Protein AF-0000000087543405 (afdb_homodimer)

InterPro domains:
  IPR005269 Cytokinin riboside 5'-monophosphate phosphoribohydrolase LOG [TIGR00730] (5-179)
  IPR031100 LOG family [PF03641] (48-177)

Sequence (382 aa):
MSIASVCVFCGASTGTDPAYREAAQALGRALAERKLTLVYGGGAVGLMGIVADAALAAGGEVIGIIPQSLKDKEIGHAGLTRLEVVDGMHARKARMAELSDAFIALPGGLGTLEELFEVWTWGQLGYHGKPLGLLEVNGFYSKLTGFLDHIVDEGFVRAAYRDMLQMSESAQNLLDALDEWQPSVQPKWVVMSIASVCVFCGASTGTDPAYREAAQALGRALAERKLTLVYGGGAVGLMGIVADAALAAGGEVIGIIPQSLKDKEIGHAGLTRLEVVDGMHARKARMAELSDAFIALPGGLGTLEELFEVWTWGQLGYHGKPLGLLEVNGFYSKLTGFLDHIVDEGFVRAAYRDMLQMSESAQNLLDALDEWQPSVQPKWVV

Structure (mmCIF, N/CA/C/O backbone):
data_AF-0000000087543405-model_v1
#
loop_
_entity.id
_entity.type
_entity.pdbx_description
1 polymer "Cytokinin riboside 5'-monophosphate phosphoribohydrolase"
#
loop_
_atom_site.group_PDB
_atom_site.id
_atom_site.type_symbol
_atom_site.label_atom_id
_atom_site.label_alt_id
_atom_site.label_comp_id
_atom_site.label_asym_id
_atom_site.label_entity_id
_atom_site.label_seq_id
_atom_site.pdbx_PDB_ins_code
_atom_site.Cartn_x
_atom_site.Cartn_y
_atom_site.Cartn_z
_atom_site.occupancy
_atom_site.B_iso_or_equiv
_atom_site.auth_seq_id
_atom_site.auth_comp_id
_atom_site.auth_asym_id
_atom_site.auth_atom_id
_atom_site.pdbx_PDB_model_num
ATOM 1 N N . MET A 1 1 ? 19.625 -17.797 -5.469 1 56.88 1 MET A N 1
ATOM 2 C CA . MET A 1 1 ? 18.859 -18.891 -4.871 1 56.88 1 MET A CA 1
ATOM 3 C C . MET A 1 1 ? 17.547 -19.125 -5.633 1 56.88 1 MET A C 1
ATOM 5 O O . MET A 1 1 ? 16.969 -18.188 -6.18 1 56.88 1 MET A O 1
ATOM 9 N N . SER A 1 2 ? 17.297 -20.438 -6.008 1 86 2 SER A N 1
ATOM 10 C CA . SER A 1 2 ? 16.125 -20.844 -6.781 1 86 2 SER A CA 1
ATOM 11 C C . SER A 1 2 ? 14.852 -20.656 -5.977 1 86 2 SER A C 1
ATOM 13 O O . SER A 1 2 ? 14.797 -21.016 -4.797 1 86 2 SER A O 1
ATOM 15 N N . ILE A 1 3 ? 13.914 -19.938 -6.461 1 96.12 3 ILE A N 1
ATOM 16 C CA . ILE A 1 3 ? 12.641 -19.688 -5.797 1 96.12 3 ILE A CA 1
ATOM 17 C C . ILE A 1 3 ? 11.867 -21 -5.641 1 96.12 3 ILE A C 1
ATOM 19 O O . ILE A 1 3 ? 11.828 -21.812 -6.562 1 96.12 3 ILE A O 1
ATOM 23 N N . ALA A 1 4 ? 11.32 -21.203 -4.465 1 98.5 4 ALA A N 1
ATOM 24 C CA . ALA A 1 4 ? 10.547 -22.422 -4.188 1 98.5 4 ALA A CA 1
ATOM 25 C C . ALA A 1 4 ? 9.086 -22.094 -3.928 1 98.5 4 ALA A C 1
ATOM 27 O O . ALA A 1 4 ? 8.227 -22.984 -3.959 1 98.5 4 ALA A O 1
ATOM 28 N N . SER A 1 5 ? 8.781 -20.844 -3.6 1 98.88 5 SER A N 1
ATOM 29 C CA . SER A 1 5 ? 7.422 -20.406 -3.309 1 98.88 5 SER A CA 1
ATOM 30 C C . SER A 1 5 ? 7.195 -18.969 -3.773 1 98.88 5 SER A C 1
ATOM 32 O O . SER A 1 5 ? 8.117 -18.156 -3.752 1 98.88 5 SER A O 1
ATOM 34 N N . VAL A 1 6 ? 5.988 -18.734 -4.25 1 98.94 6 VAL A N 1
ATOM 35 C CA . VAL A 1 6 ? 5.621 -17.422 -4.766 1 98.94 6 VAL A CA 1
ATOM 36 C C . VAL A 1 6 ? 4.32 -16.953 -4.117 1 98.94 6 VAL A C 1
ATOM 38 O O . VAL A 1 6 ? 3.322 -17.688 -4.125 1 98.94 6 VAL A O 1
ATOM 41 N N . CYS A 1 7 ? 4.363 -15.789 -3.551 1 98.94 7 CYS A N 1
ATOM 42 C CA . CYS A 1 7 ? 3.156 -15.148 -3.041 1 98.94 7 CYS A CA 1
ATOM 43 C C . CYS A 1 7 ? 2.432 -14.391 -4.148 1 98.94 7 CYS A C 1
ATOM 45 O O . CYS A 1 7 ? 3.035 -13.57 -4.84 1 98.94 7 CYS A O 1
ATOM 47 N N . VAL A 1 8 ? 1.167 -14.672 -4.293 1 98.94 8 VAL A N 1
ATOM 48 C CA . VAL A 1 8 ? 0.388 -13.977 -5.312 1 98.94 8 VAL A CA 1
ATOM 49 C C . VAL A 1 8 ? -0.659 -13.094 -4.645 1 98.94 8 VAL A C 1
ATOM 51 O O . VAL A 1 8 ? -1.452 -13.562 -3.826 1 98.94 8 VAL A O 1
ATOM 54 N N . PHE A 1 9 ? -0.609 -11.82 -4.965 1 98.88 9 PHE A N 1
ATOM 55 C CA . PHE A 1 9 ? -1.639 -10.852 -4.617 1 98.88 9 PHE A CA 1
ATOM 56 C C . PHE A 1 9 ? -2.592 -10.633 -5.785 1 98.88 9 PHE A C 1
ATOM 58 O O . PHE A 1 9 ? -2.156 -10.375 -6.91 1 98.88 9 PHE A O 1
ATOM 65 N N . CYS A 1 10 ? -3.877 -10.695 -5.5 1 98.62 10 CYS A N 1
ATOM 66 C CA . CYS A 1 10 ? -4.805 -10.469 -6.602 1 98.62 10 CYS A CA 1
ATOM 67 C C . CYS A 1 10 ? -6.203 -10.164 -6.082 1 98.62 10 CYS A C 1
ATOM 69 O O . CYS A 1 10 ? -6.438 -10.164 -4.875 1 98.62 10 CYS A O 1
ATOM 71 N N . GLY A 1 11 ? -7.051 -9.844 -7.012 1 97.69 11 GLY A N 1
ATOM 72 C CA . GLY A 1 11 ? -8.367 -9.328 -6.66 1 97.69 11 GLY A CA 1
ATOM 73 C C . GLY A 1 11 ? -9.281 -10.391 -6.082 1 97.69 11 GLY A C 1
ATOM 74 O O . GLY A 1 11 ? -9.289 -11.531 -6.547 1 97.69 11 GLY A O 1
ATOM 75 N N . ALA A 1 12 ? -10.109 -9.992 -5.105 1 96 12 ALA A N 1
ATOM 76 C CA . ALA A 1 12 ? -11.234 -10.797 -4.633 1 96 12 ALA A CA 1
ATOM 77 C C . ALA A 1 12 ? -12.375 -10.805 -5.652 1 96 12 ALA A C 1
ATOM 79 O O . ALA A 1 12 ? -13.312 -11.586 -5.535 1 96 12 ALA A O 1
ATOM 80 N N . SER A 1 13 ? -12.258 -10.008 -6.656 1 96.94 13 SER A N 1
ATOM 81 C CA . SER A 1 13 ? -13.164 -9.953 -7.797 1 96.94 13 SER A CA 1
ATOM 82 C C . SER A 1 13 ? -12.516 -10.523 -9.055 1 96.94 13 SER A C 1
ATOM 84 O O . SER A 1 13 ? -11.297 -10.68 -9.109 1 96.94 13 SER A O 1
ATOM 86 N N . THR A 1 14 ? -13.352 -10.82 -10.055 1 97.75 14 THR A N 1
ATOM 87 C CA . THR A 1 14 ? -12.828 -11.406 -11.281 1 97.75 14 THR A CA 1
ATOM 88 C C . THR A 1 14 ? -12.555 -10.328 -12.32 1 97.75 14 THR A C 1
ATOM 90 O O . THR A 1 14 ? -11.938 -10.594 -13.352 1 97.75 14 THR A O 1
ATOM 93 N N . GLY A 1 15 ? -12.953 -9.109 -12.023 1 97.94 15 GLY A N 1
ATOM 94 C CA . GLY A 1 15 ? -12.875 -8.062 -13.031 1 97.94 15 GLY A CA 1
ATOM 95 C C . GLY A 1 15 ? -13.914 -8.203 -14.125 1 97.94 15 GLY A C 1
ATOM 96 O O . GLY A 1 15 ? -14.836 -9.016 -14.008 1 97.94 15 GLY A O 1
ATOM 97 N N . THR A 1 16 ? -13.836 -7.348 -15.109 1 98 16 THR A N 1
ATOM 98 C CA . THR A 1 16 ? -14.883 -7.277 -16.125 1 98 16 THR A CA 1
ATOM 99 C C . THR A 1 16 ? -14.43 -7.957 -17.406 1 98 16 THR A C 1
ATOM 101 O O . THR A 1 16 ? -15.234 -8.18 -18.312 1 98 16 THR A O 1
ATOM 104 N N . ASP A 1 17 ? -13.188 -8.234 -17.578 1 98.06 17 ASP A N 1
ATOM 105 C CA . ASP A 1 17 ? -12.602 -8.828 -18.781 1 98.06 17 ASP A CA 1
ATOM 106 C C . ASP A 1 17 ? -12.188 -10.273 -18.531 1 98.06 17 ASP A C 1
ATOM 108 O O . ASP A 1 17 ? -11.461 -10.562 -17.578 1 98.06 17 ASP A O 1
ATOM 112 N N . PRO A 1 18 ? -12.578 -11.25 -19.375 1 98.25 18 PRO A N 1
ATOM 113 C CA . PRO A 1 18 ? -12.211 -12.664 -19.203 1 98.25 18 PRO A CA 1
ATOM 114 C C . PRO A 1 18 ? -10.703 -12.883 -19.203 1 98.25 18 PRO A C 1
ATOM 116 O O . PRO A 1 18 ? -10.227 -13.906 -18.703 1 98.25 18 PRO A O 1
ATOM 119 N N . ALA A 1 19 ? -10 -11.945 -19.75 1 98.69 19 ALA A N 1
ATOM 120 C CA . ALA A 1 19 ? -8.547 -12.062 -19.812 1 98.69 19 ALA A CA 1
ATOM 121 C C . ALA A 1 19 ? -7.945 -12.133 -18.406 1 98.69 19 ALA A C 1
ATOM 123 O O . ALA A 1 19 ? -6.898 -12.75 -18.203 1 98.69 19 ALA A O 1
ATOM 124 N N . TYR A 1 20 ? -8.625 -11.523 -17.438 1 98.81 20 TYR A N 1
ATOM 125 C CA . TYR A 1 20 ? -8.125 -11.57 -16.078 1 98.81 20 TYR A CA 1
ATOM 126 C C . TYR A 1 20 ? -8.188 -12.984 -15.516 1 98.81 20 TYR A C 1
ATOM 128 O O . TYR A 1 20 ? -7.227 -13.461 -14.906 1 98.81 20 TYR A O 1
ATOM 136 N N . ARG A 1 21 ? -9.281 -13.594 -15.742 1 98.62 21 ARG A N 1
ATOM 137 C CA . ARG A 1 21 ? -9.445 -14.984 -15.328 1 98.62 21 ARG A CA 1
ATOM 138 C C . ARG A 1 21 ? -8.422 -15.883 -16 1 98.62 21 ARG A C 1
ATOM 140 O O . ARG A 1 21 ? -7.805 -16.734 -15.352 1 98.62 21 ARG A O 1
ATOM 147 N N . GLU A 1 22 ? -8.266 -15.727 -17.25 1 98.81 22 GLU A N 1
ATOM 148 C CA . GLU A 1 22 ? -7.332 -16.547 -18.016 1 98.81 22 GLU A CA 1
ATOM 149 C C . GLU A 1 22 ? -5.906 -16.375 -17.5 1 98.81 22 GLU A C 1
ATOM 151 O O . GLU A 1 22 ? -5.156 -17.344 -17.391 1 98.81 22 GLU A O 1
ATOM 156 N N . ALA A 1 23 ? -5.52 -15.172 -17.203 1 98.88 23 ALA A N 1
ATOM 157 C CA . ALA A 1 23 ? -4.188 -14.891 -16.672 1 98.88 23 ALA A CA 1
ATOM 158 C C . ALA A 1 23 ? -3.979 -15.562 -15.32 1 98.88 23 ALA A C 1
ATOM 160 O O . ALA A 1 23 ? -2.914 -16.125 -15.062 1 98.88 23 ALA A O 1
ATOM 161 N N . ALA A 1 24 ? -4.996 -15.484 -14.445 1 98.94 24 ALA A N 1
ATOM 162 C CA . ALA A 1 24 ? -4.914 -16.125 -13.141 1 98.94 24 ALA A CA 1
ATOM 163 C C . ALA A 1 24 ? -4.754 -17.641 -13.289 1 98.94 24 ALA A C 1
ATOM 165 O O . ALA A 1 24 ? -3.936 -18.25 -12.602 1 98.94 24 ALA A O 1
ATOM 166 N N . GLN A 1 25 ? -5.508 -18.219 -14.188 1 98.94 25 GLN A N 1
ATOM 167 C CA . GLN A 1 25 ? -5.406 -19.656 -14.445 1 98.94 25 GLN A CA 1
ATOM 168 C C . GLN A 1 25 ? -4.02 -20.031 -14.961 1 98.94 25 GLN A C 1
ATOM 170 O O . GLN A 1 25 ? -3.416 -21 -14.492 1 98.94 25 GLN A O 1
ATOM 175 N N . ALA A 1 26 ? -3.566 -19.266 -15.906 1 98.88 26 ALA A N 1
ATOM 176 C CA . ALA A 1 26 ? -2.252 -19.516 -16.484 1 98.88 26 ALA A CA 1
ATOM 177 C C . ALA A 1 26 ? -1.157 -19.453 -15.43 1 98.88 26 ALA A C 1
ATOM 179 O O . ALA A 1 26 ? -0.24 -20.266 -15.422 1 98.88 26 ALA A O 1
ATOM 180 N N . LEU A 1 27 ? -1.231 -18.438 -14.562 1 98.94 27 LEU A N 1
ATOM 181 C CA . LEU A 1 27 ? -0.226 -18.312 -13.516 1 98.94 27 LEU A CA 1
ATOM 182 C C . LEU A 1 27 ? -0.281 -19.5 -12.562 1 98.94 27 LEU A C 1
ATOM 184 O O . LEU A 1 27 ? 0.755 -20.078 -12.227 1 98.94 27 LEU A O 1
ATOM 188 N N . GLY A 1 28 ? -1.497 -19.828 -12.062 1 98.94 28 GLY A N 1
ATOM 189 C CA . GLY A 1 28 ? -1.634 -20.984 -11.203 1 98.94 28 GLY A CA 1
ATOM 190 C C . GLY A 1 28 ? -1.033 -22.25 -11.797 1 98.94 28 GLY A C 1
ATOM 191 O O . GLY A 1 28 ? -0.278 -22.953 -11.125 1 98.94 28 GLY A O 1
ATOM 192 N N . ARG A 1 29 ? -1.348 -22.531 -13.078 1 98.88 29 ARG A N 1
ATOM 193 C CA . ARG A 1 29 ? -0.821 -23.703 -13.773 1 98.88 29 ARG A CA 1
ATOM 194 C C . ARG A 1 29 ? 0.699 -23.641 -13.875 1 98.88 29 ARG A C 1
ATOM 196 O O . ARG A 1 29 ? 1.382 -24.641 -13.641 1 98.88 29 ARG A O 1
ATOM 203 N N . ALA A 1 30 ? 1.223 -22.484 -14.25 1 98.88 30 ALA A N 1
ATOM 204 C CA . ALA A 1 30 ? 2.666 -22.312 -14.398 1 98.88 30 ALA A CA 1
ATOM 205 C C . ALA A 1 30 ? 3.393 -22.594 -13.086 1 98.88 30 ALA A C 1
ATOM 207 O O . ALA A 1 30 ? 4.449 -23.219 -13.078 1 98.88 30 ALA A O 1
ATOM 208 N N . LEU A 1 31 ? 2.857 -22.094 -11.977 1 98.88 31 LEU A N 1
ATOM 209 C CA . LEU A 1 31 ? 3.457 -22.344 -10.672 1 98.88 31 LEU A CA 1
ATOM 210 C C . LEU A 1 31 ? 3.523 -23.844 -10.375 1 98.88 31 LEU A C 1
ATOM 212 O O . LEU A 1 31 ? 4.574 -24.359 -9.984 1 98.88 31 LEU A O 1
ATOM 216 N N . ALA A 1 32 ? 2.428 -24.5 -10.602 1 98.81 32 ALA A N 1
ATOM 217 C CA . ALA A 1 32 ? 2.355 -25.938 -10.336 1 98.81 32 ALA A CA 1
ATOM 218 C C . ALA A 1 32 ? 3.326 -26.703 -11.227 1 98.81 32 ALA A C 1
ATOM 220 O O . ALA A 1 32 ? 4.059 -27.578 -10.742 1 98.81 32 ALA A O 1
ATOM 221 N N . GLU A 1 33 ? 3.336 -26.359 -12.477 1 98.38 33 GLU A N 1
ATOM 222 C CA . GLU A 1 33 ? 4.184 -27.047 -13.438 1 98.38 33 GLU A CA 1
ATOM 223 C C . GLU A 1 33 ? 5.66 -26.891 -13.086 1 98.38 33 GLU A C 1
ATOM 225 O O . GLU A 1 33 ? 6.465 -27.781 -13.359 1 98.38 33 GLU A O 1
ATOM 230 N N . ARG A 1 34 ? 5.965 -25.844 -12.477 1 98.12 34 ARG A N 1
ATOM 231 C CA . ARG A 1 34 ? 7.348 -25.578 -12.086 1 98.12 34 ARG A CA 1
ATOM 232 C C . ARG A 1 34 ? 7.621 -26.078 -10.672 1 98.12 34 ARG A C 1
ATOM 234 O O . ARG A 1 34 ? 8.703 -25.844 -10.125 1 98.12 34 ARG A O 1
ATOM 241 N N . LYS A 1 35 ? 6.652 -26.625 -10.055 1 98.31 35 LYS A N 1
ATOM 242 C CA . LYS A 1 35 ? 6.734 -27.188 -8.711 1 98.31 35 LYS A CA 1
ATOM 243 C C . LYS A 1 35 ? 7 -26.078 -7.684 1 98.31 35 LYS A C 1
ATOM 245 O O . LYS A 1 35 ? 7.766 -26.281 -6.734 1 98.31 35 LYS A O 1
ATOM 250 N N . LEU A 1 36 ? 6.488 -24.938 -7.945 1 98.81 36 LEU A N 1
ATOM 251 C CA . LEU A 1 36 ? 6.52 -23.828 -6.996 1 98.81 36 LEU A CA 1
ATOM 252 C C . LEU A 1 36 ? 5.27 -23.828 -6.125 1 98.81 36 LEU A C 1
ATOM 254 O O . LEU A 1 36 ? 4.156 -24 -6.625 1 98.81 36 LEU A O 1
ATOM 258 N N . THR A 1 37 ? 5.48 -23.609 -4.836 1 98.94 37 THR A N 1
ATOM 259 C CA . THR A 1 37 ? 4.344 -23.484 -3.934 1 98.94 37 THR A CA 1
ATOM 260 C C . THR A 1 37 ? 3.676 -22.109 -4.098 1 98.94 37 THR A C 1
ATOM 262 O O . THR A 1 37 ? 4.352 -21.094 -4.109 1 98.94 37 THR A O 1
ATOM 265 N N . LEU A 1 38 ? 2.361 -22.141 -4.324 1 98.94 38 LEU A N 1
ATOM 266 C CA . LEU A 1 38 ? 1.587 -20.906 -4.305 1 98.94 38 LEU A CA 1
ATOM 267 C C . LEU A 1 38 ? 1.232 -20.5 -2.877 1 98.94 38 LEU A C 1
ATOM 269 O O . LEU A 1 38 ? 0.639 -21.297 -2.137 1 98.94 38 LEU A O 1
ATOM 273 N N . VAL A 1 39 ? 1.59 -19.312 -2.463 1 98.94 39 VAL A N 1
ATOM 274 C CA . VAL A 1 39 ? 1.157 -18.688 -1.222 1 98.94 39 VAL A CA 1
ATOM 275 C C . VAL A 1 39 ? 0.241 -17.5 -1.534 1 98.94 39 VAL A C 1
ATOM 277 O O . VAL A 1 39 ? 0.546 -16.688 -2.408 1 98.94 39 VAL A O 1
ATOM 280 N N . TYR A 1 40 ? -0.93 -17.438 -0.9 1 98.75 40 TYR A N 1
ATOM 281 C CA . TYR A 1 40 ? -1.82 -16.312 -1.158 1 98.75 40 TYR A CA 1
ATOM 282 C C . TYR A 1 40 ? -2.766 -16.078 0.015 1 98.75 40 TYR A C 1
ATOM 284 O O . TYR A 1 40 ? -2.609 -16.688 1.074 1 98.75 40 TYR A O 1
ATOM 292 N N . GLY A 1 41 ? -3.705 -15.211 -0.134 1 97.62 41 GLY A N 1
ATOM 293 C CA . GLY A 1 41 ? -4.52 -14.742 0.976 1 97.62 41 GLY A CA 1
ATOM 294 C C . GLY A 1 41 ? -5.594 -15.734 1.385 1 97.62 41 GLY A C 1
ATOM 295 O O . GLY A 1 41 ? -6.344 -15.484 2.332 1 97.62 41 GLY A O 1
ATOM 296 N N . GLY A 1 42 ? -5.785 -16.734 0.663 1 97.62 42 GLY A N 1
ATOM 297 C CA . GLY A 1 42 ? -6.578 -17.859 1.123 1 97.62 42 GLY A CA 1
ATOM 298 C C . GLY A 1 42 ? -8.031 -17.781 0.694 1 97.62 42 GLY A C 1
ATOM 299 O O . GLY A 1 42 ? -8.828 -18.656 1.03 1 97.62 42 GLY A O 1
ATOM 300 N N . GLY A 1 43 ? -8.445 -16.781 -0.009 1 95.69 43 GLY A N 1
ATOM 301 C CA . GLY A 1 43 ? -9.844 -16.641 -0.397 1 95.69 43 GLY A CA 1
ATOM 302 C C . GLY A 1 43 ? -10.242 -17.562 -1.537 1 95.69 43 GLY A C 1
ATOM 303 O O . GLY A 1 43 ? -9.43 -17.859 -2.416 1 95.69 43 GLY A O 1
ATOM 304 N N . ALA A 1 44 ? -11.539 -17.891 -1.574 1 96.56 44 ALA A N 1
ATOM 305 C CA . ALA A 1 44 ? -12.062 -18.781 -2.611 1 96.56 44 ALA A CA 1
ATOM 306 C C . ALA A 1 44 ? -12.711 -17.984 -3.74 1 96.56 44 ALA A C 1
ATOM 308 O O . ALA A 1 44 ? -13.141 -18.547 -4.742 1 96.56 44 ALA A O 1
ATOM 309 N N . VAL A 1 45 ? -12.711 -16.688 -3.6 1 95.69 45 VAL A N 1
ATOM 310 C CA . VAL A 1 45 ? -13.5 -15.852 -4.492 1 95.69 45 VAL A CA 1
ATOM 311 C C . VAL A 1 45 ? -12.578 -15.094 -5.445 1 95.69 45 VAL A C 1
ATOM 313 O O . VAL A 1 45 ? -11.383 -14.945 -5.172 1 95.69 45 VAL A O 1
ATOM 316 N N . GLY A 1 46 ? -13.117 -14.703 -6.574 1 97.75 46 GLY A N 1
ATOM 317 C CA . GLY A 1 46 ? -12.414 -13.844 -7.516 1 97.75 46 GLY A CA 1
ATOM 318 C C . GLY A 1 46 ? -11.195 -14.508 -8.125 1 97.75 46 GLY A C 1
ATOM 319 O O . GLY A 1 46 ? -11.195 -15.711 -8.375 1 97.75 46 GLY A O 1
ATOM 320 N N . LEU A 1 47 ? -10.219 -13.664 -8.422 1 98.75 47 LEU A N 1
ATOM 321 C CA . LEU A 1 47 ? -8.984 -14.188 -8.992 1 98.75 47 LEU A CA 1
ATOM 322 C C . LEU A 1 47 ? -8.219 -15.023 -7.969 1 98.75 47 LEU A C 1
ATOM 324 O O . LEU A 1 47 ? -7.473 -15.93 -8.336 1 98.75 47 LEU A O 1
ATOM 328 N N . MET A 1 48 ? -8.461 -14.703 -6.699 1 98.56 48 MET A N 1
ATOM 329 C CA . MET A 1 48 ? -7.828 -15.492 -5.652 1 98.56 48 MET A CA 1
ATOM 330 C C . MET A 1 48 ? -8.219 -16.969 -5.766 1 98.56 48 MET A C 1
ATOM 332 O O . MET A 1 48 ? -7.355 -17.844 -5.781 1 98.56 48 MET A O 1
ATOM 336 N N . GLY A 1 49 ? -9.531 -17.172 -5.852 1 98.38 49 GLY A N 1
ATOM 337 C CA . GLY A 1 49 ? -9.984 -18.547 -6.016 1 98.38 49 GLY A CA 1
ATOM 338 C C . GLY A 1 49 ? -9.508 -19.172 -7.309 1 98.38 49 GLY A C 1
ATOM 339 O O . GLY A 1 49 ? -9.102 -20.344 -7.316 1 98.38 49 GLY A O 1
ATOM 340 N N . ILE A 1 50 ? -9.453 -18.453 -8.344 1 98.81 50 ILE A N 1
ATOM 341 C CA . ILE A 1 50 ? -9.148 -18.969 -9.68 1 98.81 50 ILE A CA 1
ATOM 342 C C . ILE A 1 50 ? -7.688 -19.391 -9.75 1 98.81 50 ILE A C 1
ATOM 344 O O . ILE A 1 50 ? -7.375 -20.469 -10.25 1 98.81 50 ILE A O 1
ATOM 348 N N . VAL A 1 51 ? -6.766 -18.578 -9.266 1 98.94 51 VAL A N 1
ATOM 349 C CA . VAL A 1 51 ? -5.348 -18.922 -9.328 1 98.94 51 VAL A CA 1
ATOM 350 C C . VAL A 1 51 ? -5.07 -20.141 -8.438 1 98.94 51 VAL A C 1
ATOM 352 O O . VAL A 1 51 ? -4.305 -21.016 -8.812 1 98.94 51 VAL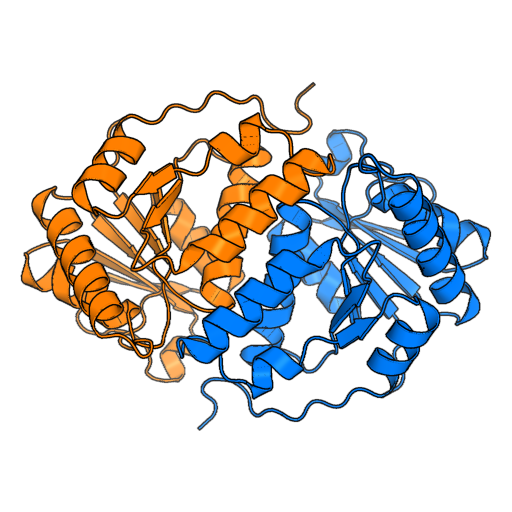 A O 1
ATOM 355 N N . ALA A 1 52 ? -5.715 -20.172 -7.258 1 98.88 52 ALA A N 1
ATOM 356 C CA . ALA A 1 52 ? -5.551 -21.297 -6.344 1 98.88 52 ALA A CA 1
ATOM 357 C C . ALA A 1 52 ? -6.078 -22.578 -6.965 1 98.88 52 ALA A C 1
ATOM 359 O O . ALA A 1 52 ? -5.387 -23.609 -6.965 1 98.88 52 ALA A O 1
ATOM 360 N N . ASP A 1 53 ? -7.242 -22.516 -7.516 1 98.88 53 ASP A N 1
ATOM 361 C CA . ASP A 1 53 ? -7.855 -23.688 -8.125 1 98.88 53 ASP A CA 1
ATOM 362 C C . ASP A 1 53 ? -7.02 -24.203 -9.297 1 98.88 53 ASP A C 1
ATOM 364 O O . ASP A 1 53 ? -6.863 -25.422 -9.469 1 98.88 53 ASP A O 1
ATOM 368 N N . ALA A 1 54 ? -6.57 -23.281 -10.094 1 98.94 54 ALA A N 1
ATOM 369 C CA . ALA A 1 54 ? -5.758 -23.656 -11.25 1 98.94 54 ALA A CA 1
ATOM 370 C C . ALA A 1 54 ? -4.477 -24.359 -10.805 1 98.94 54 ALA A C 1
ATOM 372 O O . ALA A 1 54 ? -4.066 -25.359 -11.414 1 98.94 54 ALA A O 1
ATOM 373 N N . ALA A 1 55 ? -3.826 -23.812 -9.789 1 98.94 55 ALA A N 1
ATOM 374 C CA . ALA A 1 55 ? -2.617 -24.438 -9.258 1 98.94 55 ALA A CA 1
ATOM 375 C C . ALA A 1 55 ? -2.912 -25.844 -8.734 1 98.94 55 ALA A C 1
ATOM 377 O O . ALA A 1 55 ? -2.188 -26.781 -9.047 1 98.94 55 ALA A O 1
ATOM 378 N N . LEU A 1 56 ? -3.969 -26 -7.98 1 98.88 56 LEU A N 1
ATOM 379 C CA . LEU A 1 56 ? -4.355 -27.281 -7.414 1 98.88 56 LEU A CA 1
ATOM 380 C C . LEU A 1 56 ? -4.676 -28.281 -8.516 1 98.88 56 LEU A C 1
ATOM 382 O O . LEU A 1 56 ? -4.223 -29.438 -8.469 1 98.88 56 LEU A O 1
ATOM 386 N N . ALA A 1 57 ? -5.43 -27.844 -9.469 1 98.81 57 ALA A N 1
ATOM 387 C CA . ALA A 1 57 ? -5.84 -28.703 -10.57 1 98.81 57 ALA A CA 1
ATOM 388 C C . ALA A 1 57 ? -4.629 -29.234 -11.328 1 98.81 57 ALA A C 1
ATOM 390 O O . ALA A 1 57 ? -4.672 -30.344 -11.875 1 98.81 57 ALA A O 1
ATOM 391 N N . ALA A 1 58 ? -3.584 -28.5 -11.32 1 98.81 58 ALA A N 1
ATOM 392 C CA . ALA A 1 58 ? -2.367 -28.891 -12.023 1 98.81 58 ALA A CA 1
ATOM 393 C C . ALA A 1 58 ? -1.428 -29.672 -11.102 1 98.81 58 ALA A C 1
ATOM 395 O O . ALA A 1 58 ? -0.281 -29.938 -11.461 1 98.81 58 ALA A O 1
ATOM 396 N N . GLY A 1 59 ? -1.881 -29.969 -9.93 1 98.62 59 GLY A N 1
ATOM 397 C CA . GLY A 1 59 ? -1.138 -30.828 -9.016 1 98.62 59 GLY A CA 1
ATOM 398 C C . GLY A 1 59 ? -0.184 -30.062 -8.117 1 98.62 59 GLY A C 1
ATOM 399 O O . GLY A 1 59 ? 0.737 -30.641 -7.543 1 98.62 59 GLY A O 1
ATOM 400 N N . GLY A 1 60 ? -0.402 -28.75 -8.016 1 98.81 60 GLY A N 1
ATOM 401 C CA . GLY A 1 60 ? 0.499 -27.922 -7.223 1 98.81 60 GLY A CA 1
ATOM 402 C C . GLY A 1 60 ? 0.108 -27.844 -5.758 1 98.81 60 GLY A C 1
ATOM 403 O O . GLY A 1 60 ? -0.975 -28.297 -5.375 1 98.81 60 GLY A O 1
ATOM 404 N N . GLU A 1 61 ? 1.059 -27.281 -4.93 1 98.88 61 GLU A N 1
ATOM 405 C CA . GLU A 1 61 ? 0.821 -26.984 -3.521 1 98.88 61 GLU A CA 1
ATOM 406 C C . GLU A 1 61 ? 0.373 -25.531 -3.338 1 98.88 61 GLU A C 1
ATOM 408 O O . GLU A 1 61 ? 0.971 -24.609 -3.904 1 98.88 61 GLU A O 1
ATOM 413 N N . VAL A 1 62 ? -0.688 -25.375 -2.547 1 98.94 62 VAL A N 1
ATOM 414 C CA . VAL A 1 62 ? -1.247 -24.047 -2.326 1 98.94 62 VAL A CA 1
ATOM 415 C C . VAL A 1 62 ? -1.433 -23.797 -0.83 1 98.94 62 VAL A C 1
ATOM 417 O O . VAL A 1 62 ? -2.117 -24.562 -0.151 1 98.94 62 VAL A O 1
ATOM 420 N N . ILE A 1 63 ? -0.809 -22.734 -0.323 1 98.94 63 ILE A N 1
ATOM 421 C CA . ILE A 1 63 ? -0.947 -22.312 1.069 1 98.94 63 ILE A CA 1
ATOM 422 C C . ILE A 1 63 ? -1.693 -20.984 1.141 1 98.94 63 ILE A C 1
ATOM 424 O O . ILE A 1 63 ? -1.263 -20 0.551 1 98.94 63 ILE A O 1
ATOM 428 N N . GLY A 1 64 ? -2.809 -21.016 1.815 1 98.69 64 GLY A N 1
ATOM 429 C CA . GLY A 1 64 ? -3.561 -19.797 2.086 1 98.69 64 GLY A CA 1
ATOM 430 C C . GLY A 1 64 ? -3.385 -19.297 3.506 1 98.69 64 GLY A C 1
ATOM 431 O O . GLY A 1 64 ? -3.27 -20.078 4.445 1 98.69 64 GLY A O 1
ATOM 432 N N . ILE A 1 65 ? -3.303 -18.031 3.686 1 98.56 65 ILE A N 1
ATOM 433 C CA . ILE A 1 65 ? -3.238 -17.375 4.988 1 98.56 65 ILE A CA 1
ATOM 434 C C . ILE A 1 65 ? -4.441 -16.453 5.16 1 98.56 65 ILE A C 1
ATOM 436 O O . ILE A 1 65 ? -4.641 -15.531 4.367 1 98.56 65 ILE A O 1
ATOM 440 N N . ILE A 1 66 ? -5.195 -16.688 6.148 1 96.81 66 ILE A N 1
ATOM 441 C CA . ILE A 1 66 ? -6.438 -15.938 6.273 1 96.81 66 ILE A CA 1
ATOM 442 C C . ILE A 1 66 ? -6.645 -15.516 7.727 1 96.81 66 ILE A C 1
ATOM 444 O O . ILE A 1 66 ? -6.367 -16.297 8.648 1 96.81 66 ILE A O 1
ATOM 448 N N . PRO A 1 67 ? -7.047 -14.242 7.906 1 94.56 67 PRO A N 1
ATOM 449 C CA . PRO A 1 67 ? -7.414 -13.875 9.273 1 94.56 67 PRO A CA 1
ATOM 450 C C . PRO A 1 67 ? -8.695 -14.562 9.742 1 94.56 67 PRO A C 1
ATOM 452 O O . PRO A 1 67 ? -9.594 -14.82 8.938 1 94.56 67 PRO A O 1
ATOM 455 N N . GLN A 1 68 ? -8.781 -14.695 11.023 1 91.44 68 GLN A N 1
ATOM 456 C CA . GLN A 1 68 ? -9.977 -15.297 11.602 1 91.44 68 GLN A CA 1
ATOM 457 C C . GLN A 1 68 ? -11.227 -14.531 11.18 1 91.44 68 GLN A C 1
ATOM 459 O O . GLN A 1 68 ? -12.258 -15.141 10.875 1 91.44 68 GLN A O 1
ATOM 464 N N . SER A 1 69 ? -11.133 -13.289 11.117 1 86.44 69 SER A N 1
ATOM 465 C CA . SER A 1 69 ? -12.273 -12.445 10.789 1 86.44 69 SER A CA 1
ATOM 466 C C . SER A 1 69 ? -12.781 -12.719 9.375 1 86.44 69 SER A C 1
ATOM 468 O O . SER A 1 69 ? -13.984 -12.742 9.133 1 86.44 69 SER A O 1
ATOM 470 N N . LEU A 1 70 ? -11.898 -12.945 8.477 1 85.44 70 LEU A N 1
ATOM 471 C CA . LEU A 1 70 ? -12.281 -13.219 7.094 1 85.44 70 LEU A CA 1
ATOM 472 C C . LEU A 1 70 ? -12.734 -14.664 6.926 1 85.44 70 LEU A C 1
ATOM 474 O O . LEU A 1 70 ? -13.609 -14.953 6.109 1 85.44 70 LEU A O 1
ATOM 478 N N . LYS A 1 71 ? -12.094 -15.492 7.609 1 84.75 71 LYS A N 1
ATOM 479 C CA . LYS A 1 71 ? -12.531 -16.891 7.598 1 84.75 71 LYS A CA 1
ATOM 480 C C . LYS A 1 71 ? -13.992 -17 8.031 1 84.75 71 LYS A C 1
ATOM 482 O O . LYS A 1 71 ? -14.758 -17.766 7.438 1 84.75 71 LYS A O 1
ATOM 487 N N . ASP A 1 72 ? -14.336 -16.25 8.984 1 81.56 72 ASP A N 1
ATOM 488 C CA . ASP A 1 72 ? -15.688 -16.281 9.539 1 81.56 72 ASP A CA 1
ATOM 489 C C . ASP A 1 72 ? -16.719 -15.812 8.523 1 81.56 72 ASP A C 1
ATOM 491 O O . ASP A 1 72 ? -17.906 -16.125 8.641 1 81.56 72 ASP A O 1
ATOM 495 N N . LYS A 1 73 ? -16.281 -15.102 7.547 1 80.88 73 LYS A N 1
ATOM 496 C CA . LYS A 1 73 ? -17.172 -14.617 6.504 1 80.88 73 LYS A CA 1
ATOM 497 C C . LYS A 1 73 ? -17.281 -15.617 5.359 1 80.88 73 LYS A C 1
ATOM 499 O O . LYS A 1 73 ? -17.844 -15.305 4.305 1 80.88 73 LYS A O 1
ATOM 504 N N . GLU A 1 74 ? -16.719 -16.781 5.645 1 72.25 74 GLU A N 1
ATOM 505 C CA . GLU A 1 74 ? -16.781 -17.938 4.754 1 72.25 74 GLU A CA 1
ATOM 506 C C . GLU A 1 74 ? -16.172 -17.625 3.391 1 72.25 74 GLU A C 1
ATOM 508 O O . GLU A 1 74 ? -16.688 -18.062 2.359 1 72.25 74 GLU A O 1
ATOM 513 N N . ILE A 1 75 ? -15.148 -16.938 3.418 1 82.12 75 ILE A N 1
ATOM 514 C CA . ILE A 1 75 ? -14.453 -16.562 2.193 1 82.12 75 ILE A CA 1
ATOM 515 C C . ILE A 1 75 ? -13.25 -17.469 1.976 1 82.12 75 ILE A C 1
ATOM 517 O O . ILE A 1 75 ? -12.742 -17.578 0.859 1 82.12 75 ILE A O 1
ATOM 521 N N . GLY A 1 76 ? -12.984 -18.234 3.014 1 91.81 76 GLY A N 1
ATOM 522 C CA . GLY A 1 76 ? -11.812 -19.078 2.938 1 91.81 76 GLY A CA 1
ATOM 523 C C . GLY A 1 76 ? -11.977 -20.25 1.98 1 91.81 76 GLY A C 1
ATOM 524 O O . GLY A 1 76 ? -13.062 -20.844 1.892 1 91.81 76 GLY A O 1
ATOM 525 N N . HIS A 1 77 ? -10.898 -20.562 1.318 1 95.31 77 HIS A N 1
ATOM 526 C CA . HIS A 1 77 ? -10.867 -21.688 0.377 1 95.31 77 HIS A CA 1
ATOM 527 C C . HIS A 1 77 ? -10.617 -23 1.096 1 95.31 77 HIS A C 1
ATOM 529 O O . HIS A 1 77 ? -9.492 -23.281 1.533 1 95.31 77 HIS A O 1
ATOM 535 N N . ALA A 1 78 ? -11.516 -23.938 1.139 1 93.75 78 ALA A N 1
ATOM 536 C CA . ALA A 1 78 ? -11.461 -25.156 1.934 1 93.75 78 ALA A CA 1
ATOM 537 C C . ALA A 1 78 ? -10.656 -26.234 1.215 1 93.75 78 ALA A C 1
ATOM 539 O O . ALA A 1 78 ? -10.273 -27.25 1.822 1 93.75 78 ALA A O 1
ATOM 540 N N . GLY A 1 79 ? -10.359 -26.094 -0.022 1 96.44 79 GLY A N 1
ATOM 541 C CA . GLY A 1 79 ? -9.727 -27.141 -0.806 1 96.44 79 GLY A CA 1
ATOM 542 C C . GLY A 1 79 ? -8.219 -26.969 -0.9 1 96.44 79 GLY A C 1
ATOM 543 O O . GLY A 1 79 ? -7.555 -27.719 -1.624 1 96.44 79 GLY A O 1
ATOM 544 N N . LEU A 1 80 ? -7.68 -26.062 -0.121 1 98.38 80 LEU A N 1
ATOM 545 C CA . LEU A 1 80 ? -6.254 -25.766 -0.239 1 98.38 80 LEU A CA 1
ATOM 546 C C . LEU A 1 80 ? -5.422 -26.891 0.372 1 98.38 80 LEU A C 1
ATOM 548 O O . LEU A 1 80 ? -5.91 -27.641 1.222 1 98.38 80 LEU A O 1
ATOM 552 N N . THR A 1 81 ? -4.145 -27 -0.098 1 98.69 81 THR A N 1
ATOM 553 C CA . THR A 1 81 ? -3.203 -27.906 0.542 1 98.69 81 THR A CA 1
ATOM 554 C C . THR A 1 81 ? -3.078 -27.594 2.031 1 98.69 81 THR A C 1
ATOM 556 O O . THR A 1 81 ? -3.006 -28.516 2.855 1 98.69 81 THR A O 1
ATOM 559 N N . ARG A 1 82 ? -2.982 -26.297 2.311 1 98.44 82 ARG A N 1
ATOM 560 C CA . ARG A 1 82 ? -2.893 -25.797 3.68 1 98.44 82 ARG A CA 1
ATOM 561 C C . ARG A 1 82 ? -3.527 -24.422 3.807 1 98.44 82 ARG A C 1
ATOM 563 O O . ARG A 1 82 ? -3.299 -23.547 2.967 1 98.44 82 ARG A O 1
ATOM 570 N N . LEU A 1 83 ? -4.371 -24.312 4.777 1 97.81 83 LEU A N 1
ATOM 571 C CA . LEU A 1 83 ? -4.945 -23.031 5.137 1 97.81 83 LEU A CA 1
ATOM 572 C C . LEU A 1 83 ? -4.582 -22.656 6.57 1 97.81 83 LEU A C 1
ATOM 574 O O . LEU A 1 83 ? -4.969 -23.344 7.512 1 97.81 83 LEU A O 1
ATOM 578 N N . GLU A 1 84 ? -3.861 -21.594 6.691 1 98.12 84 GLU A N 1
ATOM 579 C CA . GLU A 1 84 ? -3.467 -21.109 8.016 1 98.12 84 GLU A CA 1
ATOM 580 C C . GLU A 1 84 ? -4.316 -19.922 8.445 1 98.12 84 GLU A C 1
ATOM 582 O O . GLU A 1 84 ? -4.531 -19 7.672 1 98.12 84 GLU A O 1
ATOM 587 N N . VAL A 1 85 ? -4.809 -20 9.648 1 97.19 85 VAL A N 1
ATOM 588 C CA . VAL A 1 85 ? -5.57 -18.891 10.227 1 97.19 85 VAL A CA 1
ATOM 589 C C . VAL A 1 85 ? -4.672 -18.062 11.148 1 97.19 85 VAL A C 1
ATOM 591 O O . VAL A 1 85 ? -3.971 -18.625 12 1 97.19 85 VAL A O 1
ATOM 594 N N . VAL A 1 86 ? -4.652 -16.797 10.938 1 96.75 86 VAL A N 1
ATOM 595 C CA . VAL A 1 86 ? -3.781 -15.914 11.719 1 96.75 86 VAL A CA 1
ATOM 596 C C . VAL A 1 86 ? -4.617 -14.828 12.391 1 96.75 86 VAL A C 1
ATOM 598 O O . VAL A 1 86 ? -5.816 -14.703 12.133 1 96.75 86 VAL A O 1
ATOM 601 N N . ASP A 1 87 ? -3.811 -14.047 13.258 1 93.56 87 ASP A N 1
ATOM 602 C CA . ASP A 1 87 ? -4.492 -13.016 14.031 1 93.56 87 ASP A CA 1
ATOM 603 C C . ASP A 1 87 ? -4.395 -11.656 13.328 1 93.56 87 ASP A C 1
ATOM 605 O O . ASP A 1 87 ? -3.48 -10.875 13.602 1 93.56 87 ASP A O 1
ATOM 609 N N . GLY A 1 88 ? -5.312 -11.414 12.383 1 92.75 88 GLY A N 1
ATOM 610 C CA . GLY A 1 88 ? -5.434 -10.078 11.812 1 92.75 88 GLY A CA 1
ATOM 611 C C . GLY A 1 88 ? -4.699 -9.93 10.492 1 92.75 88 GLY A C 1
ATOM 612 O O . GLY A 1 88 ? -3.986 -10.836 10.062 1 92.75 88 GLY A O 1
ATOM 613 N N . MET A 1 89 ? -4.828 -8.703 9.891 1 94.12 89 MET A N 1
ATOM 614 C CA . MET A 1 89 ? -4.348 -8.43 8.539 1 94.12 89 MET A CA 1
ATOM 615 C C . MET A 1 89 ? -2.83 -8.281 8.523 1 94.12 89 MET A C 1
ATOM 617 O O . MET A 1 89 ? -2.172 -8.688 7.562 1 94.12 89 MET A O 1
ATOM 621 N N . HIS A 1 90 ? -2.203 -7.629 9.602 1 95 90 HIS A N 1
ATOM 622 C CA . HIS A 1 90 ? -0.753 -7.488 9.656 1 95 90 HIS A CA 1
ATOM 623 C C . HIS A 1 90 ? -0.07 -8.844 9.766 1 95 90 HIS A C 1
ATOM 625 O O . HIS A 1 90 ? 0.893 -9.117 9.047 1 95 90 HIS A O 1
ATOM 631 N N . ALA A 1 91 ? -0.615 -9.734 10.586 1 95.31 91 ALA A N 1
ATOM 632 C CA . ALA A 1 91 ? -0.086 -11.086 10.711 1 95.31 91 ALA A CA 1
ATOM 633 C C . ALA A 1 91 ? -0.229 -11.859 9.406 1 95.31 91 ALA A C 1
ATOM 635 O O . ALA A 1 91 ? 0.657 -12.633 9.031 1 95.31 91 ALA A O 1
ATOM 636 N N . ARG A 1 92 ? -1.31 -11.688 8.742 1 96.62 92 ARG A N 1
ATOM 637 C CA . ARG A 1 92 ? -1.546 -12.32 7.449 1 96.62 92 ARG A CA 1
ATOM 638 C C . ARG A 1 92 ? -0.44 -11.969 6.457 1 96.62 92 ARG A C 1
ATOM 640 O O . ARG A 1 92 ? 0.18 -12.852 5.871 1 96.62 92 ARG A O 1
ATOM 647 N N . LYS A 1 93 ? -0.196 -10.695 6.293 1 97.44 93 LYS A N 1
ATOM 648 C CA . LYS A 1 93 ? 0.804 -10.242 5.328 1 97.44 93 LYS A CA 1
ATOM 649 C C . LYS A 1 93 ? 2.203 -10.703 5.734 1 97.44 93 LYS A C 1
ATOM 651 O O . LYS A 1 93 ? 3 -11.109 4.887 1 97.44 93 LYS A O 1
ATOM 656 N N . ALA A 1 94 ? 2.488 -10.633 7.012 1 96.12 94 ALA A N 1
ATOM 657 C CA . ALA A 1 94 ? 3.791 -11.078 7.496 1 96.12 94 ALA A CA 1
ATOM 658 C C . ALA A 1 94 ? 4.004 -12.562 7.211 1 96.12 94 ALA A C 1
ATOM 660 O O . ALA A 1 94 ? 5.074 -12.969 6.75 1 96.12 94 ALA A O 1
ATOM 661 N N . ARG A 1 95 ? 3.004 -13.391 7.473 1 98.19 95 ARG A N 1
ATOM 662 C CA . ARG A 1 95 ? 3.094 -14.836 7.277 1 98.19 95 ARG A CA 1
ATOM 663 C C . ARG A 1 95 ? 3.225 -15.18 5.797 1 98.19 95 ARG A C 1
ATOM 665 O O . ARG A 1 95 ? 4.027 -16.047 5.426 1 98.19 95 ARG A O 1
ATOM 672 N N . MET A 1 96 ? 2.477 -14.492 4.969 1 98.69 96 MET A N 1
ATOM 673 C CA . MET A 1 96 ? 2.586 -14.688 3.525 1 98.69 96 MET A CA 1
ATOM 674 C C . MET A 1 96 ? 3.998 -14.383 3.041 1 98.69 96 MET A C 1
ATOM 676 O O . MET A 1 96 ? 4.574 -15.141 2.262 1 98.69 96 MET A O 1
ATOM 680 N N . ALA A 1 97 ? 4.504 -13.305 3.523 1 98.12 97 ALA A N 1
ATOM 681 C CA . ALA A 1 97 ? 5.848 -12.898 3.121 1 98.12 97 ALA A CA 1
ATOM 682 C C . ALA A 1 97 ? 6.891 -13.898 3.617 1 98.12 97 ALA A C 1
ATOM 684 O O . ALA A 1 97 ? 7.844 -14.219 2.902 1 98.12 97 ALA A O 1
ATOM 685 N N . GLU A 1 98 ? 6.719 -14.383 4.832 1 97.81 98 GLU A N 1
ATOM 686 C CA . GLU A 1 98 ? 7.637 -15.352 5.43 1 97.81 98 GLU A CA 1
ATOM 687 C C . GLU A 1 98 ? 7.707 -16.625 4.602 1 97.81 98 GLU A C 1
ATOM 689 O O . GLU A 1 98 ? 8.781 -17.203 4.434 1 97.81 98 GLU A O 1
ATOM 694 N N . LEU A 1 99 ? 6.645 -17.031 4.062 1 98.56 99 LEU A N 1
ATOM 695 C CA . LEU A 1 99 ? 6.535 -18.312 3.391 1 98.56 99 LEU A CA 1
ATOM 696 C C . LEU A 1 99 ? 6.949 -18.203 1.927 1 98.56 99 LEU A C 1
ATOM 698 O O . LEU A 1 99 ? 6.977 -19.203 1.205 1 98.56 99 LEU A O 1
ATOM 702 N N . SER A 1 100 ? 7.32 -17.031 1.479 1 98.75 100 SER A N 1
ATOM 703 C CA . SER A 1 100 ? 7.473 -16.844 0.04 1 98.75 100 SER A CA 1
ATOM 704 C C . SER A 1 100 ? 8.891 -16.406 -0.314 1 98.75 100 SER A C 1
ATOM 706 O O . SER A 1 100 ? 9.531 -15.672 0.444 1 98.75 100 SER A O 1
ATOM 708 N N . ASP A 1 101 ? 9.328 -16.797 -1.434 1 98.44 101 ASP A N 1
ATOM 709 C CA . ASP A 1 101 ? 10.641 -16.422 -1.953 1 98.44 101 ASP A CA 1
ATOM 710 C C . ASP A 1 101 ? 10.523 -15.305 -2.98 1 98.44 101 ASP A C 1
ATOM 712 O O . ASP A 1 101 ? 11.523 -14.672 -3.336 1 98.44 101 ASP A O 1
ATOM 716 N N . ALA A 1 102 ? 9.328 -15.094 -3.5 1 98.75 102 ALA A N 1
ATOM 717 C CA . ALA A 1 102 ? 9.039 -14.07 -4.504 1 98.75 102 ALA A CA 1
ATOM 718 C C . ALA A 1 102 ? 7.582 -13.625 -4.426 1 98.75 102 ALA A C 1
ATOM 720 O O . ALA A 1 102 ? 6.762 -14.266 -3.758 1 98.75 102 ALA A O 1
ATOM 721 N N . PHE A 1 103 ? 7.27 -12.547 -5.121 1 98.94 103 PHE A N 1
ATOM 722 C CA . PHE A 1 103 ? 5.93 -11.969 -5.074 1 98.94 103 PHE A CA 1
ATOM 723 C C . PHE A 1 103 ? 5.449 -11.602 -6.473 1 98.94 103 PHE A C 1
ATOM 725 O O . PHE A 1 103 ? 6.219 -11.094 -7.289 1 98.94 103 PHE A O 1
ATOM 732 N N . ILE A 1 104 ? 4.18 -11.867 -6.734 1 98.94 104 ILE A N 1
ATOM 733 C CA . ILE A 1 104 ? 3.547 -11.453 -7.98 1 98.94 104 ILE A CA 1
ATOM 734 C C . ILE A 1 104 ? 2.203 -10.789 -7.684 1 98.94 104 ILE A C 1
ATOM 736 O O . ILE A 1 104 ? 1.426 -11.289 -6.867 1 98.94 104 ILE A O 1
ATOM 740 N N . ALA A 1 105 ? 1.96 -9.719 -8.305 1 98.94 105 ALA A N 1
ATOM 741 C CA . ALA A 1 105 ? 0.615 -9.148 -8.281 1 98.94 105 ALA A CA 1
ATOM 742 C C . ALA A 1 105 ? -0.097 -9.375 -9.609 1 98.94 105 ALA A C 1
ATOM 744 O O . ALA A 1 105 ? 0.404 -8.977 -10.664 1 98.94 105 ALA A O 1
ATOM 745 N N . LEU A 1 106 ? -1.223 -10.039 -9.57 1 98.81 106 LEU A N 1
ATOM 746 C CA . LEU A 1 106 ? -2.238 -10.023 -10.617 1 98.81 106 LEU A CA 1
ATOM 747 C C . LEU A 1 106 ? -3.152 -8.812 -10.469 1 98.81 106 LEU A C 1
ATOM 749 O O . LEU A 1 106 ? -3.129 -8.133 -9.445 1 98.81 106 LEU A O 1
ATOM 753 N N . PRO A 1 107 ? -3.92 -8.516 -11.562 1 98.75 107 PRO A N 1
ATOM 754 C CA . PRO A 1 107 ? -4.895 -7.43 -11.422 1 98.75 107 PRO A CA 1
ATOM 755 C C . PRO A 1 107 ? -5.734 -7.551 -10.148 1 98.75 107 PRO A C 1
ATOM 757 O O . PRO A 1 107 ? -6.113 -8.656 -9.758 1 98.75 107 PRO A O 1
ATOM 760 N N . GLY A 1 108 ? -5.984 -6.461 -9.516 1 98.62 108 GLY A N 1
ATOM 761 C CA . GLY A 1 108 ? -6.723 -6.406 -8.258 1 98.62 108 GLY A CA 1
ATOM 762 C C . GLY A 1 108 ? -7.086 -4.996 -7.844 1 98.62 108 GLY A C 1
ATOM 763 O O . GLY A 1 108 ? -7.094 -4.078 -8.672 1 98.62 108 GLY A O 1
ATOM 764 N N . GLY A 1 109 ? -7.562 -4.895 -6.652 1 98.31 109 GLY A N 1
ATOM 765 C CA . GLY A 1 109 ? -8.031 -3.619 -6.133 1 98.31 109 GLY A CA 1
ATOM 766 C C . GLY A 1 109 ? -7.105 -3.031 -5.082 1 98.31 109 GLY A C 1
ATOM 767 O O . GLY A 1 109 ? -5.887 -3.168 -5.172 1 98.31 109 GLY A O 1
ATOM 768 N N . LEU A 1 110 ? -7.676 -2.336 -4.105 1 98.25 110 LEU A N 1
ATOM 769 C CA . LEU A 1 110 ? -6.93 -1.603 -3.09 1 98.25 110 LEU A CA 1
ATOM 770 C C . LEU A 1 110 ? -6.105 -2.553 -2.229 1 98.25 110 LEU A C 1
ATOM 772 O O . LEU A 1 110 ? -4.957 -2.254 -1.893 1 98.25 110 LEU A O 1
ATOM 776 N N . GLY A 1 111 ? -6.664 -3.67 -1.847 1 97.75 111 GLY A N 1
ATOM 777 C CA . GLY A 1 111 ? -5.93 -4.645 -1.059 1 97.75 111 GLY A CA 1
ATOM 778 C C . GLY A 1 111 ? -4.707 -5.188 -1.773 1 97.75 111 GLY A C 1
ATOM 779 O O . GLY A 1 111 ? -3.643 -5.34 -1.167 1 97.75 111 GLY A O 1
ATOM 780 N N . THR A 1 112 ? -4.84 -5.469 -3.033 1 98.69 112 THR A N 1
ATOM 781 C CA . THR A 1 112 ? -3.727 -5.953 -3.844 1 98.69 112 THR A CA 1
ATOM 782 C C . THR A 1 112 ? -2.602 -4.926 -3.889 1 98.69 112 THR A C 1
ATOM 784 O O . THR A 1 112 ? -1.432 -5.266 -3.699 1 98.69 112 THR A O 1
ATOM 787 N N . LEU A 1 113 ? -2.953 -3.695 -4.098 1 98.75 113 LEU A N 1
ATOM 788 C CA . LEU A 1 113 ? -1.97 -2.619 -4.148 1 98.75 113 LEU A CA 1
ATOM 789 C C . LEU A 1 113 ? -1.272 -2.455 -2.805 1 98.75 113 LEU A C 1
ATOM 791 O O . LEU A 1 113 ? -0.052 -2.289 -2.748 1 98.75 113 LEU A O 1
ATOM 795 N N . GLU A 1 114 ? -2.049 -2.496 -1.758 1 98.5 114 GLU A N 1
ATOM 796 C CA . GLU A 1 114 ? -1.485 -2.395 -0.415 1 98.5 114 GLU A CA 1
ATOM 797 C C . GLU A 1 114 ? -0.45 -3.488 -0.166 1 98.5 114 GLU A C 1
ATOM 799 O O . GLU A 1 114 ? 0.648 -3.211 0.322 1 98.5 114 GLU A O 1
ATOM 804 N N . GLU A 1 115 ? -0.766 -4.727 -0.501 1 98.62 115 GLU A N 1
ATOM 805 C CA . GLU A 1 115 ? 0.136 -5.859 -0.314 1 98.62 115 GLU A CA 1
ATOM 806 C C . GLU A 1 115 ? 1.396 -5.707 -1.161 1 98.62 115 GLU A C 1
ATOM 808 O O . GLU A 1 115 ? 2.508 -5.934 -0.676 1 98.62 115 GLU A O 1
ATOM 813 N N . LEU A 1 116 ? 1.218 -5.273 -2.395 1 98.75 116 LEU A N 1
ATOM 814 C CA . LEU A 1 116 ? 2.35 -5.074 -3.293 1 98.75 116 LEU A CA 1
ATOM 815 C C . LEU A 1 116 ? 3.307 -4.027 -2.74 1 98.75 116 LEU A C 1
ATOM 817 O O . LEU A 1 116 ? 4.508 -4.273 -2.623 1 98.75 116 LEU A O 1
ATOM 821 N N . PHE A 1 117 ? 2.779 -2.887 -2.385 1 98.69 117 PHE A N 1
ATOM 822 C CA . PHE A 1 117 ? 3.635 -1.791 -1.947 1 98.69 117 PHE A CA 1
ATOM 823 C C . PHE A 1 117 ? 4.312 -2.127 -0.624 1 98.69 117 PHE A C 1
ATOM 825 O O . PHE A 1 117 ? 5.438 -1.695 -0.369 1 98.69 117 PHE A O 1
ATOM 832 N N . GLU A 1 118 ? 3.674 -2.938 0.193 1 98.31 118 GLU A N 1
ATOM 833 C CA . GLU A 1 118 ? 4.312 -3.314 1.451 1 98.31 118 GLU A CA 1
ATOM 834 C C . GLU A 1 118 ? 5.574 -4.133 1.207 1 98.31 118 GLU A C 1
ATOM 836 O O . GLU A 1 118 ? 6.652 -3.785 1.698 1 98.31 118 GLU A O 1
ATOM 841 N N . VAL A 1 119 ? 5.48 -5.133 0.415 1 98 119 VAL A N 1
ATOM 842 C CA . VAL A 1 119 ? 6.652 -5.98 0.217 1 98 119 VAL A CA 1
ATOM 843 C C . VAL A 1 119 ? 7.719 -5.211 -0.562 1 98 119 VAL A C 1
ATOM 845 O O . VAL A 1 119 ? 8.914 -5.422 -0.358 1 98 119 VAL A O 1
ATOM 848 N N . TRP A 1 120 ? 7.262 -4.336 -1.447 1 97.94 120 TRP A N 1
ATOM 849 C CA . TRP A 1 120 ? 8.195 -3.5 -2.195 1 97.94 120 TRP A CA 1
ATOM 850 C C . TRP A 1 120 ? 8.969 -2.578 -1.26 1 97.94 120 TRP A C 1
ATOM 852 O O . TRP A 1 120 ? 10.203 -2.514 -1.32 1 97.94 120 TRP A O 1
ATOM 862 N N . THR A 1 121 ? 8.25 -1.938 -0.347 1 96.75 121 THR A N 1
ATOM 863 C CA . THR A 1 121 ? 8.875 -1.052 0.629 1 96.75 121 THR A CA 1
ATOM 864 C C . THR A 1 121 ? 9.852 -1.822 1.512 1 96.75 121 THR A C 1
ATOM 866 O O . THR A 1 121 ? 10.945 -1.335 1.81 1 96.75 121 THR A O 1
ATOM 869 N N . TRP A 1 122 ? 9.477 -3.008 1.903 1 94.94 122 TRP A N 1
ATOM 870 C CA . TRP A 1 122 ? 10.367 -3.836 2.711 1 94.94 122 TRP A CA 1
ATOM 871 C C . TRP A 1 122 ? 11.648 -4.152 1.956 1 94.94 122 TRP A C 1
ATOM 873 O O . TRP A 1 122 ? 12.742 -4.137 2.537 1 94.94 122 TRP A O 1
ATOM 883 N N . GLY A 1 123 ? 11.523 -4.465 0.677 1 94.62 123 GLY A N 1
ATOM 884 C CA . GLY A 1 123 ? 12.703 -4.641 -0.148 1 94.62 123 GLY A CA 1
ATOM 885 C C . GLY A 1 123 ? 13.578 -3.4 -0.216 1 94.62 123 GLY A C 1
ATOM 886 O O . GLY A 1 123 ? 14.789 -3.479 -0.035 1 94.62 123 GLY A O 1
ATOM 887 N N . GLN A 1 124 ? 12.922 -2.279 -0.443 1 94.12 124 GLN A N 1
ATOM 888 C CA . GLN A 1 124 ? 13.602 -0.992 -0.511 1 94.12 124 GLN A CA 1
ATOM 889 C C . GLN A 1 124 ? 14.367 -0.704 0.78 1 94.12 124 GLN A C 1
ATOM 891 O O . GLN A 1 124 ? 15.469 -0.158 0.748 1 94.12 124 GLN A O 1
ATOM 896 N N . LEU A 1 125 ? 13.797 -1.098 1.919 1 90.88 125 LEU A N 1
ATOM 897 C CA . LEU A 1 125 ? 14.375 -0.807 3.227 1 90.88 125 LEU A CA 1
ATOM 898 C C . LEU A 1 125 ? 15.414 -1.854 3.607 1 90.88 125 LEU A C 1
ATOM 900 O O . LEU A 1 125 ? 16.094 -1.721 4.629 1 90.88 125 LEU A O 1
ATOM 904 N N . GLY A 1 126 ? 15.5 -2.914 2.785 1 91 126 GLY A N 1
ATOM 905 C CA . GLY A 1 126 ? 16.5 -3.943 3.025 1 91 126 GLY A CA 1
ATOM 906 C C . GLY A 1 126 ? 16.031 -5.008 4.004 1 91 126 GLY A C 1
ATOM 907 O O . GLY A 1 126 ? 16.844 -5.77 4.527 1 91 126 GLY A O 1
ATOM 908 N N . TYR A 1 127 ? 14.75 -5.035 4.281 1 91.06 127 TYR A N 1
ATOM 909 C CA . TYR A 1 127 ? 14.219 -6.059 5.18 1 91.06 127 TYR A CA 1
ATOM 910 C C . TYR A 1 127 ? 14.234 -7.426 4.512 1 91.06 127 TYR A C 1
ATOM 912 O O . TYR A 1 127 ? 14.227 -8.453 5.191 1 91.06 127 TYR A O 1
ATOM 920 N N . HIS A 1 128 ? 14.258 -7.43 3.205 1 92.69 128 HIS A N 1
ATOM 921 C CA . HIS A 1 128 ? 14.453 -8.656 2.438 1 92.69 128 HIS A CA 1
ATOM 922 C C . HIS A 1 128 ? 15.055 -8.359 1.069 1 92.69 128 HIS A C 1
ATOM 924 O O . HIS A 1 128 ? 15.156 -7.195 0.669 1 92.69 128 HIS A O 1
ATOM 930 N N . GLY A 1 129 ? 15.477 -9.383 0.426 1 93.88 129 GLY A N 1
ATOM 931 C CA . GLY A 1 129 ? 16.016 -9.266 -0.917 1 93.88 129 GLY A CA 1
ATOM 932 C C . GLY A 1 129 ? 15.281 -10.109 -1.937 1 93.88 129 GLY A C 1
ATOM 933 O O . GLY A 1 129 ? 15.898 -10.688 -2.836 1 93.88 129 GLY A O 1
ATOM 934 N N . LYS A 1 130 ? 14 -10.25 -1.778 1 97 130 LYS A N 1
ATOM 935 C CA . LYS A 1 130 ? 13.18 -11.117 -2.617 1 97 130 LYS A CA 1
ATOM 936 C C . LYS A 1 130 ? 12.656 -10.367 -3.84 1 97 130 LYS A C 1
ATOM 938 O O . LYS A 1 130 ? 12.289 -9.195 -3.744 1 97 130 LYS A O 1
ATOM 943 N N . PRO A 1 131 ? 12.586 -11.023 -4.969 1 97.62 131 PRO A N 1
ATOM 944 C CA . PRO A 1 131 ? 12.062 -10.367 -6.176 1 97.62 131 PRO A CA 1
ATOM 945 C C . PRO A 1 131 ? 10.547 -10.211 -6.156 1 97.62 131 PRO A C 1
ATOM 947 O O . PRO A 1 131 ? 9.852 -10.969 -5.473 1 97.62 131 PRO A O 1
ATOM 950 N N . LEU A 1 132 ? 10.094 -9.18 -6.891 1 98.38 132 LEU A N 1
ATOM 951 C CA . LEU A 1 132 ? 8.656 -8.969 -7.051 1 98.38 132 LEU A CA 1
ATOM 952 C C . LEU A 1 132 ? 8.328 -8.547 -8.477 1 98.38 132 LEU A C 1
ATOM 954 O O . LEU A 1 132 ? 9.188 -8.016 -9.188 1 98.38 132 LEU A O 1
ATOM 958 N N . GLY A 1 133 ? 7.078 -8.82 -8.914 1 98.69 133 GLY A N 1
ATOM 959 C CA . GLY A 1 133 ? 6.703 -8.477 -10.281 1 98.69 133 GLY A CA 1
ATOM 960 C C . GLY A 1 133 ? 5.207 -8.289 -10.453 1 98.69 133 GLY A C 1
ATOM 961 O O . GLY A 1 133 ? 4.422 -8.664 -9.578 1 98.69 133 GLY A O 1
ATOM 962 N N . LEU A 1 134 ? 4.836 -7.656 -11.523 1 98.88 134 LEU A N 1
ATOM 963 C CA . LEU A 1 134 ? 3.469 -7.512 -12.008 1 98.88 134 LEU A CA 1
ATOM 964 C C . LEU A 1 134 ? 3.215 -8.422 -13.203 1 98.88 134 LEU A C 1
ATOM 966 O O . LEU A 1 134 ? 3.982 -8.414 -14.172 1 98.88 134 LEU A O 1
ATOM 970 N N . LEU A 1 135 ? 2.178 -9.211 -13.031 1 98.88 135 LEU A N 1
ATOM 971 C CA . LEU A 1 135 ? 1.675 -9.852 -14.242 1 98.88 135 LEU A CA 1
ATOM 972 C C . LEU A 1 135 ? 0.708 -8.93 -14.984 1 98.88 135 LEU A C 1
ATOM 974 O O . LEU A 1 135 ? -0.417 -8.711 -14.531 1 98.88 135 LEU A O 1
ATOM 978 N N . GLU A 1 136 ? 1.177 -8.43 -16.156 1 98.62 136 GLU A N 1
ATOM 979 C CA . GLU A 1 136 ? 0.418 -7.477 -16.969 1 98.62 136 GLU A CA 1
ATOM 980 C C . GLU A 1 136 ? -0.655 -8.188 -17.781 1 98.62 136 GLU A C 1
ATOM 982 O O . GLU A 1 136 ? -0.392 -9.227 -18.391 1 98.62 136 GLU A O 1
ATOM 987 N N . VAL A 1 137 ? -1.889 -7.684 -17.672 1 98.56 137 VAL A N 1
ATOM 988 C CA . VAL A 1 137 ? -3.008 -8.211 -18.438 1 98.56 137 VAL A CA 1
ATOM 989 C C . VAL A 1 137 ? -3.723 -7.074 -19.156 1 98.56 137 VAL A C 1
ATOM 991 O O . VAL A 1 137 ? -4.383 -6.246 -18.531 1 98.56 137 VAL A O 1
ATOM 994 N N . ASN A 1 138 ? -3.609 -6.984 -20.422 1 97.25 138 ASN A N 1
ATOM 995 C CA . ASN A 1 138 ? -4.32 -6.02 -21.25 1 97.25 138 ASN A CA 1
ATOM 996 C C . ASN A 1 138 ? -4.047 -4.586 -20.812 1 97.25 138 ASN A C 1
ATOM 998 O O . ASN A 1 138 ? -4.969 -3.771 -20.719 1 97.25 138 ASN A O 1
ATOM 1002 N N . GLY A 1 139 ? -2.904 -4.324 -20.453 1 97.81 139 GLY A N 1
ATOM 1003 C CA . GLY A 1 139 ? -2.525 -2.973 -20.078 1 97.81 139 GLY A CA 1
ATOM 1004 C C . GLY A 1 139 ? -3.08 -2.545 -18.734 1 97.81 139 GLY A C 1
ATOM 1005 O O . GLY A 1 139 ? -3.18 -1.35 -18.453 1 97.81 139 GLY A O 1
ATOM 1006 N N . PHE A 1 140 ? -3.502 -3.492 -17.875 1 98.75 140 PHE A N 1
ATOM 1007 C CA . PHE A 1 140 ? -4.133 -3.203 -16.594 1 98.75 140 PHE A CA 1
ATOM 1008 C C . PHE A 1 140 ? -3.262 -2.275 -15.766 1 98.75 140 PHE A C 1
ATOM 1010 O O . PHE A 1 140 ? -3.764 -1.333 -15.148 1 98.75 140 PHE A O 1
ATOM 1017 N N . TYR A 1 141 ? -1.926 -2.447 -15.734 1 98.75 141 TYR A N 1
ATOM 1018 C CA . TYR A 1 141 ? -1.037 -1.735 -14.82 1 98.75 141 TYR A CA 1
ATOM 1019 C C . TYR A 1 141 ? -0.363 -0.562 -15.516 1 98.75 141 TYR A C 1
ATOM 1021 O O . TYR A 1 141 ? 0.493 0.108 -14.938 1 98.75 141 TYR A O 1
ATOM 1029 N N . SER A 1 142 ? -0.776 -0.262 -16.75 1 98.19 142 SER A N 1
ATOM 1030 C CA . SER A 1 142 ? -0.085 0.755 -17.531 1 98.19 142 SER A CA 1
ATOM 1031 C C . SER A 1 142 ? -0.134 2.113 -16.844 1 98.19 142 SER A C 1
ATOM 1033 O O . SER A 1 142 ? 0.882 2.807 -16.75 1 98.19 142 SER A O 1
ATOM 1035 N N . LYS A 1 143 ? -1.298 2.502 -16.359 1 98.44 143 LYS A N 1
ATOM 1036 C CA . LYS A 1 143 ? -1.429 3.793 -15.695 1 98.44 143 LYS A CA 1
ATOM 1037 C C . LYS A 1 143 ? -0.642 3.818 -14.391 1 98.44 143 LYS A C 1
ATOM 1039 O O . LYS A 1 143 ? -0.054 4.84 -14.031 1 98.44 143 LYS A O 1
ATOM 1044 N N . LEU A 1 144 ? -0.611 2.688 -13.664 1 98.69 144 LEU A N 1
ATOM 1045 C CA . LEU A 1 144 ? 0.172 2.613 -12.438 1 98.69 144 LEU A CA 1
ATOM 1046 C C . LEU A 1 144 ? 1.66 2.779 -12.727 1 98.69 144 LEU A C 1
ATOM 1048 O O . LEU A 1 144 ? 2.35 3.543 -12.047 1 98.69 144 LEU A O 1
ATOM 1052 N N . THR A 1 145 ? 2.166 2.049 -13.758 1 98.44 145 THR A N 1
ATOM 1053 C CA . THR A 1 145 ? 3.59 2.127 -14.055 1 98.44 145 THR A CA 1
ATOM 1054 C C . THR A 1 145 ? 3.969 3.527 -14.523 1 98.44 145 THR A C 1
ATOM 1056 O O . THR A 1 145 ? 5.07 4.004 -14.25 1 98.44 145 THR A O 1
ATOM 1059 N N . GLY A 1 146 ? 3.014 4.188 -15.211 1 98.5 146 GLY A N 1
ATOM 1060 C CA . GLY A 1 146 ? 3.234 5.59 -15.523 1 98.5 146 GLY A CA 1
ATOM 1061 C C . GLY A 1 146 ? 3.404 6.453 -14.289 1 98.5 146 GLY A C 1
ATOM 1062 O O . GLY A 1 146 ? 4.277 7.32 -14.25 1 98.5 146 GLY A O 1
ATOM 1063 N N . PHE A 1 147 ? 2.588 6.23 -13.328 1 98.81 147 PHE A N 1
ATOM 1064 C CA . PHE A 1 147 ? 2.695 6.969 -12.078 1 98.81 147 PHE A CA 1
ATOM 1065 C C . PHE A 1 147 ? 4.008 6.656 -11.367 1 98.81 147 PHE A C 1
ATOM 1067 O O . PHE A 1 147 ? 4.66 7.551 -10.828 1 98.81 147 PHE A O 1
ATOM 1074 N N . LEU A 1 148 ? 4.406 5.395 -11.352 1 98.69 148 LEU A N 1
ATOM 1075 C CA . LEU A 1 148 ? 5.641 4.977 -10.703 1 98.69 148 LEU A CA 1
ATOM 1076 C C . LEU A 1 148 ? 6.852 5.621 -11.367 1 98.69 148 LEU A C 1
ATOM 1078 O O . LEU A 1 148 ? 7.797 6.027 -10.688 1 98.69 148 LEU A O 1
ATOM 1082 N N . ASP A 1 149 ? 6.832 5.715 -12.719 1 98.69 149 ASP A N 1
ATOM 1083 C CA . ASP A 1 149 ? 7.887 6.441 -13.422 1 98.69 149 ASP A CA 1
ATOM 1084 C C . ASP A 1 149 ? 7.875 7.922 -13.047 1 98.69 149 ASP A C 1
ATOM 1086 O O . ASP A 1 149 ? 8.93 8.531 -12.875 1 98.69 149 ASP A O 1
ATOM 1090 N N . HIS A 1 150 ? 6.672 8.453 -12.891 1 98.62 150 HIS A N 1
ATOM 1091 C CA . HIS A 1 150 ? 6.512 9.859 -12.531 1 98.62 150 HIS A CA 1
ATOM 1092 C C . HIS A 1 150 ? 7.137 10.156 -11.18 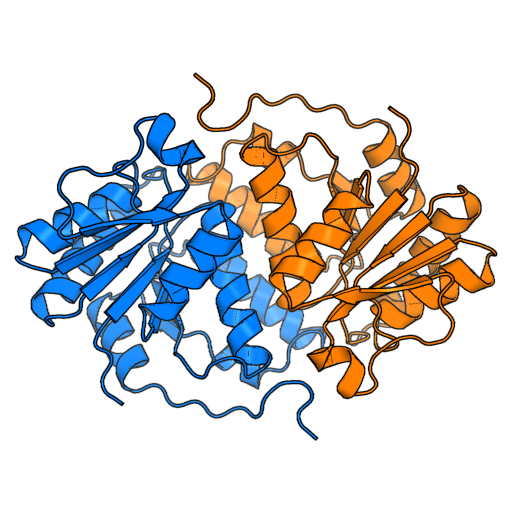1 98.62 150 HIS A C 1
ATOM 1094 O O . HIS A 1 150 ? 7.812 11.18 -11.008 1 98.62 150 HIS A O 1
ATOM 1100 N N . ILE A 1 151 ? 6.945 9.234 -10.164 1 98.25 151 ILE A N 1
ATOM 1101 C CA . ILE A 1 151 ? 7.438 9.555 -8.828 1 98.25 151 ILE A CA 1
ATOM 1102 C C . ILE A 1 151 ? 8.953 9.375 -8.773 1 98.25 151 ILE A C 1
ATOM 1104 O O . ILE A 1 151 ? 9.617 9.938 -7.902 1 98.25 151 ILE A O 1
ATOM 1108 N N . VAL A 1 152 ? 9.539 8.609 -9.664 1 98.44 152 VAL A N 1
ATOM 1109 C CA . VAL A 1 152 ? 10.992 8.586 -9.828 1 98.44 152 VAL A CA 1
ATOM 1110 C C . VAL A 1 152 ? 11.469 9.938 -10.359 1 98.44 152 VAL A C 1
ATOM 1112 O O . VAL A 1 152 ? 12.375 10.555 -9.797 1 98.44 152 VAL A O 1
ATOM 1115 N N . ASP A 1 153 ? 10.805 10.406 -11.438 1 98.5 153 ASP A N 1
ATOM 1116 C CA . ASP A 1 153 ? 11.172 11.672 -12.07 1 98.5 153 ASP A CA 1
ATOM 1117 C C . ASP A 1 153 ? 11.062 12.836 -11.086 1 98.5 153 ASP A C 1
ATOM 1119 O O . ASP A 1 153 ? 11.852 13.781 -11.141 1 98.5 153 ASP A O 1
ATOM 1123 N N . GLU A 1 154 ? 10.102 12.734 -10.211 1 98.5 154 GLU A N 1
ATOM 1124 C CA . GLU A 1 154 ? 9.836 13.812 -9.266 1 98.5 154 GLU A CA 1
ATOM 1125 C C . GLU A 1 154 ? 10.734 13.703 -8.031 1 98.5 154 GLU A C 1
ATOM 1127 O O . GLU A 1 154 ? 10.648 14.523 -7.121 1 98.5 154 GLU A O 1
ATOM 1132 N N . GLY A 1 155 ? 11.539 12.656 -7.945 1 98.38 155 GLY A N 1
ATOM 1133 C CA . GLY A 1 155 ? 12.594 12.586 -6.941 1 98.38 155 GLY A CA 1
ATOM 1134 C C . GLY A 1 155 ? 12.148 11.922 -5.652 1 98.38 155 GLY A C 1
ATOM 1135 O O . GLY A 1 155 ? 12.805 12.047 -4.621 1 98.38 155 GLY A O 1
ATOM 1136 N N . PHE A 1 156 ? 11.031 11.18 -5.695 1 98.38 156 PHE A N 1
ATOM 1137 C CA . PHE A 1 156 ? 10.523 10.578 -4.469 1 98.38 156 PHE A CA 1
ATOM 1138 C C . PHE A 1 156 ? 10.906 9.102 -4.391 1 98.38 156 PHE A C 1
ATOM 1140 O O . PHE A 1 156 ? 10.812 8.484 -3.328 1 98.38 156 PHE A O 1
ATOM 1147 N N . VAL A 1 157 ? 11.32 8.516 -5.473 1 97.81 157 VAL A N 1
ATOM 1148 C CA . VAL A 1 157 ? 11.812 7.141 -5.527 1 97.81 157 VAL A CA 1
ATOM 1149 C C . VAL A 1 157 ? 13.086 7.082 -6.371 1 97.81 157 VAL A C 1
ATOM 1151 O O . VAL A 1 157 ? 13.141 7.668 -7.453 1 97.81 157 VAL A O 1
ATOM 1154 N N . ARG A 1 158 ? 14.125 6.496 -5.871 1 96.56 158 ARG A N 1
ATOM 1155 C CA . ARG A 1 158 ? 15.32 6.266 -6.68 1 96.56 158 ARG A CA 1
ATOM 1156 C C . ARG A 1 158 ? 15.031 5.27 -7.801 1 96.56 158 ARG A C 1
ATOM 1158 O O . ARG A 1 158 ? 14.32 4.289 -7.602 1 96.56 158 ARG A O 1
ATOM 1165 N N . ALA A 1 159 ? 15.656 5.488 -8.898 1 96.44 159 ALA A N 1
ATOM 1166 C CA . ALA A 1 159 ? 15.469 4.645 -10.078 1 96.44 159 ALA A CA 1
ATOM 1167 C C . ALA A 1 159 ? 15.781 3.186 -9.758 1 96.44 159 ALA A C 1
ATOM 1169 O O . ALA A 1 159 ? 15.117 2.277 -10.266 1 96.44 159 ALA A O 1
ATOM 1170 N N . ALA A 1 160 ? 16.75 2.967 -8.953 1 95.25 160 ALA A N 1
ATOM 1171 C CA . ALA A 1 160 ? 17.172 1.61 -8.617 1 95.25 160 ALA A CA 1
ATOM 1172 C C . ALA A 1 160 ? 16.047 0.839 -7.934 1 95.25 160 ALA A C 1
ATOM 1174 O O . ALA A 1 160 ? 15.914 -0.372 -8.125 1 95.25 160 ALA A O 1
ATOM 1175 N N . TYR A 1 161 ? 15.25 1.503 -7.102 1 96.31 161 TYR A N 1
ATOM 1176 C CA . TYR A 1 161 ? 14.141 0.843 -6.426 1 96.31 161 TYR A CA 1
ATOM 1177 C C . TYR A 1 161 ? 12.984 0.599 -7.387 1 96.31 161 TYR A C 1
ATOM 1179 O O . TYR A 1 161 ? 12.289 -0.416 -7.289 1 96.31 161 TYR A O 1
ATOM 1187 N N . ARG A 1 162 ? 12.742 1.518 -8.328 1 96.88 162 ARG A N 1
ATOM 1188 C CA . ARG A 1 162 ? 11.766 1.301 -9.391 1 96.88 162 ARG A CA 1
ATOM 1189 C C . ARG A 1 162 ? 12.109 0.054 -10.195 1 96.88 162 ARG A C 1
ATOM 1191 O O . ARG A 1 162 ? 11.219 -0.702 -10.586 1 96.88 162 ARG A O 1
ATOM 1198 N N . ASP A 1 163 ? 13.367 -0.188 -10.375 1 95.25 163 ASP A N 1
ATOM 1199 C CA . ASP A 1 163 ? 13.859 -1.271 -11.227 1 95.25 163 ASP A CA 1
ATOM 1200 C C . ASP A 1 163 ? 13.695 -2.625 -10.539 1 95.25 163 ASP A C 1
ATOM 1202 O O . ASP A 1 163 ? 13.82 -3.67 -11.18 1 95.25 163 ASP A O 1
ATOM 1206 N N . MET A 1 164 ? 13.414 -2.627 -9.234 1 95.81 164 MET A N 1
ATOM 1207 C CA . MET A 1 164 ? 13.188 -3.875 -8.508 1 95.81 164 MET A CA 1
ATOM 1208 C C . MET A 1 164 ? 11.961 -4.602 -9.062 1 95.81 164 MET A C 1
ATOM 1210 O O . MET A 1 164 ? 11.875 -5.828 -8.977 1 95.81 164 MET A O 1
ATOM 1214 N N . LEU A 1 165 ? 11.031 -3.828 -9.594 1 98.06 165 LEU A N 1
ATOM 1215 C CA . LEU A 1 165 ? 9.75 -4.379 -10.023 1 98.06 165 LEU A CA 1
ATOM 1216 C C . LEU A 1 165 ? 9.852 -4.961 -11.43 1 98.06 165 LEU A C 1
ATOM 1218 O O . LEU A 1 165 ? 10.055 -4.227 -12.398 1 98.06 165 LEU A O 1
ATOM 1222 N N . GLN A 1 166 ? 9.688 -6.262 -11.539 1 98.19 166 GLN A N 1
ATOM 1223 C CA . GLN A 1 166 ? 9.633 -6.926 -12.836 1 98.19 166 GLN A CA 1
ATOM 1224 C C . GLN A 1 166 ? 8.227 -6.898 -13.414 1 98.19 166 GLN A C 1
ATOM 1226 O O . GLN A 1 166 ? 7.25 -6.734 -12.68 1 98.19 166 GLN A O 1
ATOM 1231 N N . MET A 1 167 ? 8.117 -7.02 -14.703 1 98.5 167 MET A N 1
ATOM 1232 C CA . MET A 1 167 ? 6.801 -7.023 -15.336 1 98.5 167 MET A CA 1
ATOM 1233 C C . MET A 1 167 ? 6.809 -7.879 -16.594 1 98.5 167 MET A C 1
ATOM 1235 O O . MET A 1 167 ? 7.777 -7.859 -17.359 1 98.5 167 MET A O 1
ATOM 1239 N N . SER A 1 168 ? 5.809 -8.617 -16.797 1 98.69 168 SER A N 1
ATOM 1240 C CA . SER A 1 168 ? 5.629 -9.406 -18.016 1 98.69 168 SER A CA 1
ATOM 1241 C C . SER A 1 168 ? 4.152 -9.703 -18.266 1 98.69 168 SER A C 1
ATOM 1243 O O . SER A 1 168 ? 3.357 -9.758 -17.328 1 98.69 168 SER A O 1
ATOM 1245 N N . GLU A 1 169 ? 3.75 -9.93 -19.516 1 98.44 169 GLU A N 1
ATOM 1246 C CA . GLU A 1 169 ? 2.408 -10.375 -19.875 1 98.44 169 GLU A CA 1
ATOM 1247 C C . GLU A 1 169 ? 2.301 -11.898 -19.812 1 98.44 169 GLU A C 1
ATOM 1249 O O . GLU A 1 169 ? 1.199 -12.445 -19.844 1 98.44 169 GLU A O 1
ATOM 1254 N N . SER A 1 170 ? 3.463 -12.523 -19.734 1 98.56 170 SER A N 1
ATOM 1255 C CA . SER A 1 170 ? 3.537 -13.984 -19.672 1 98.56 170 SER A CA 1
ATOM 1256 C C . SER A 1 170 ? 3.91 -14.461 -18.266 1 98.56 170 SER A C 1
ATOM 1258 O O . SER A 1 170 ? 4.938 -14.055 -17.719 1 98.56 170 SER A O 1
ATOM 1260 N N . ALA A 1 171 ? 3.055 -15.367 -17.75 1 98.69 171 ALA A N 1
ATOM 1261 C CA . ALA A 1 171 ? 3.357 -15.961 -16.453 1 98.69 171 ALA A CA 1
ATOM 1262 C C . ALA A 1 171 ? 4.73 -16.625 -16.469 1 98.69 171 ALA A C 1
ATOM 1264 O O . ALA A 1 171 ? 5.52 -16.453 -15.531 1 98.69 171 ALA A O 1
ATOM 1265 N N . GLN A 1 172 ? 5.016 -17.359 -17.516 1 98.5 172 GLN A N 1
ATOM 1266 C CA . GLN A 1 172 ? 6.277 -18.094 -17.625 1 98.5 172 GLN A CA 1
ATOM 1267 C C . GLN A 1 172 ? 7.465 -17.125 -17.656 1 98.5 172 GLN A C 1
ATOM 1269 O O . GLN A 1 172 ? 8.445 -17.328 -16.938 1 98.5 172 GLN A O 1
ATOM 1274 N N . ASN A 1 173 ? 7.344 -16.078 -18.469 1 98.62 173 ASN A N 1
ATOM 1275 C CA . ASN A 1 173 ? 8.43 -15.102 -18.562 1 98.62 173 ASN A CA 1
ATOM 1276 C C . ASN A 1 173 ? 8.641 -14.367 -17.25 1 98.62 173 ASN A C 1
ATOM 1278 O O . ASN A 1 173 ? 9.773 -14.078 -16.875 1 98.62 173 ASN A O 1
ATOM 1282 N N . LEU A 1 174 ? 7.555 -14.062 -16.609 1 98.69 174 LEU A N 1
ATOM 1283 C CA . LEU A 1 174 ? 7.672 -13.383 -15.32 1 98.69 174 LEU A CA 1
ATOM 1284 C C . LEU A 1 174 ? 8.375 -14.266 -14.297 1 98.69 174 LEU A C 1
ATOM 1286 O O . LEU A 1 174 ? 9.258 -13.805 -13.57 1 98.69 174 LEU A O 1
ATOM 1290 N N . LEU A 1 175 ? 7.988 -15.531 -14.219 1 98.62 175 LEU A N 1
ATOM 1291 C CA . LEU A 1 175 ? 8.609 -16.453 -13.281 1 98.62 175 LEU A CA 1
ATOM 1292 C C . LEU A 1 175 ? 10.094 -16.625 -13.586 1 98.62 175 LEU A C 1
ATOM 1294 O O . LEU A 1 175 ? 10.914 -16.734 -12.672 1 98.62 175 LEU A O 1
ATOM 1298 N N . ASP A 1 176 ? 10.453 -16.641 -14.891 1 98.31 176 ASP A N 1
ATOM 1299 C CA . ASP A 1 176 ? 11.867 -16.672 -15.273 1 98.31 176 ASP A CA 1
ATOM 1300 C C . ASP A 1 176 ? 12.602 -15.438 -14.758 1 98.31 176 ASP A C 1
ATOM 1302 O O . ASP A 1 176 ? 13.695 -15.555 -14.188 1 98.31 176 ASP A O 1
ATOM 1306 N N . ALA A 1 177 ? 12 -14.312 -14.984 1 97.94 177 ALA A N 1
ATOM 1307 C CA . ALA A 1 177 ? 12.609 -13.055 -14.555 1 97.94 177 ALA A CA 1
ATOM 1308 C C . ALA A 1 177 ? 12.82 -13.031 -13.039 1 97.94 177 ALA A C 1
ATOM 1310 O O . ALA A 1 177 ? 13.859 -12.586 -12.555 1 97.94 177 ALA A O 1
ATOM 1311 N N . LEU A 1 178 ? 11.836 -13.492 -12.305 1 98.19 178 LEU A N 1
ATOM 1312 C CA . LEU A 1 178 ? 11.93 -13.508 -10.844 1 98.19 178 LEU A CA 1
ATOM 1313 C C . LEU A 1 178 ? 13.008 -14.477 -10.383 1 98.19 178 LEU A C 1
ATOM 1315 O O . LEU A 1 178 ? 13.742 -14.188 -9.438 1 98.19 178 LEU A O 1
ATOM 1319 N N . ASP A 1 179 ? 13.102 -15.578 -11.016 1 97.19 179 ASP A N 1
ATOM 1320 C CA . ASP A 1 179 ? 14.086 -16.594 -10.648 1 97.19 179 ASP A CA 1
ATOM 1321 C C . ASP A 1 179 ? 15.5 -16.094 -10.906 1 97.19 179 ASP A C 1
ATOM 1323 O O . ASP A 1 179 ? 16.438 -16.453 -10.18 1 97.19 179 ASP A O 1
ATOM 1327 N N . GLU A 1 180 ? 15.68 -15.266 -11.898 1 96.12 180 GLU A N 1
ATOM 1328 C CA . GLU A 1 180 ? 17 -14.797 -12.305 1 96.12 180 GLU A CA 1
ATOM 1329 C C . GLU A 1 180 ? 17.375 -13.5 -11.578 1 96.12 180 GLU A C 1
ATOM 1331 O O . GLU A 1 180 ? 18.531 -13.086 -11.594 1 96.12 180 GLU A O 1
ATOM 1336 N N . TRP A 1 181 ? 16.406 -12.93 -10.93 1 94.56 181 TRP A N 1
ATOM 1337 C CA . TRP A 1 181 ? 16.594 -11.617 -10.336 1 94.56 181 TRP A CA 1
ATOM 1338 C C . TRP A 1 181 ? 17.594 -11.68 -9.18 1 94.56 181 TRP A C 1
ATOM 1340 O O . TRP A 1 181 ? 17.562 -12.609 -8.367 1 94.56 181 TRP A O 1
ATOM 1350 N N . GLN A 1 182 ? 18.469 -10.68 -9.086 1 90.94 182 GLN A N 1
ATOM 1351 C CA . GLN A 1 182 ? 19.391 -10.508 -7.965 1 90.94 182 GLN A CA 1
ATOM 1352 C C . GLN A 1 182 ? 19.266 -9.109 -7.367 1 90.94 182 GLN A C 1
ATOM 1354 O O . GLN A 1 182 ? 19.109 -8.133 -8.094 1 90.94 182 GLN A O 1
ATOM 1359 N N . PRO A 1 183 ? 19.312 -9.109 -6.047 1 84.81 183 PRO A N 1
ATOM 1360 C CA . PRO A 1 183 ? 19.25 -7.785 -5.434 1 84.81 183 PRO A CA 1
ATOM 1361 C C . PRO A 1 183 ? 20.438 -6.895 -5.824 1 84.81 183 PRO A C 1
ATOM 1363 O O . PRO A 1 183 ? 21.562 -7.363 -5.879 1 84.81 183 PRO A O 1
ATOM 1366 N N . SER A 1 184 ? 20.25 -5.762 -6.375 1 72.38 184 SER A N 1
ATOM 1367 C CA . SER A 1 184 ? 21.359 -4.918 -6.801 1 72.38 184 SER A CA 1
ATOM 1368 C C . SER A 1 184 ? 21.453 -3.656 -5.949 1 72.38 184 SER A C 1
ATOM 1370 O O . SER A 1 184 ? 22.469 -2.963 -5.969 1 72.38 184 SER A O 1
ATOM 1372 N N . VAL A 1 185 ? 20.422 -3.416 -5.215 1 67.81 185 VAL A N 1
ATOM 1373 C CA . VAL A 1 185 ? 20.422 -2.074 -4.645 1 67.81 185 VAL A CA 1
ATOM 1374 C C . VAL A 1 185 ? 20.688 -2.15 -3.143 1 67.81 185 VAL A C 1
ATOM 1376 O O . VAL A 1 185 ? 20.219 -3.07 -2.467 1 67.81 185 VAL A O 1
ATOM 1379 N N . GLN A 1 186 ? 21.547 -1.24 -2.775 1 74.31 186 GLN A N 1
ATOM 1380 C CA . GLN A 1 186 ? 21.766 -1.074 -1.341 1 74.31 186 GLN A CA 1
ATOM 1381 C C . GLN A 1 186 ? 20.5 -0.562 -0.65 1 74.31 186 GLN A C 1
ATOM 1383 O O . GLN A 1 186 ? 19.781 0.272 -1.201 1 74.31 186 GLN A O 1
ATOM 1388 N N . PRO A 1 187 ? 20.234 -1.104 0.509 1 74.56 187 PRO A N 1
ATOM 1389 C CA . PRO A 1 187 ? 19.047 -0.667 1.248 1 74.56 187 PRO A CA 1
ATOM 1390 C C . PRO A 1 187 ? 19.031 0.839 1.496 1 74.56 187 PRO A C 1
ATOM 1392 O O . PRO A 1 187 ? 20.094 1.464 1.607 1 74.56 187 PRO A O 1
ATOM 1395 N N . LYS A 1 188 ? 17.781 1.204 1.565 1 70.19 188 LYS A N 1
ATOM 1396 C CA . LYS A 1 188 ? 17.516 2.605 1.887 1 70.19 188 LYS A CA 1
ATOM 1397 C C . LYS A 1 188 ? 17.891 2.916 3.334 1 70.19 188 LYS A C 1
ATOM 1399 O O . LYS A 1 188 ? 17.609 2.127 4.234 1 70.19 188 LYS A O 1
ATOM 1404 N N . TRP A 1 189 ? 18.859 3.666 3.609 1 62.41 189 TRP A N 1
ATOM 1405 C CA . TRP A 1 189 ? 19.312 4.242 4.867 1 62.41 189 TRP A CA 1
ATOM 1406 C C . TRP A 1 189 ? 20.562 3.52 5.375 1 62.41 189 TRP A C 1
ATOM 1408 O O . TRP A 1 189 ? 20.922 3.643 6.547 1 62.41 189 TRP A O 1
ATOM 1418 N N . VAL A 1 190 ? 20.953 2.461 4.633 1 43.78 190 VAL A N 1
ATOM 1419 C CA . VAL A 1 190 ? 22.25 1.905 4.996 1 43.78 190 VAL A CA 1
ATOM 1420 C C . VAL A 1 190 ? 23.359 2.814 4.48 1 43.78 190 VAL A C 1
ATOM 1422 O O . VAL A 1 190 ? 23.438 3.092 3.281 1 43.78 190 VAL A O 1
ATOM 1425 N N . VAL A 1 191 ? 23.922 3.539 5.477 1 35.09 191 VAL A N 1
ATOM 1426 C CA . VAL A 1 191 ? 25.203 4.188 5.277 1 35.09 191 VAL A CA 1
ATOM 1427 C C . VAL A 1 191 ? 26.312 3.139 5.234 1 35.09 191 VAL A C 1
ATOM 1429 O O . VAL A 1 191 ? 26.281 2.162 5.988 1 35.09 191 VAL A O 1
ATOM 1432 N N . MET B 1 1 ? -18.406 13.406 13.758 1 57.16 1 MET B N 1
ATOM 1433 C CA . MET B 1 1 ? -17.453 13.734 14.82 1 57.16 1 MET B CA 1
ATOM 1434 C C . MET B 1 1 ? -16.312 14.578 14.289 1 57.16 1 MET B C 1
ATOM 1436 O O . MET B 1 1 ? -15.914 14.438 13.133 1 57.16 1 MET B O 1
ATOM 1440 N N . SER B 1 2 ? -16.016 15.719 14.992 1 86.12 2 SER B N 1
ATOM 1441 C CA . SER B 1 2 ? -14.977 16.672 14.609 1 86.12 2 SER B CA 1
ATOM 1442 C C . SER B 1 2 ? -13.586 16.062 14.734 1 86.12 2 SER B C 1
ATOM 1444 O O . SER B 1 2 ? -13.297 15.375 15.719 1 86.12 2 SER B O 1
ATOM 1446 N N . ILE B 1 3 ? -12.828 16.078 13.711 1 96.12 3 ILE B N 1
ATOM 1447 C CA . ILE B 1 3 ? -11.477 15.508 13.703 1 96.12 3 ILE B CA 1
ATOM 1448 C C . ILE B 1 3 ? -10.586 16.297 14.656 1 96.12 3 ILE B C 1
ATOM 1450 O O . ILE B 1 3 ? -10.656 17.531 14.719 1 96.12 3 ILE B O 1
ATOM 1454 N N . ALA B 1 4 ? -9.797 15.578 15.445 1 98.5 4 ALA B N 1
ATOM 1455 C CA . ALA B 1 4 ? -8.891 16.203 16.406 1 98.5 4 ALA B CA 1
ATOM 1456 C C . ALA B 1 4 ? -7.434 15.922 16.047 1 98.5 4 ALA B C 1
ATOM 1458 O O . ALA B 1 4 ? -6.523 16.578 16.547 1 98.5 4 ALA B O 1
ATOM 1459 N N . SER B 1 5 ? -7.191 14.906 15.219 1 98.88 5 SER B N 1
ATOM 1460 C CA . SER B 1 5 ? -5.844 14.516 14.812 1 98.88 5 SER B CA 1
ATOM 1461 C C . SER B 1 5 ? -5.832 13.977 13.383 1 98.88 5 SER B C 1
ATOM 1463 O O . SER B 1 5 ? -6.801 13.367 12.938 1 98.88 5 SER B O 1
ATOM 1465 N N . VAL B 1 6 ? -4.754 14.305 12.688 1 98.94 6 VAL B N 1
ATOM 1466 C CA . VAL B 1 6 ? -4.605 13.898 11.297 1 98.94 6 VAL B CA 1
ATOM 1467 C C . VAL B 1 6 ? -3.25 13.219 11.094 1 98.94 6 VAL B C 1
ATOM 1469 O O . VAL B 1 6 ? -2.213 13.773 11.469 1 98.94 6 VAL B O 1
ATOM 1472 N N . CYS B 1 7 ? -3.299 12.039 10.555 1 98.94 7 CYS B N 1
ATOM 1473 C CA . CYS B 1 7 ? -2.08 11.352 10.156 1 98.94 7 CYS B CA 1
ATOM 1474 C C . CYS B 1 7 ? -1.642 11.781 8.758 1 98.94 7 CYS B C 1
ATOM 1476 O O . CYS B 1 7 ? -2.432 11.742 7.816 1 98.94 7 CYS B O 1
ATOM 1478 N N . VAL B 1 8 ? -0.398 12.188 8.664 1 98.94 8 VAL B N 1
ATOM 1479 C CA . VAL B 1 8 ? 0.114 12.594 7.359 1 98.94 8 VAL B CA 1
ATOM 1480 C C . VAL B 1 8 ? 1.186 11.609 6.895 1 98.94 8 VAL B C 1
ATOM 1482 O O . VAL B 1 8 ? 2.152 11.352 7.613 1 98.94 8 VAL B O 1
ATOM 1485 N N . PHE B 1 9 ? 0.967 11.055 5.73 1 98.88 9 PHE B N 1
ATOM 1486 C CA . PHE B 1 9 ? 1.952 10.258 5.004 1 98.88 9 PHE B CA 1
ATOM 1487 C C . PHE B 1 9 ? 2.65 11.102 3.943 1 98.88 9 PHE B C 1
ATOM 1489 O O . PHE B 1 9 ? 1.995 11.766 3.137 1 98.88 9 PHE B O 1
ATOM 1496 N N . CYS B 1 10 ? 3.971 11.039 3.934 1 98.62 10 CYS B N 1
ATOM 1497 C CA . CYS B 1 10 ? 4.652 11.82 2.91 1 98.62 10 CYS B CA 1
ATOM 1498 C C . CYS B 1 10 ? 6.094 11.352 2.732 1 98.62 10 CYS B C 1
ATOM 1500 O O . CYS B 1 10 ? 6.547 10.445 3.438 1 98.62 10 CYS B O 1
ATOM 1502 N N . GLY B 1 11 ? 6.719 11.93 1.762 1 97.62 11 GLY B N 1
ATOM 1503 C CA . GLY B 1 11 ? 8.023 11.445 1.342 1 97.62 11 GLY B CA 1
ATOM 1504 C C . GLY B 1 11 ? 9.125 11.758 2.342 1 97.62 11 GLY B C 1
ATOM 1505 O O . GLY B 1 11 ? 9.148 12.836 2.932 1 97.62 11 GLY B O 1
ATOM 1506 N N . ALA B 1 12 ? 10.078 10.828 2.477 1 95.94 12 ALA B N 1
ATOM 1507 C CA . ALA B 1 12 ? 11.336 11.07 3.18 1 95.94 12 ALA B CA 1
ATOM 1508 C C . ALA B 1 12 ? 12.266 11.961 2.354 1 95.94 12 ALA B C 1
ATOM 1510 O O . ALA B 1 12 ? 13.281 12.445 2.855 1 95.94 12 ALA B O 1
ATOM 1511 N N . SER B 1 13 ? 11.898 12.227 1.149 1 96.94 13 SER B N 1
ATOM 1512 C CA . SER B 1 13 ? 12.57 13.141 0.239 1 96.94 13 SER B CA 1
ATOM 1513 C C . SER B 1 13 ? 11.75 14.414 0.032 1 96.94 13 SER B C 1
ATOM 1515 O O . SER B 1 13 ? 10.562 14.453 0.343 1 96.94 13 SER B O 1
ATOM 1517 N N . THR B 1 14 ? 12.406 15.438 -0.505 1 97.69 14 THR B N 1
ATOM 1518 C CA . THR B 1 14 ? 11.719 16.703 -0.714 1 97.69 14 THR B CA 1
ATOM 1519 C C . THR B 1 14 ? 11.164 16.797 -2.133 1 97.69 14 THR B C 1
ATOM 1521 O O . THR B 1 14 ? 10.398 17.703 -2.451 1 97.69 14 THR B O 1
ATOM 1524 N N . GLY B 1 15 ? 11.508 15.828 -2.961 1 97.88 15 GLY B N 1
ATOM 1525 C CA . GLY B 1 15 ? 11.156 15.93 -4.371 1 97.88 15 GLY B CA 1
ATOM 1526 C C . GLY B 1 15 ? 11.984 16.953 -5.117 1 97.88 15 GLY B C 1
ATOM 1527 O O . GLY B 1 15 ? 12.961 17.484 -4.586 1 97.88 15 GLY B O 1
ATOM 1528 N N . THR B 1 16 ? 11.664 17.156 -6.375 1 97.94 16 THR B N 1
ATOM 1529 C CA . THR B 1 16 ? 12.492 18 -7.242 1 97.94 16 THR B CA 1
ATOM 1530 C C . THR B 1 16 ? 11.867 19.375 -7.43 1 97.94 16 THR B C 1
ATOM 1532 O O . THR B 1 16 ? 12.5 20.281 -7.965 1 97.94 16 THR B O 1
ATOM 1535 N N . ASP B 1 17 ? 10.633 19.562 -7.082 1 98.06 17 ASP B N 1
ATOM 1536 C CA . ASP B 1 17 ? 9.883 20.797 -7.254 1 98.06 17 ASP B CA 1
ATOM 1537 C C . ASP B 1 17 ? 9.656 21.5 -5.914 1 98.06 17 ASP B C 1
ATOM 1539 O O . ASP B 1 17 ? 9.141 20.891 -4.973 1 98.06 17 ASP B O 1
ATOM 1543 N N . PRO B 1 18 ? 9.977 22.797 -5.75 1 98.25 18 PRO B N 1
ATOM 1544 C CA . PRO B 1 18 ? 9.781 23.516 -4.496 1 98.25 18 PRO B CA 1
ATOM 1545 C C . PRO B 1 18 ? 8.32 23.531 -4.047 1 98.25 18 PRO B C 1
ATOM 1547 O O . PRO B 1 18 ? 8.039 23.75 -2.865 1 98.25 18 PRO B O 1
ATOM 1550 N N . ALA B 1 19 ? 7.445 23.297 -4.969 1 98.69 19 ALA B N 1
ATOM 1551 C CA . ALA B 1 19 ? 6.023 23.297 -4.645 1 98.69 19 ALA B CA 1
ATOM 1552 C C . ALA B 1 19 ? 5.691 22.219 -3.623 1 98.69 19 ALA B C 1
ATOM 1554 O O . ALA B 1 19 ? 4.762 22.359 -2.828 1 98.69 19 ALA B O 1
ATOM 1555 N N . TYR B 1 20 ? 6.48 21.141 -3.633 1 98.75 20 TYR B N 1
ATOM 1556 C CA . TYR B 1 20 ? 6.242 20.078 -2.664 1 98.75 20 TYR B CA 1
ATOM 1557 C C . TYR B 1 20 ? 6.535 20.547 -1.246 1 98.75 20 TYR B C 1
ATOM 1559 O O . TYR B 1 20 ? 5.75 20.297 -0.327 1 98.75 20 TYR B O 1
ATOM 1567 N N . ARG B 1 21 ? 7.609 21.219 -1.118 1 98.62 21 ARG B N 1
ATOM 1568 C CA . ARG B 1 21 ? 7.977 21.797 0.172 1 98.62 21 ARG B CA 1
ATOM 1569 C C . ARG B 1 21 ? 6.926 22.797 0.642 1 98.62 21 ARG B C 1
ATOM 1571 O O . ARG B 1 21 ? 6.523 22.781 1.808 1 98.62 21 ARG B O 1
ATOM 1578 N N . GLU B 1 22 ? 6.535 23.641 -0.213 1 98.81 22 GLU B N 1
ATOM 1579 C CA . GLU B 1 22 ? 5.547 24.656 0.113 1 98.81 22 GLU B CA 1
ATOM 1580 C C . GLU B 1 22 ? 4.23 24.031 0.563 1 98.81 22 GLU B C 1
ATOM 1582 O O . GLU B 1 22 ? 3.604 24.5 1.513 1 98.81 22 GLU B O 1
ATOM 1587 N N . ALA B 1 23 ? 3.805 23 -0.109 1 98.88 23 ALA B N 1
ATOM 1588 C CA . ALA B 1 23 ? 2.572 22.312 0.246 1 98.88 23 ALA B CA 1
ATOM 1589 C C . ALA B 1 23 ? 2.676 21.672 1.633 1 98.88 23 ALA B C 1
ATOM 1591 O O . ALA B 1 23 ? 1.731 21.734 2.422 1 98.88 23 ALA B O 1
ATOM 1592 N N . ALA B 1 24 ? 3.82 21.047 1.911 1 98.94 24 ALA B N 1
ATOM 1593 C CA . ALA B 1 24 ? 4.039 20.438 3.227 1 98.94 24 ALA B CA 1
ATOM 1594 C C . ALA B 1 24 ? 3.988 21.5 4.324 1 98.94 24 ALA B C 1
ATOM 1596 O O . ALA B 1 24 ? 3.369 21.297 5.371 1 98.94 24 ALA B O 1
ATOM 1597 N N . GLN B 1 25 ? 4.617 22.625 4.086 1 98.94 25 GLN B N 1
ATOM 1598 C CA . GLN B 1 25 ? 4.594 23.719 5.043 1 98.94 25 GLN B CA 1
ATOM 1599 C C . GLN B 1 25 ? 3.172 24.234 5.27 1 98.94 25 GLN B C 1
ATOM 1601 O O . GLN B 1 25 ? 2.754 24.438 6.41 1 98.94 25 GLN B O 1
ATOM 1606 N N . ALA B 1 26 ? 2.484 24.438 4.184 1 98.88 26 ALA B N 1
ATOM 1607 C CA . ALA B 1 26 ? 1.114 24.922 4.266 1 98.88 26 ALA B CA 1
ATOM 1608 C C . ALA B 1 26 ? 0.231 23.969 5.062 1 98.88 26 ALA B C 1
ATOM 1610 O O . ALA B 1 26 ? -0.591 24.406 5.875 1 98.88 26 ALA B O 1
ATOM 1611 N N . LEU B 1 27 ? 0.377 22.688 4.812 1 98.94 27 LEU B N 1
ATOM 1612 C CA . LEU B 1 27 ? -0.424 21.703 5.547 1 98.94 27 LEU B CA 1
ATOM 1613 C C . LEU B 1 27 ? -0.091 21.734 7.031 1 98.94 27 LEU B C 1
ATOM 1615 O O . LEU B 1 27 ? -0.991 21.75 7.875 1 98.94 27 LEU B O 1
ATOM 1619 N N . GLY B 1 28 ? 1.219 21.656 7.359 1 98.94 28 GLY B N 1
ATOM 1620 C CA . GLY B 1 28 ? 1.614 21.75 8.758 1 98.94 28 GLY B CA 1
ATOM 1621 C C . GLY B 1 28 ? 1.025 22.953 9.469 1 98.94 28 GLY B C 1
ATOM 1622 O O . GLY B 1 28 ? 0.469 22.812 10.562 1 98.94 28 GLY B O 1
ATOM 1623 N N . ARG B 1 29 ? 1.128 24.141 8.844 1 98.88 29 ARG B N 1
ATOM 1624 C CA . ARG B 1 29 ? 0.588 25.375 9.406 1 98.88 29 ARG B CA 1
ATOM 1625 C C . ARG B 1 29 ? -0.924 25.281 9.586 1 98.88 29 ARG B C 1
ATOM 1627 O O . ARG B 1 29 ? -1.461 25.672 10.625 1 98.88 29 ARG B O 1
ATOM 1634 N N . ALA B 1 30 ? -1.621 24.781 8.562 1 98.88 30 ALA B N 1
ATOM 1635 C CA . ALA B 1 30 ? -3.076 24.672 8.602 1 98.88 30 ALA B CA 1
ATOM 1636 C C . ALA B 1 30 ? -3.523 23.766 9.75 1 98.88 30 ALA B C 1
ATOM 1638 O O . ALA B 1 30 ? -4.5 24.078 10.438 1 98.88 30 ALA B O 1
ATOM 1639 N N . LEU B 1 31 ? -2.826 22.656 9.953 1 98.88 31 LEU B N 1
ATOM 1640 C CA . LEU B 1 31 ? -3.15 21.75 11.055 1 98.88 31 LEU B CA 1
ATOM 1641 C C . LEU B 1 31 ? -3.031 22.469 12.398 1 98.88 31 LEU B C 1
ATOM 1643 O O . LEU B 1 31 ? -3.943 22.406 13.227 1 98.88 31 LEU B O 1
ATOM 1647 N N . ALA B 1 32 ? -1.94 23.156 12.562 1 98.81 32 ALA B N 1
ATOM 1648 C CA . ALA B 1 32 ? -1.694 23.875 13.82 1 98.81 32 ALA B CA 1
ATOM 1649 C C . ALA B 1 32 ? -2.74 24.953 14.047 1 98.81 32 ALA B C 1
ATOM 1651 O O . ALA B 1 32 ? -3.289 25.078 15.141 1 98.81 32 ALA B O 1
ATOM 1652 N N . GLU B 1 33 ? -3.021 25.688 13.016 1 98.38 33 GLU B N 1
ATOM 1653 C CA . GLU B 1 33 ? -3.967 26.797 13.109 1 98.38 33 GLU B CA 1
ATOM 1654 C C . GLU B 1 33 ? -5.359 26.312 13.484 1 98.38 33 GLU B C 1
ATOM 1656 O O . GLU B 1 33 ? -6.117 27.016 14.148 1 98.38 33 GLU B O 1
ATOM 1661 N N . ARG B 1 34 ? -5.633 25.141 13.102 1 98.12 34 ARG B N 1
ATOM 1662 C CA . ARG B 1 34 ? -6.938 24.547 13.391 1 98.12 34 ARG B CA 1
ATOM 1663 C C . ARG B 1 34 ? -6.898 23.75 14.695 1 98.12 34 ARG B C 1
ATOM 1665 O O . ARG B 1 34 ? -7.879 23.094 15.055 1 98.12 34 ARG B O 1
ATOM 1672 N N . LYS B 1 35 ? -5.793 23.734 15.328 1 98.31 35 LYS B N 1
ATOM 1673 C CA . LYS B 1 35 ? -5.574 23.031 16.594 1 98.31 35 LYS B CA 1
ATOM 1674 C C . LYS B 1 35 ? -5.742 21.516 16.422 1 98.31 35 LYS B C 1
ATOM 1676 O O . LYS B 1 35 ? -6.297 20.859 17.297 1 98.31 35 LYS B O 1
ATOM 1681 N N . LEU B 1 36 ? -5.383 21.047 15.289 1 98.81 36 LEU B N 1
ATOM 1682 C CA . LEU B 1 36 ? -5.336 19.609 15.023 1 98.81 36 LEU B CA 1
ATOM 1683 C C . LEU B 1 36 ? -3.951 19.047 15.32 1 98.81 36 LEU B C 1
ATOM 1685 O O . LEU B 1 36 ? -2.939 19.641 14.938 1 98.81 36 LEU B O 1
ATOM 1689 N N . THR B 1 37 ? -3.943 17.891 15.977 1 98.88 37 THR B N 1
ATOM 1690 C CA . THR B 1 37 ? -2.674 17.219 16.219 1 98.88 37 THR B CA 1
ATOM 1691 C C . THR B 1 37 ? -2.172 16.547 14.945 1 98.88 37 THR B C 1
ATOM 1693 O O . THR B 1 37 ? -2.926 15.836 14.273 1 98.88 37 THR B O 1
ATOM 1696 N N . LEU B 1 38 ? -0.926 16.844 14.586 1 98.94 38 LEU B N 1
ATOM 1697 C CA . LEU B 1 38 ? -0.27 16.109 13.508 1 98.94 38 LEU B CA 1
ATOM 1698 C C . LEU B 1 38 ? 0.304 14.789 14.016 1 98.94 38 LEU B C 1
ATOM 1700 O O . LEU B 1 38 ? 1.092 14.773 14.961 1 98.94 38 LEU B O 1
ATOM 1704 N N . VAL B 1 39 ? -0.075 13.688 13.422 1 98.94 39 VAL B N 1
ATOM 1705 C CA . VAL B 1 39 ? 0.521 12.375 13.617 1 98.94 39 VAL B CA 1
ATOM 1706 C C . VAL B 1 39 ? 1.258 11.945 12.352 1 98.94 39 VAL B C 1
ATOM 1708 O O . VAL B 1 39 ? 0.728 12.062 11.25 1 98.94 39 VAL B O 1
ATOM 1711 N N . TYR B 1 40 ? 2.518 11.508 12.477 1 98.75 40 TYR B N 1
ATOM 1712 C CA . TYR B 1 40 ? 3.244 11.07 11.297 1 98.75 40 TYR B CA 1
ATOM 1713 C C . TYR B 1 40 ? 4.363 10.109 11.664 1 98.75 40 TYR B C 1
ATOM 1715 O O . TYR B 1 40 ? 4.453 9.664 12.812 1 98.75 40 TYR B O 1
ATOM 1723 N N . GLY B 1 41 ? 5.191 9.766 10.734 1 97.56 41 GLY B N 1
ATOM 1724 C CA . GLY B 1 41 ? 6.152 8.688 10.906 1 97.56 41 GLY B CA 1
ATOM 1725 C C . GLY B 1 41 ? 7.367 9.094 11.727 1 97.56 41 GLY B C 1
ATOM 1726 O O . GLY B 1 41 ? 8.258 8.273 11.977 1 97.56 41 GLY B O 1
ATOM 1727 N N . GLY B 1 42 ? 7.504 10.297 12.016 1 97.56 42 GLY B N 1
ATOM 1728 C CA . GLY B 1 42 ? 8.461 10.734 13.016 1 97.56 42 GLY B CA 1
ATOM 1729 C C . GLY B 1 42 ? 9.797 11.141 12.422 1 97.56 42 GLY B C 1
ATOM 1730 O O . GLY B 1 42 ? 10.727 11.5 13.148 1 97.56 42 GLY B O 1
ATOM 1731 N N . GLY B 1 43 ? 9.984 11.086 11.141 1 95.5 43 GLY B N 1
ATOM 1732 C CA . GLY B 1 43 ? 11.266 11.414 10.531 1 95.5 43 GLY B CA 1
ATOM 1733 C C . GLY B 1 43 ? 11.523 12.906 10.461 1 95.5 43 GLY B C 1
ATOM 1734 O O . GLY B 1 43 ? 10.594 13.695 10.297 1 95.5 43 GLY B O 1
ATOM 1735 N N . ALA B 1 44 ? 12.82 13.258 10.453 1 96.5 44 ALA B N 1
ATOM 1736 C CA . ALA B 1 44 ? 13.219 14.656 10.398 1 96.5 44 ALA B CA 1
ATOM 1737 C C . ALA B 1 44 ? 13.57 15.07 8.977 1 96.5 44 ALA B C 1
ATOM 1739 O O . ALA B 1 44 ? 13.859 16.25 8.711 1 96.5 44 ALA B O 1
ATOM 1740 N N . VAL B 1 45 ? 13.492 14.148 8.07 1 95.62 45 VAL B N 1
ATOM 1741 C CA . VAL B 1 45 ? 14.023 14.367 6.73 1 95.62 45 VAL B CA 1
ATOM 1742 C C . VAL B 1 45 ? 12.875 14.539 5.738 1 95.62 45 VAL B C 1
ATOM 1744 O O . VAL B 1 45 ? 11.742 14.133 6.012 1 95.62 45 VAL B O 1
ATOM 1747 N N . GLY B 1 46 ? 13.156 15.195 4.633 1 97.75 46 GLY B N 1
ATOM 1748 C CA . GLY B 1 46 ? 12.219 15.312 3.531 1 97.75 46 GLY B CA 1
ATOM 1749 C C . GLY B 1 46 ? 10.969 16.094 3.895 1 97.75 46 GLY B C 1
ATOM 1750 O O . GLY B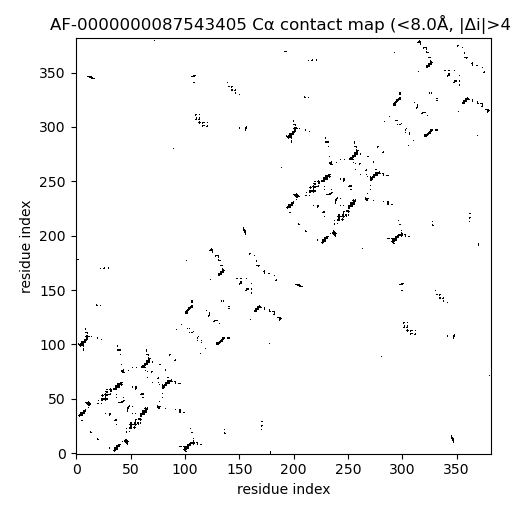 1 46 ? 11.031 17.062 4.664 1 97.75 46 GLY B O 1
ATOM 1751 N N . LEU B 1 47 ? 9.891 15.711 3.256 1 98.75 47 LEU B N 1
ATOM 1752 C CA . LEU B 1 47 ? 8.625 16.375 3.531 1 98.75 47 LEU B CA 1
ATOM 1753 C C . LEU B 1 47 ? 8.141 16.047 4.941 1 98.75 47 LEU B C 1
ATOM 1755 O O . LEU B 1 47 ? 7.414 16.844 5.547 1 98.75 47 LEU B O 1
ATOM 1759 N N . MET B 1 48 ? 8.578 14.898 5.426 1 98.5 48 MET B N 1
ATOM 1760 C CA . MET B 1 48 ? 8.219 14.539 6.797 1 98.5 48 MET B CA 1
ATOM 1761 C C . MET B 1 48 ? 8.711 15.586 7.781 1 98.5 48 MET B C 1
ATOM 1763 O O . MET B 1 48 ? 7.938 16.078 8.609 1 98.5 48 MET B O 1
ATOM 1767 N N . GLY B 1 49 ? 10 15.906 7.637 1 98.38 49 GLY B N 1
ATOM 1768 C CA . GLY B 1 49 ? 10.531 16.938 8.508 1 98.38 49 GLY B CA 1
ATOM 1769 C C . GLY B 1 49 ? 9.883 18.297 8.297 1 98.38 49 GLY B C 1
ATOM 1770 O O . GLY B 1 49 ? 9.586 19 9.258 1 98.38 49 GLY B O 1
ATOM 1771 N N . ILE B 1 50 ? 9.57 18.625 7.117 1 98.81 50 ILE B N 1
ATOM 1772 C CA . ILE B 1 50 ? 9.078 19.953 6.742 1 98.81 50 ILE B CA 1
ATOM 1773 C C . ILE B 1 50 ? 7.668 20.156 7.297 1 98.81 50 ILE B C 1
ATOM 1775 O O . ILE B 1 50 ? 7.367 21.203 7.875 1 98.81 50 ILE B O 1
ATOM 1779 N N . VAL B 1 51 ? 6.785 19.172 7.141 1 98.94 51 VAL B N 1
ATOM 1780 C CA . VAL B 1 51 ? 5.418 19.328 7.629 1 98.94 51 VAL B CA 1
ATOM 1781 C C . VAL B 1 51 ? 5.414 19.391 9.156 1 98.94 51 VAL B C 1
ATOM 1783 O O . VAL B 1 51 ? 4.668 20.172 9.75 1 98.94 51 VAL B O 1
ATOM 1786 N N . ALA B 1 52 ? 6.27 18.562 9.789 1 98.88 52 ALA B N 1
ATOM 1787 C CA . ALA B 1 52 ? 6.375 18.562 11.25 1 98.88 52 ALA B CA 1
ATOM 1788 C C . ALA B 1 52 ? 6.891 19.906 11.758 1 98.88 52 ALA B C 1
ATOM 1790 O O . ALA B 1 52 ? 6.301 20.5 12.664 1 98.88 52 ALA B O 1
ATOM 1791 N N . ASP B 1 53 ? 7.922 20.391 11.156 1 98.88 53 ASP B N 1
ATOM 1792 C CA . ASP B 1 53 ? 8.516 21.656 11.562 1 98.88 53 ASP B CA 1
ATOM 1793 C C . ASP B 1 53 ? 7.527 22.812 11.398 1 98.88 53 ASP B C 1
ATOM 1795 O O . ASP B 1 53 ? 7.445 23.703 12.242 1 98.88 53 ASP B O 1
ATOM 1799 N N . ALA B 1 54 ? 6.848 22.797 10.273 1 98.94 54 ALA B N 1
ATOM 1800 C CA . ALA B 1 54 ? 5.875 23.844 10.008 1 98.94 54 ALA B CA 1
ATOM 1801 C C . ALA B 1 54 ? 4.766 23.844 11.055 1 98.94 54 ALA B C 1
ATOM 1803 O O . ALA B 1 54 ? 4.336 24.906 11.523 1 98.94 54 ALA B O 1
ATOM 1804 N N . ALA B 1 55 ? 4.266 22.656 11.375 1 98.94 55 ALA B N 1
ATOM 1805 C CA . ALA B 1 55 ? 3.236 22.547 12.406 1 98.94 55 ALA B CA 1
ATOM 1806 C C . ALA B 1 55 ? 3.744 23.062 13.75 1 98.94 55 ALA B C 1
ATOM 1808 O O . ALA B 1 55 ? 3.062 23.844 14.422 1 98.94 55 ALA B O 1
ATOM 1809 N N . LEU B 1 56 ? 4.93 22.672 14.141 1 98.88 56 LEU B N 1
ATOM 1810 C CA . LEU B 1 56 ? 5.523 23.094 15.406 1 98.88 56 LEU B CA 1
ATOM 1811 C C . LEU B 1 56 ? 5.723 24.609 15.438 1 98.88 56 LEU B C 1
ATOM 1813 O O . LEU B 1 56 ? 5.391 25.25 16.438 1 98.88 56 LEU B O 1
ATOM 1817 N N . ALA B 1 57 ? 6.242 25.109 14.375 1 98.81 57 ALA B N 1
ATOM 1818 C CA . ALA B 1 57 ? 6.52 26.547 14.289 1 98.81 57 ALA B CA 1
ATOM 1819 C C . ALA B 1 57 ? 5.242 27.359 14.453 1 98.81 57 ALA B C 1
ATOM 1821 O O . ALA B 1 57 ? 5.277 28.484 14.961 1 98.81 57 ALA B O 1
ATOM 1822 N N . ALA B 1 58 ? 4.156 26.797 14.078 1 98.75 58 ALA B N 1
ATOM 1823 C CA . ALA B 1 58 ? 2.869 27.484 14.18 1 98.75 58 ALA B CA 1
ATOM 1824 C C . ALA B 1 58 ? 2.189 27.172 15.508 1 98.75 58 ALA B C 1
ATOM 1826 O O . ALA B 1 58 ? 1.024 27.531 15.711 1 98.75 58 ALA B O 1
ATOM 1827 N N . GLY B 1 59 ? 2.881 26.5 16.375 1 98.62 59 GLY B N 1
ATOM 1828 C CA . GLY B 1 59 ? 2.396 26.281 17.734 1 98.62 59 GLY B CA 1
ATOM 1829 C C . GLY B 1 59 ? 1.561 25.031 17.875 1 98.62 59 GLY B C 1
ATOM 1830 O O . GLY B 1 59 ? 0.817 24.875 18.844 1 98.62 59 GLY B O 1
ATOM 1831 N N . GLY B 1 60 ? 1.675 24.125 16.875 1 98.81 60 GLY B N 1
ATOM 1832 C CA . GLY B 1 60 ? 0.867 22.906 16.906 1 98.81 60 GLY B CA 1
ATOM 1833 C C . GLY B 1 60 ? 1.515 21.781 17.672 1 98.81 60 GLY B C 1
ATOM 1834 O O . GLY B 1 60 ? 2.684 21.859 18.047 1 98.81 60 GLY B O 1
ATOM 1835 N N . GLU B 1 61 ? 0.687 20.688 17.922 1 98.88 61 GLU B N 1
ATOM 1836 C CA . GLU B 1 61 ? 1.155 19.438 18.5 1 98.88 61 GLU B CA 1
ATOM 1837 C C . GLU B 1 61 ? 1.501 18.422 17.422 1 98.88 61 GLU B C 1
ATOM 1839 O O . GLU B 1 61 ? 0.73 18.219 16.484 1 98.88 61 GLU B O 1
ATOM 1844 N N . VAL B 1 62 ? 2.672 17.797 17.594 1 98.94 62 VAL B N 1
ATOM 1845 C CA . VAL B 1 62 ? 3.143 16.844 16.594 1 98.94 62 VAL B CA 1
ATOM 1846 C C . VAL B 1 62 ? 3.578 15.555 17.297 1 98.94 62 VAL B C 1
ATOM 1848 O O . VAL B 1 62 ? 4.441 15.586 18.188 1 98.94 62 VAL B O 1
ATOM 1851 N N . ILE B 1 63 ? 2.973 14.438 16.906 1 98.94 63 ILE B N 1
ATOM 1852 C CA . ILE B 1 63 ? 3.326 13.117 17.422 1 98.94 63 ILE B CA 1
ATOM 1853 C C . ILE B 1 63 ? 3.953 12.281 16.312 1 98.94 63 ILE B C 1
ATOM 1855 O O . ILE B 1 63 ? 3.338 12.062 15.266 1 98.94 63 ILE B O 1
ATOM 1859 N N . GLY B 1 64 ? 5.168 11.867 16.547 1 98.69 64 GLY B N 1
ATOM 1860 C CA . GLY B 1 64 ? 5.848 10.953 15.641 1 98.69 64 GLY B CA 1
ATOM 1861 C C . GLY B 1 64 ? 5.887 9.531 16.156 1 98.69 64 GLY B C 1
ATOM 1862 O O . GLY B 1 64 ? 6.02 9.305 17.359 1 98.69 64 GLY B O 1
ATOM 1863 N N . ILE B 1 65 ? 5.734 8.586 15.328 1 98.5 65 ILE B N 1
ATOM 1864 C CA . ILE B 1 65 ? 5.855 7.164 15.633 1 98.5 65 ILE B CA 1
ATOM 1865 C C . ILE B 1 65 ? 6.98 6.547 14.805 1 98.5 65 ILE B C 1
ATOM 1867 O O . ILE B 1 65 ? 6.945 6.59 13.57 1 98.5 65 ILE B O 1
ATOM 1871 N N . ILE B 1 66 ? 7.93 6.004 15.445 1 96.75 66 ILE B N 1
ATOM 1872 C CA . ILE B 1 66 ? 9.102 5.539 14.711 1 96.75 66 ILE B CA 1
ATOM 1873 C C . ILE B 1 66 ? 9.539 4.172 15.242 1 96.75 66 ILE B C 1
ATOM 1875 O O . ILE B 1 66 ? 9.508 3.936 16.453 1 96.75 66 ILE B O 1
ATOM 1879 N N . PRO B 1 67 ? 9.852 3.26 14.305 1 94.56 67 PRO B N 1
ATOM 1880 C CA . PRO B 1 67 ? 10.43 2.008 14.797 1 94.56 67 PRO B CA 1
ATOM 1881 C C . PRO B 1 67 ? 11.836 2.191 15.367 1 94.56 67 PRO B C 1
ATOM 1883 O O . PRO B 1 67 ? 12.586 3.053 14.906 1 94.56 67 PRO B O 1
ATOM 1886 N N . GLN B 1 68 ? 12.156 1.309 16.25 1 91.25 68 GLN B N 1
ATOM 1887 C CA . GLN B 1 68 ? 13.484 1.354 16.844 1 91.25 68 GLN B CA 1
ATOM 1888 C C . GLN B 1 68 ? 14.57 1.297 15.766 1 91.25 68 GLN B C 1
ATOM 1890 O O . GLN B 1 68 ? 15.57 2.01 15.844 1 91.25 68 GLN B O 1
ATOM 1895 N N . SER B 1 69 ? 14.352 0.543 14.797 1 86.31 69 SER B N 1
ATOM 1896 C CA . SER B 1 69 ? 15.336 0.353 13.734 1 86.31 69 SER B CA 1
ATOM 1897 C C . SER B 1 69 ? 15.586 1.65 12.969 1 86.31 69 SER B C 1
ATOM 1899 O O . SER B 1 69 ? 16.719 1.954 12.609 1 86.31 69 SER B O 1
ATOM 1901 N N . LEU B 1 70 ? 14.57 2.414 12.766 1 85.31 70 LEU B N 1
ATOM 1902 C CA . LEU B 1 70 ? 14.719 3.676 12.047 1 85.31 70 LEU B CA 1
ATOM 1903 C C . LEU B 1 70 ? 15.258 4.766 12.969 1 85.31 70 LEU B C 1
ATOM 1905 O O . LEU B 1 70 ? 15.984 5.652 12.523 1 85.31 70 LEU B O 1
ATOM 1909 N N . LYS B 1 71 ? 14.836 4.723 14.141 1 84.69 71 LYS B N 1
ATOM 1910 C CA . LYS B 1 71 ? 15.383 5.66 15.117 1 84.69 71 LYS B CA 1
ATOM 1911 C C . LYS B 1 71 ? 16.906 5.539 15.203 1 84.69 71 LYS B C 1
ATOM 1913 O O . LYS B 1 71 ? 17.609 6.551 15.281 1 84.69 71 LYS B O 1
ATOM 1918 N N . ASP B 1 72 ? 17.359 4.355 15.141 1 81.44 72 ASP B N 1
ATOM 1919 C CA . ASP B 1 72 ? 18.781 4.074 15.266 1 81.44 72 ASP B CA 1
ATOM 1920 C C . ASP B 1 72 ? 19.562 4.641 14.086 1 81.44 72 ASP B C 1
ATOM 1922 O O . ASP B 1 72 ? 20.766 4.848 14.172 1 81.44 72 ASP B O 1
ATOM 1926 N N . LYS B 1 73 ? 18.891 4.887 13.016 1 80.81 73 LYS B N 1
ATOM 1927 C CA . LYS B 1 73 ? 19.531 5.461 11.836 1 80.81 73 LYS B CA 1
ATOM 1928 C C . LYS B 1 73 ? 19.516 6.984 11.891 1 80.81 73 LYS B C 1
ATOM 1930 O O . LYS B 1 73 ? 19.844 7.648 10.898 1 80.81 73 LYS B O 1
ATOM 1935 N N . GLU B 1 74 ? 19.125 7.457 13.062 1 71.62 74 GLU B N 1
ATOM 1936 C CA . GLU B 1 74 ? 19.141 8.883 13.398 1 71.62 74 GLU B CA 1
ATOM 1937 C C . GLU B 1 74 ? 18.266 9.68 12.438 1 71.62 74 GLU B C 1
ATOM 1939 O O . GLU B 1 74 ? 18.609 10.797 12.055 1 71.62 74 GLU B O 1
ATOM 1944 N N . ILE B 1 75 ? 17.188 9.148 12.125 1 81.25 75 ILE B N 1
ATOM 1945 C CA . ILE B 1 75 ? 16.266 9.805 11.211 1 81.25 75 ILE B CA 1
ATOM 1946 C C . ILE B 1 75 ? 15.109 10.43 11.992 1 81.25 75 ILE B C 1
ATOM 1948 O O . ILE B 1 75 ? 14.398 11.297 11.484 1 81.25 75 ILE B O 1
ATOM 1952 N N . GLY B 1 76 ? 15.125 10.094 13.266 1 91.62 76 GLY B N 1
ATOM 1953 C CA . GLY B 1 76 ? 14.031 10.586 14.086 1 91.62 76 GLY B CA 1
ATOM 1954 C C . GLY B 1 76 ? 14.117 12.07 14.367 1 91.62 76 GLY B C 1
ATOM 1955 O O . GLY B 1 76 ? 15.211 12.609 14.562 1 91.62 76 GLY B O 1
ATOM 1956 N N . HIS B 1 77 ? 12.961 12.695 14.406 1 95.19 77 HIS B N 1
ATOM 1957 C CA . HIS B 1 77 ? 12.852 14.117 14.688 1 95.19 77 HIS B CA 1
ATOM 1958 C C . HIS B 1 77 ? 12.852 14.383 16.188 1 95.19 77 HIS B C 1
ATOM 1960 O O . HIS B 1 77 ? 11.852 14.117 16.875 1 95.19 77 HIS B O 1
ATOM 1966 N N . ALA B 1 78 ? 13.828 15.008 16.766 1 93.5 78 ALA B N 1
ATOM 1967 C CA . ALA B 1 78 ? 14.016 15.172 18.203 1 93.5 78 ALA B CA 1
ATOM 1968 C C . ALA B 1 78 ? 13.195 16.344 18.75 1 93.5 78 ALA B C 1
ATOM 1970 O O . ALA B 1 78 ? 13.016 16.484 19.953 1 93.5 78 ALA B O 1
ATOM 1971 N N . GLY B 1 79 ? 12.664 17.172 17.922 1 96.31 79 GLY B N 1
ATOM 1972 C CA . GLY B 1 79 ? 11.992 18.391 18.359 1 96.31 79 GLY B CA 1
ATOM 1973 C C . GLY B 1 79 ? 10.484 18.219 18.453 1 96.31 79 GLY B C 1
ATOM 1974 O O . GLY B 1 79 ? 9.766 19.188 18.719 1 96.31 79 GLY B O 1
ATOM 19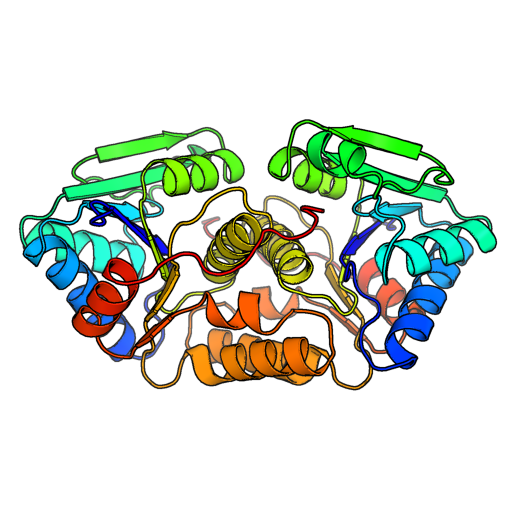75 N N . LEU B 1 80 ? 10.016 17 18.312 1 98.38 80 LEU B N 1
ATOM 1976 C CA . LEU B 1 80 ? 8.578 16.781 18.281 1 98.38 80 LEU B CA 1
ATOM 1977 C C . LEU B 1 80 ? 7.973 16.953 19.672 1 98.38 80 LEU B C 1
ATOM 1979 O O . LEU B 1 80 ? 8.672 16.812 20.688 1 98.38 80 LEU B O 1
ATOM 1983 N N . THR B 1 81 ? 6.648 17.266 19.703 1 98.69 81 THR B N 1
ATOM 1984 C CA . THR B 1 81 ? 5.922 17.266 20.969 1 98.69 81 THR B CA 1
ATOM 1985 C C . THR B 1 81 ? 6.051 15.922 21.672 1 98.69 81 THR B C 1
ATOM 1987 O O . THR B 1 81 ? 6.211 15.867 22.891 1 98.69 81 THR B O 1
ATOM 1990 N N . ARG B 1 82 ? 5.887 14.859 20.859 1 98.44 82 ARG B N 1
ATOM 1991 C CA . ARG B 1 82 ? 6.008 13.484 21.344 1 98.44 82 ARG B CA 1
ATOM 1992 C C . ARG B 1 82 ? 6.535 12.57 20.25 1 98.44 82 ARG B C 1
ATOM 1994 O O . ARG B 1 82 ? 6.082 12.641 19.109 1 98.44 82 ARG B O 1
ATOM 2001 N N . LEU B 1 83 ? 7.527 11.836 20.609 1 97.75 83 LEU B N 1
ATOM 2002 C CA . LEU B 1 83 ? 8.039 10.789 19.734 1 97.75 83 LEU B CA 1
ATOM 2003 C C . LEU B 1 83 ? 7.918 9.422 20.391 1 97.75 83 LEU B C 1
ATOM 2005 O O . LEU B 1 83 ? 8.531 9.172 21.438 1 97.75 83 LEU B O 1
ATOM 2009 N N . GLU B 1 84 ? 7.148 8.586 19.797 1 98.12 84 GLU B N 1
ATOM 2010 C CA . GLU B 1 84 ? 6.969 7.234 20.312 1 98.12 84 GLU B CA 1
ATOM 2011 C C . GLU B 1 84 ? 7.773 6.219 19.5 1 98.12 84 GLU B C 1
ATOM 2013 O O . GLU B 1 84 ? 7.754 6.242 18.266 1 98.12 84 GLU B O 1
ATOM 2018 N N . VAL B 1 85 ? 8.477 5.379 20.203 1 97.19 85 VAL B N 1
ATOM 2019 C CA . VAL B 1 85 ? 9.234 4.301 19.578 1 97.19 85 VAL B CA 1
ATOM 2020 C C . VAL B 1 85 ? 8.445 2.994 19.672 1 97.19 85 VAL B C 1
ATOM 2022 O O . VAL B 1 85 ? 7.965 2.631 20.75 1 97.19 85 VAL B O 1
ATOM 2025 N N . VAL B 1 86 ? 8.281 2.338 18.562 1 96.69 86 VAL B N 1
ATOM 2026 C CA . VAL B 1 86 ? 7.496 1.108 18.516 1 96.69 86 VAL B CA 1
ATOM 2027 C C . VAL B 1 86 ? 8.344 -0.025 17.938 1 96.69 86 VAL B C 1
ATOM 2029 O O . VAL B 1 86 ? 9.461 0.203 17.469 1 96.69 86 VAL B O 1
ATOM 2032 N N . ASP B 1 87 ? 7.641 -1.256 18.031 1 93.5 87 ASP B N 1
ATOM 2033 C CA . ASP B 1 87 ? 8.359 -2.443 17.578 1 93.5 87 ASP B CA 1
ATOM 2034 C C . ASP B 1 87 ? 8.016 -2.771 16.125 1 93.5 87 ASP B C 1
ATOM 2036 O O . ASP B 1 87 ? 7.09 -3.539 15.859 1 93.5 87 ASP B O 1
ATOM 2040 N N . GLY B 1 88 ? 8.734 -2.123 15.18 1 92.75 88 GLY B N 1
ATOM 2041 C CA . GLY B 1 88 ? 8.633 -2.514 13.789 1 92.75 88 GLY B CA 1
ATOM 2042 C C . GLY B 1 88 ? 7.652 -1.663 13 1 92.75 88 GLY B C 1
ATOM 2043 O O . GLY B 1 88 ? 6.953 -0.823 13.57 1 92.75 88 GLY B O 1
ATOM 2044 N N . MET B 1 89 ? 7.562 -1.965 11.672 1 94.06 89 MET B N 1
ATOM 2045 C CA . MET B 1 89 ? 6.816 -1.141 10.719 1 94.06 89 MET B CA 1
ATOM 2046 C C . MET B 1 89 ? 5.312 -1.359 10.875 1 94.06 89 MET B C 1
ATOM 2048 O O . MET B 1 89 ? 4.527 -0.424 10.719 1 94.06 89 MET B O 1
ATOM 2052 N N . HIS B 1 90 ? 4.844 -2.65 11.164 1 95 90 HIS B N 1
ATOM 2053 C CA . HIS B 1 90 ? 3.426 -2.916 11.359 1 95 90 HIS B CA 1
ATOM 2054 C C . HIS B 1 90 ? 2.896 -2.195 12.594 1 95 90 HIS B C 1
ATOM 2056 O O . HIS B 1 90 ? 1.843 -1.556 12.539 1 95 90 HIS B O 1
ATOM 2062 N N . ALA B 1 91 ? 3.654 -2.227 13.672 1 95.31 91 ALA B N 1
ATOM 2063 C CA . ALA B 1 91 ? 3.277 -1.513 14.883 1 95.31 91 ALA B CA 1
ATOM 2064 C C . ALA B 1 91 ? 3.244 -0.005 14.648 1 95.31 91 ALA B C 1
ATOM 2066 O O . ALA B 1 91 ? 2.375 0.693 15.18 1 95.31 91 ALA B O 1
ATOM 2067 N N . ARG B 1 92 ? 4.164 0.5 13.914 1 96.56 92 ARG B N 1
ATOM 2068 C CA . ARG B 1 92 ? 4.215 1.916 13.562 1 96.56 92 ARG B CA 1
ATOM 2069 C C . ARG B 1 92 ? 2.92 2.357 12.891 1 96.56 92 ARG B C 1
ATOM 2071 O O . ARG B 1 92 ? 2.283 3.318 13.32 1 96.56 92 ARG B O 1
ATOM 2078 N N . LYS B 1 93 ? 2.539 1.651 11.852 1 97.38 93 LYS B N 1
ATOM 2079 C CA . LYS B 1 93 ? 1.345 2.021 11.094 1 97.38 93 LYS B CA 1
ATOM 2080 C C . LYS B 1 93 ? 0.089 1.877 11.953 1 97.38 93 LYS B C 1
ATOM 2082 O O . LYS B 1 93 ? -0.811 2.717 11.891 1 97.38 93 LYS B O 1
ATOM 2087 N N . ALA B 1 94 ? 0.035 0.832 12.734 1 96.12 94 ALA B N 1
ATOM 2088 C CA . ALA B 1 94 ? -1.113 0.625 13.617 1 96.12 94 ALA B CA 1
ATOM 2089 C C . ALA B 1 94 ? -1.247 1.766 14.617 1 96.12 94 ALA B C 1
ATOM 2091 O O . ALA B 1 94 ? -2.346 2.279 14.844 1 96.12 94 ALA B O 1
ATOM 2092 N N . ARG B 1 95 ? -0.149 2.182 15.227 1 98.19 95 ARG B N 1
ATOM 2093 C CA . ARG B 1 95 ? -0.148 3.238 16.234 1 98.19 95 ARG B CA 1
ATOM 2094 C C . ARG B 1 95 ? -0.52 4.582 15.617 1 98.19 95 ARG B C 1
ATOM 2096 O O . ARG B 1 95 ? -1.296 5.344 16.203 1 98.19 95 ARG B O 1
ATOM 2103 N N . MET B 1 96 ? 0.004 4.852 14.445 1 98.69 96 MET B N 1
ATOM 2104 C CA . MET B 1 96 ? -0.355 6.074 13.727 1 98.69 96 MET B CA 1
ATOM 2105 C C . MET B 1 96 ? -1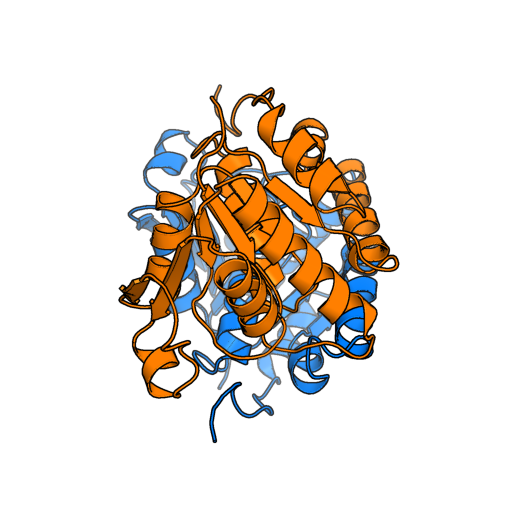.854 6.125 13.453 1 98.69 96 MET B C 1
ATOM 2107 O O . MET B 1 96 ? -2.496 7.156 13.672 1 98.69 96 MET B O 1
ATOM 2111 N N . ALA B 1 97 ? -2.352 5.023 13.016 1 98.12 97 ALA B N 1
ATOM 2112 C CA . ALA B 1 97 ? -3.777 4.957 12.711 1 98.12 97 ALA B CA 1
ATOM 2113 C C . ALA B 1 97 ? -4.617 5.113 13.969 1 98.12 97 ALA B C 1
ATOM 2115 O O . ALA B 1 97 ? -5.66 5.773 13.953 1 98.12 97 ALA B O 1
ATOM 2116 N N . GLU B 1 98 ? -4.18 4.5 15.055 1 97.81 98 GLU B N 1
ATOM 2117 C CA . GLU B 1 98 ? -4.879 4.57 16.328 1 97.81 98 GLU B CA 1
ATOM 2118 C C . GLU B 1 98 ? -4.992 6.012 16.812 1 97.81 98 GLU B C 1
ATOM 2120 O O . GLU B 1 98 ? -6.027 6.41 17.359 1 97.81 98 GLU B O 1
ATOM 2125 N N . LEU B 1 99 ? -4.031 6.785 16.609 1 98.56 99 LEU B N 1
ATOM 2126 C CA . LEU B 1 99 ? -3.938 8.125 17.172 1 98.56 99 LEU B CA 1
ATOM 2127 C C . LEU B 1 99 ? -4.621 9.141 16.25 1 98.56 99 LEU B C 1
ATOM 2129 O O . LEU B 1 99 ? -4.699 10.328 16.594 1 98.56 99 LEU B O 1
ATOM 2133 N N . SER B 1 100 ? -5.16 8.711 15.141 1 98.75 100 SER B N 1
ATOM 2134 C CA . SER B 1 100 ? -5.59 9.68 14.141 1 98.75 100 SER B CA 1
ATOM 2135 C C . SER B 1 100 ? -7.082 9.547 13.852 1 98.75 100 SER B C 1
ATOM 2137 O O . SER B 1 100 ? -7.629 8.445 13.867 1 98.75 100 SER B O 1
ATOM 2139 N N . ASP B 1 101 ? -7.676 10.617 13.555 1 98.44 101 ASP B N 1
ATOM 2140 C CA . ASP B 1 101 ? -9.086 10.664 13.195 1 98.44 101 ASP B CA 1
ATOM 2141 C C . ASP B 1 101 ? -9.266 10.75 11.68 1 98.44 101 ASP B C 1
ATOM 2143 O O . ASP B 1 101 ? -10.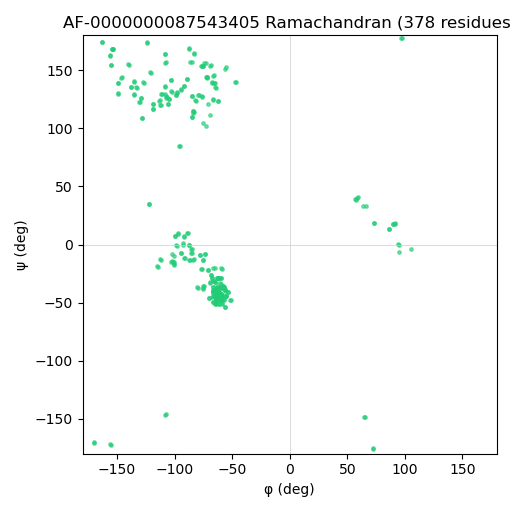367 10.539 11.164 1 98.44 101 ASP B O 1
ATOM 2147 N N . ALA B 1 102 ? -8.211 11.117 10.984 1 98.75 102 ALA B N 1
ATOM 2148 C CA . ALA B 1 102 ? -8.203 11.266 9.523 1 98.75 102 ALA B CA 1
ATOM 2149 C C . ALA B 1 102 ? -6.797 11.055 8.961 1 98.75 102 ALA B C 1
ATOM 2151 O O . ALA B 1 102 ? -5.82 11.016 9.711 1 98.75 102 ALA B O 1
ATOM 2152 N N . PHE B 1 103 ? -6.707 10.93 7.641 1 98.94 103 PHE B N 1
ATOM 2153 C CA . PHE B 1 103 ? -5.438 10.656 6.984 1 98.94 103 PHE B CA 1
ATOM 2154 C C . PHE B 1 103 ? -5.258 11.539 5.758 1 98.94 103 PHE B C 1
ATOM 2156 O O . PHE B 1 103 ? -6.207 11.766 5.004 1 98.94 103 PHE B O 1
ATOM 2163 N N . ILE B 1 104 ? -4.035 12.008 5.566 1 98.94 104 ILE B N 1
ATOM 2164 C CA . ILE B 1 104 ? -3.684 12.758 4.363 1 98.94 104 ILE B CA 1
ATOM 2165 C C . ILE B 1 104 ? -2.373 12.227 3.791 1 98.94 104 ILE B C 1
ATOM 2167 O O . ILE B 1 104 ? -1.418 11.984 4.531 1 98.94 104 ILE B O 1
ATOM 2171 N N . ALA B 1 105 ? -2.344 12.047 2.531 1 98.94 105 ALA B N 1
ATOM 2172 C CA . ALA B 1 105 ? -1.073 11.789 1.859 1 98.94 105 ALA B CA 1
ATOM 2173 C C . ALA B 1 105 ? -0.604 13.016 1.084 1 98.94 105 ALA B C 1
ATOM 2175 O O . ALA B 1 105 ? -1.324 13.523 0.224 1 98.94 105 ALA B O 1
ATOM 2176 N N . LEU B 1 106 ? 0.571 13.508 1.424 1 98.81 106 LEU B N 1
ATOM 2177 C CA . LEU B 1 106 ? 1.366 14.391 0.583 1 98.81 106 LEU B CA 1
ATOM 2178 C C . LEU B 1 106 ? 2.186 13.594 -0.427 1 98.81 106 LEU B C 1
ATOM 2180 O O . LEU B 1 106 ? 2.295 12.375 -0.317 1 98.81 106 LEU B O 1
ATOM 2184 N N . PRO B 1 107 ? 2.701 14.305 -1.47 1 98.81 107 PRO B N 1
ATOM 2185 C CA . PRO B 1 107 ? 3.592 13.602 -2.395 1 98.81 107 PRO B CA 1
ATOM 2186 C C . PRO B 1 107 ? 4.656 12.773 -1.673 1 98.81 107 PRO B C 1
ATOM 2188 O O . PRO B 1 107 ? 5.195 13.211 -0.654 1 98.81 107 PRO B O 1
ATOM 2191 N N . GLY B 1 108 ? 4.922 11.617 -2.166 1 98.62 108 GLY B N 1
ATOM 2192 C CA . GLY B 1 108 ? 5.867 10.688 -1.571 1 98.62 108 GLY B CA 1
ATOM 2193 C C . GLY B 1 108 ? 6.184 9.5 -2.465 1 98.62 108 GLY B C 1
ATOM 2194 O O . GLY B 1 108 ? 5.957 9.555 -3.676 1 98.62 108 GLY B O 1
ATOM 2195 N N . GLY B 1 109 ? 6.855 8.57 -1.91 1 98.31 109 GLY B N 1
ATOM 2196 C CA . GLY B 1 109 ? 7.297 7.402 -2.654 1 98.31 109 GLY B CA 1
ATOM 2197 C C . GLY B 1 109 ? 6.535 6.141 -2.293 1 98.31 109 GLY B C 1
ATOM 2198 O O . GLY B 1 109 ? 5.332 6.188 -2.023 1 98.31 109 GLY B O 1
ATOM 2199 N N . LEU B 1 110 ? 7.215 4.992 -2.326 1 98.25 110 LEU B N 1
ATOM 2200 C CA . LEU B 1 110 ? 6.605 3.68 -2.129 1 98.25 110 LEU B CA 1
ATOM 2201 C C . LEU B 1 110 ? 6.043 3.549 -0.718 1 98.25 110 LEU B C 1
ATOM 2203 O O . LEU B 1 110 ? 4.957 2.996 -0.528 1 98.25 110 LEU B O 1
ATOM 2207 N N . GLY B 1 111 ? 6.758 4.016 0.267 1 97.75 111 GLY B N 1
ATOM 2208 C CA . GLY B 1 111 ? 6.266 3.967 1.636 1 97.75 111 GLY B CA 1
ATOM 2209 C C . GLY B 1 111 ? 4.984 4.75 1.837 1 97.75 111 GLY B C 1
ATOM 2210 O O . GLY B 1 111 ? 4.07 4.285 2.523 1 97.75 111 GLY B O 1
ATOM 2211 N N . THR B 1 112 ? 4.906 5.906 1.251 1 98.69 112 THR B N 1
ATOM 2212 C CA . THR B 1 112 ? 3.707 6.734 1.33 1 98.69 112 THR B CA 1
ATOM 2213 C C . THR B 1 112 ? 2.51 6.012 0.72 1 98.69 112 THR B C 1
ATOM 2215 O O . THR B 1 112 ? 1.43 5.98 1.313 1 98.69 112 THR B O 1
ATOM 2218 N N . LEU B 1 113 ? 2.707 5.43 -0.416 1 98.75 113 LEU B N 1
ATOM 2219 C CA . LEU B 1 113 ? 1.642 4.695 -1.091 1 98.75 113 LEU B CA 1
ATOM 2220 C C . LEU B 1 113 ? 1.192 3.502 -0.257 1 98.75 113 LEU B C 1
ATOM 2222 O O . LEU B 1 113 ? -0.007 3.25 -0.121 1 98.75 113 LEU B O 1
ATOM 2226 N N . GLU B 1 114 ? 2.154 2.789 0.27 1 98.44 114 GLU B N 1
ATOM 2227 C CA . GLU B 1 114 ? 1.843 1.646 1.123 1 98.44 114 GLU B CA 1
ATOM 2228 C C . GLU B 1 114 ? 0.971 2.061 2.305 1 98.44 114 GLU B C 1
ATOM 2230 O O . GLU B 1 114 ? -0.037 1.414 2.598 1 98.44 114 GLU B O 1
ATOM 2235 N N . GLU B 1 115 ? 1.323 3.133 2.996 1 98.62 115 GLU B N 1
ATOM 2236 C CA . GLU B 1 115 ? 0.575 3.629 4.148 1 98.62 115 GLU B CA 1
ATOM 2237 C C . GLU B 1 115 ? -0.829 4.07 3.744 1 98.62 115 GLU B C 1
ATOM 2239 O O . GLU B 1 115 ? -1.807 3.742 4.422 1 98.62 115 GLU B O 1
ATOM 2244 N N . LEU B 1 116 ? -0.919 4.754 2.625 1 98.75 116 LEU B N 1
ATOM 2245 C CA . LEU B 1 116 ? -2.211 5.219 2.133 1 98.75 116 LEU B CA 1
ATOM 2246 C C . LEU B 1 116 ? -3.139 4.043 1.842 1 98.75 116 LEU B C 1
ATOM 2248 O O . LEU B 1 116 ? -4.27 4.004 2.328 1 98.75 116 LEU B O 1
ATOM 2252 N N . PHE B 1 117 ? -2.656 3.1 1.083 1 98.69 117 PHE B N 1
ATOM 2253 C CA . PHE B 1 117 ? -3.51 1.993 0.667 1 98.69 117 PHE B CA 1
ATOM 2254 C C . PHE B 1 117 ? -3.893 1.127 1.86 1 98.69 117 PHE B C 1
ATOM 2256 O O . PHE B 1 117 ? -4.984 0.557 1.895 1 98.69 117 PHE B O 1
ATOM 2263 N N . GLU B 1 118 ? -3.047 1.064 2.865 1 98.38 118 GLU B N 1
ATOM 2264 C CA . GLU B 1 118 ? -3.402 0.28 4.043 1 98.38 118 GLU B CA 1
ATOM 2265 C C . GLU B 1 118 ? -4.617 0.873 4.754 1 98.38 118 GLU B C 1
ATOM 2267 O O . GLU B 1 118 ? -5.605 0.177 4.988 1 98.38 118 GLU B O 1
ATOM 2272 N N . VAL B 1 119 ? -4.578 2.121 5.023 1 98.06 119 VAL B N 1
ATOM 2273 C CA . VAL B 1 119 ? -5.688 2.707 5.77 1 98.06 119 VAL B CA 1
ATOM 2274 C C . VAL B 1 119 ? -6.941 2.723 4.898 1 98.06 119 VAL B C 1
ATOM 2276 O O . VAL B 1 119 ? -8.055 2.59 5.406 1 98.06 119 VAL B O 1
ATOM 2279 N N . TRP B 1 120 ? -6.742 2.893 3.602 1 97.94 120 TRP B N 1
ATOM 2280 C CA . TRP B 1 120 ? -7.871 2.854 2.676 1 97.94 120 TRP B CA 1
ATOM 2281 C C . TRP B 1 120 ? -8.531 1.48 2.68 1 97.94 120 TRP B C 1
ATOM 2283 O O . TRP B 1 120 ? -9.758 1.375 2.816 1 97.94 120 TRP B O 1
ATOM 2293 N N . THR B 1 121 ? -7.703 0.441 2.617 1 96.75 121 THR B N 1
ATOM 2294 C CA . THR B 1 121 ? -8.211 -0.927 2.646 1 96.75 121 THR B CA 1
ATOM 2295 C C . THR B 1 121 ? -8.938 -1.207 3.959 1 96.75 121 THR B C 1
ATOM 2297 O O . THR B 1 121 ? -9.992 -1.84 3.967 1 96.75 121 THR B O 1
ATOM 2300 N N . TRP B 1 122 ? -8.406 -0.735 5.039 1 95 122 TRP B N 1
ATOM 2301 C CA . TRP B 1 122 ? -9.055 -0.913 6.336 1 95 122 TRP B CA 1
ATOM 2302 C C . TRP B 1 122 ? -10.422 -0.249 6.352 1 95 122 TRP B C 1
ATOM 2304 O O . TRP B 1 122 ? -11.383 -0.807 6.891 1 95 122 TRP B O 1
ATOM 2314 N N . GLY B 1 123 ? -10.5 0.956 5.785 1 94.69 123 GLY B N 1
ATOM 2315 C CA . GLY B 1 123 ? -11.797 1.596 5.637 1 94.69 123 GLY B CA 1
ATOM 2316 C C . GLY B 1 123 ? -12.773 0.786 4.801 1 94.69 123 GLY B C 1
ATOM 2317 O O . GLY B 1 123 ? -13.922 0.589 5.195 1 94.69 123 GLY B O 1
ATOM 2318 N N . GLN B 1 124 ? -12.281 0.309 3.68 1 94.12 124 GLN B N 1
ATOM 2319 C CA . GLN B 1 124 ? -13.07 -0.516 2.775 1 94.12 124 GLN B CA 1
ATOM 2320 C C . GLN B 1 124 ? -13.602 -1.758 3.486 1 94.12 124 GLN B C 1
ATOM 2322 O O . GLN B 1 124 ? -14.734 -2.178 3.25 1 94.12 124 GLN B O 1
ATOM 2327 N N . LEU B 1 125 ? -12.797 -2.326 4.391 1 90.88 125 LEU B N 1
ATOM 2328 C CA . LEU B 1 125 ? -13.148 -3.566 5.074 1 90.88 125 LEU B CA 1
ATOM 2329 C C . LEU B 1 125 ? -14.008 -3.285 6.305 1 90.88 125 LEU B C 1
ATOM 2331 O O . LEU B 1 125 ? -14.484 -4.215 6.957 1 90.88 125 LEU B O 1
ATOM 2335 N N . GLY B 1 126 ? -14.148 -1.984 6.629 1 91.12 126 GLY B N 1
ATOM 2336 C CA . GLY B 1 126 ? -14.992 -1.6 7.75 1 91.12 126 GLY B CA 1
ATOM 2337 C C . GLY B 1 126 ? -14.266 -1.632 9.078 1 91.12 126 GLY B C 1
ATOM 2338 O O . GLY B 1 126 ? -14.898 -1.622 10.141 1 91.12 126 GLY B O 1
ATOM 2339 N N . TYR B 1 127 ? -12.953 -1.724 9.031 1 91.19 127 TYR B N 1
ATOM 2340 C CA . TYR B 1 127 ? -12.18 -1.716 10.266 1 91.19 127 TYR B CA 1
ATOM 2341 C C . TYR B 1 127 ? -12.195 -0.335 10.914 1 91.19 127 TYR B C 1
ATOM 2343 O O . TYR B 1 127 ? -11.969 -0.203 12.117 1 91.19 127 TYR B O 1
ATOM 2351 N N . HIS B 1 128 ? -12.469 0.673 10.125 1 92.69 128 HIS B N 1
ATOM 2352 C CA . HIS B 1 128 ? -12.695 2.021 10.633 1 92.69 128 HIS B CA 1
ATOM 2353 C C . HIS B 1 128 ? -13.57 2.83 9.672 1 92.69 128 HIS B C 1
ATOM 2355 O O . HIS B 1 128 ? -13.836 2.393 8.555 1 92.69 128 HIS B O 1
ATOM 2361 N N . GLY B 1 129 ? -14.008 3.934 10.141 1 93.75 129 GLY B N 1
ATOM 2362 C CA . GLY B 1 129 ? -14.797 4.848 9.328 1 93.75 129 GLY B CA 1
ATOM 2363 C C . GLY B 1 129 ? -14.188 6.23 9.211 1 93.75 129 GLY B C 1
ATOM 2364 O O . GLY B 1 129 ? -14.898 7.234 9.219 1 93.75 129 GLY B O 1
ATOM 2365 N N . LYS B 1 130 ? -12.891 6.305 9.172 1 97 130 LYS B N 1
ATOM 2366 C CA . LYS B 1 130 ? -12.164 7.57 9.172 1 97 130 LYS B CA 1
ATOM 2367 C C . LYS B 1 130 ? -11.945 8.078 7.75 1 97 130 LYS B C 1
ATOM 2369 O O . LYS B 1 130 ? -11.664 7.293 6.844 1 97 130 LYS B O 1
ATOM 2374 N N . PRO B 1 131 ? -12.023 9.367 7.547 1 97.56 131 PRO B N 1
ATOM 2375 C CA . PRO B 1 131 ? -11.797 9.93 6.215 1 97.56 131 PRO B CA 1
ATOM 2376 C C . PRO B 1 131 ? -10.32 9.945 5.824 1 97.56 131 PRO B C 1
ATOM 2378 O O . PRO B 1 131 ? -9.445 9.961 6.699 1 97.56 131 PRO B O 1
ATOM 2381 N N . LEU B 1 132 ? -10.102 9.898 4.488 1 98.38 132 LEU B N 1
ATOM 2382 C CA . LEU B 1 132 ? -8.742 10.016 3.969 1 98.38 132 LEU B CA 1
ATOM 2383 C C . LEU B 1 132 ? -8.719 10.867 2.705 1 98.38 132 LEU B C 1
ATOM 2385 O O . LEU B 1 132 ? -9.734 11 2.018 1 98.38 132 LEU B O 1
ATOM 2389 N N . GLY B 1 133 ? -7.543 11.484 2.42 1 98.69 133 GLY B N 1
ATOM 2390 C CA . GLY B 1 133 ? -7.457 12.352 1.252 1 98.69 133 GLY B CA 1
ATOM 2391 C C . GLY B 1 133 ? -6.043 12.5 0.724 1 98.69 133 GLY B C 1
ATOM 2392 O O . GLY B 1 133 ? -5.082 12.125 1.397 1 98.69 133 GLY B O 1
ATOM 2393 N N . LEU B 1 134 ? -5.93 12.953 -0.489 1 98.88 134 LEU B N 1
ATOM 2394 C CA . LEU B 1 134 ? -4.695 13.352 -1.149 1 98.88 134 LEU B CA 1
ATOM 2395 C C . LEU B 1 134 ? -4.59 14.875 -1.231 1 98.88 134 LEU B C 1
ATOM 2397 O O . LEU B 1 134 ? -5.523 15.539 -1.688 1 98.88 134 LEU B O 1
ATOM 2401 N N . LEU B 1 135 ? -3.475 15.328 -0.704 1 98.88 135 LEU B N 1
ATOM 2402 C CA . LEU B 1 135 ? -3.15 16.719 -1.045 1 98.88 135 LEU B CA 1
ATOM 2403 C C . LEU B 1 135 ? -2.418 16.781 -2.381 1 98.88 135 LEU B C 1
ATOM 2405 O O . LEU B 1 135 ? -1.252 16.391 -2.475 1 98.88 135 LEU B O 1
ATOM 2409 N N . GLU B 1 136 ? -3.127 17.328 -3.404 1 98.62 136 GLU B N 1
ATOM 2410 C CA . GLU B 1 136 ? -2.617 17.422 -4.77 1 98.62 136 GLU B CA 1
ATOM 2411 C C . GLU B 1 136 ? -1.657 18.594 -4.93 1 98.62 136 GLU B C 1
ATOM 2413 O O . GLU B 1 136 ? -1.931 19.688 -4.445 1 98.62 136 GLU B O 1
ATOM 2418 N N . VAL B 1 137 ? -0.48 18.297 -5.484 1 98.56 137 VAL B N 1
ATOM 2419 C CA . VAL B 1 137 ? 0.514 19.328 -5.762 1 98.56 137 VAL B CA 1
ATOM 2420 C C . VAL B 1 137 ? 0.976 19.219 -7.211 1 98.56 137 VAL B C 1
ATOM 2422 O O . VAL B 1 137 ? 1.674 18.266 -7.582 1 98.56 137 VAL B O 1
ATOM 2425 N N . ASN B 1 138 ? 0.616 20.109 -8.031 1 97.31 138 ASN B N 1
ATOM 2426 C CA . ASN B 1 138 ? 1.062 20.203 -9.414 1 97.31 138 ASN B CA 1
ATOM 2427 C C . ASN B 1 138 ? 0.756 18.922 -10.195 1 97.31 138 ASN B C 1
ATOM 2429 O O . ASN B 1 138 ? 1.604 18.422 -10.938 1 97.31 138 ASN B O 1
ATOM 2433 N N . GLY B 1 139 ? -0.314 18.391 -9.953 1 97.81 139 GLY B N 1
ATOM 2434 C CA . GLY B 1 139 ? -0.733 17.203 -10.695 1 97.81 139 GLY B CA 1
ATOM 2435 C C . GLY B 1 139 ? 0.027 15.953 -10.305 1 97.81 139 GLY B C 1
ATOM 2436 O O . GLY B 1 139 ? 0.078 14.984 -11.062 1 97.81 139 GLY B O 1
ATOM 2437 N N . PHE B 1 140 ? 0.68 15.945 -9.133 1 98.75 140 PHE B N 1
ATOM 2438 C CA . PHE B 1 140 ? 1.516 14.836 -8.688 1 98.75 140 PHE B CA 1
ATOM 2439 C C . PHE B 1 140 ? 0.741 13.523 -8.727 1 98.75 140 PHE B C 1
ATOM 2441 O O . PHE B 1 140 ? 1.271 12.492 -9.164 1 98.75 140 PHE B O 1
ATOM 2448 N N . TYR B 1 141 ? -0.545 13.477 -8.328 1 98.75 141 TYR B N 1
ATOM 2449 C CA . TYR B 1 141 ? -1.302 12.242 -8.156 1 98.75 141 TYR B CA 1
ATOM 2450 C C . TYR B 1 141 ? -2.193 11.977 -9.359 1 98.75 141 TYR B C 1
ATOM 2452 O O . TYR B 1 141 ? -2.977 11.023 -9.359 1 98.75 141 TYR B O 1
ATOM 2460 N N . SER B 1 142 ? -2.047 12.773 -10.414 1 98.19 142 SER B N 1
ATOM 2461 C CA . SER B 1 142 ? -2.959 12.672 -11.547 1 98.19 142 SER B CA 1
ATOM 2462 C C . SER B 1 142 ? -2.904 11.281 -12.18 1 98.19 142 SER B C 1
ATOM 2464 O O . SER B 1 142 ? -3.943 10.68 -12.461 1 98.19 142 SER B O 1
ATOM 2466 N N . LYS B 1 143 ? -1.713 10.766 -12.398 1 98.44 143 LYS B N 1
ATOM 2467 C CA . LYS B 1 143 ? -1.578 9.445 -13 1 98.44 143 LYS B CA 1
ATOM 2468 C C . LYS B 1 143 ? -2.111 8.359 -12.07 1 98.44 143 LYS B C 1
ATOM 2470 O O . LYS B 1 143 ? -2.715 7.383 -12.523 1 98.44 143 LYS B O 1
ATOM 2475 N N . LEU B 1 144 ? -1.906 8.516 -10.758 1 98.69 144 LEU B N 1
ATOM 2476 C CA . LEU B 1 144 ? -2.441 7.551 -9.797 1 98.69 144 LEU B CA 1
ATOM 2477 C C . LEU B 1 144 ? -3.965 7.539 -9.836 1 98.69 144 LEU B C 1
ATOM 2479 O O . LEU B 1 144 ? -4.582 6.473 -9.867 1 98.69 144 LEU B O 1
ATOM 2483 N N . THR B 1 145 ? -4.578 8.75 -9.805 1 98.44 145 THR B N 1
ATOM 2484 C CA . THR B 1 145 ? -6.035 8.812 -9.789 1 98.44 145 THR B CA 1
ATOM 2485 C C . THR B 1 145 ? -6.617 8.242 -11.078 1 98.44 145 THR B C 1
ATOM 2487 O O . THR B 1 145 ? -7.688 7.637 -11.07 1 98.44 145 THR B O 1
ATOM 2490 N N . GLY B 1 146 ? -5.871 8.438 -12.18 1 98.5 146 GLY B N 1
ATOM 2491 C CA . GLY B 1 146 ? -6.27 7.766 -13.406 1 98.5 146 GLY B CA 1
ATOM 2492 C C . GLY B 1 146 ? -6.285 6.254 -13.281 1 98.5 146 GLY B C 1
ATOM 2493 O O . GLY B 1 146 ? -7.211 5.594 -13.758 1 98.5 146 GLY B O 1
ATOM 2494 N N . PHE B 1 147 ? -5.285 5.723 -12.672 1 98.81 147 PHE B N 1
ATOM 2495 C CA . PHE B 1 147 ? -5.227 4.285 -12.445 1 98.81 147 PHE B CA 1
ATOM 2496 C C . PHE B 1 147 ? -6.355 3.828 -11.531 1 98.81 147 PHE B C 1
ATOM 2498 O O . PHE B 1 147 ? -6.969 2.787 -11.766 1 98.81 147 PHE B O 1
ATOM 2505 N N . LEU B 1 148 ? -6.629 4.586 -10.477 1 98.69 148 LEU B N 1
ATOM 2506 C CA . LEU B 1 148 ? -7.68 4.238 -9.523 1 98.69 148 LEU B CA 1
ATOM 2507 C C . LEU B 1 148 ? -9.047 4.234 -10.203 1 98.69 148 LEU B C 1
ATOM 2509 O O . LEU B 1 148 ? -9.883 3.371 -9.93 1 98.69 148 LEU B O 1
ATOM 2513 N N . ASP B 1 149 ? -9.289 5.215 -11.117 1 98.69 149 ASP B N 1
ATOM 2514 C CA . ASP B 1 149 ? -10.516 5.195 -11.914 1 98.69 149 ASP B CA 1
ATOM 2515 C C . ASP B 1 149 ? -10.562 3.971 -12.82 1 98.69 149 ASP B C 1
ATOM 2517 O O . ASP B 1 149 ? -11.617 3.359 -13 1 98.69 149 ASP B O 1
ATOM 2521 N N . HIS B 1 150 ? -9.398 3.621 -13.352 1 98.62 150 HIS B N 1
ATOM 2522 C CA . HIS B 1 150 ? -9.297 2.471 -14.242 1 98.62 150 HIS B CA 1
ATOM 2523 C C . HIS B 1 150 ? -9.688 1.182 -13.523 1 98.62 150 HIS B C 1
ATOM 2525 O O . HIS B 1 150 ? -10.406 0.349 -14.078 1 98.62 150 HIS B O 1
ATOM 2531 N N . ILE B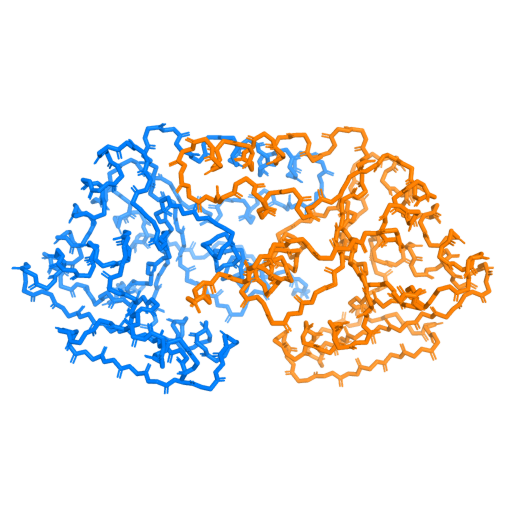 1 151 ? -9.234 1.012 -12.219 1 98.25 151 ILE B N 1
ATOM 2532 C CA . ILE B 1 151 ? -9.492 -0.263 -11.562 1 98.25 151 ILE B CA 1
ATOM 2533 C C . ILE B 1 151 ? -10.953 -0.32 -11.109 1 98.25 151 ILE B C 1
ATOM 2535 O O . ILE B 1 151 ? -11.492 -1.403 -10.883 1 98.25 151 ILE B O 1
ATOM 2539 N N . VAL B 1 152 ? -11.625 0.792 -10.961 1 98.44 152 VAL B N 1
ATOM 2540 C CA . VAL B 1 152 ? -13.07 0.803 -10.781 1 98.44 152 VAL B CA 1
ATOM 2541 C C . VAL B 1 152 ? -13.758 0.315 -12.055 1 98.44 152 VAL B C 1
ATOM 2543 O O . VAL B 1 152 ? -14.594 -0.589 -12.008 1 98.44 152 VAL B O 1
ATOM 2546 N N . ASP B 1 153 ? -13.344 0.893 -13.211 1 98.5 153 ASP B N 1
ATOM 2547 C CA . ASP B 1 153 ? -13.938 0.542 -14.5 1 98.5 153 ASP B CA 1
ATOM 2548 C C . ASP B 1 153 ? -13.742 -0.941 -14.805 1 98.5 153 ASP B C 1
ATOM 2550 O O . ASP B 1 153 ? -14.602 -1.572 -15.422 1 98.5 153 ASP B O 1
ATOM 2554 N N . GLU B 1 154 ? -12.633 -1.464 -14.359 1 98.5 154 GLU B N 1
ATOM 2555 C CA . GLU B 1 154 ? -12.297 -2.854 -14.656 1 98.5 154 GLU B CA 1
ATOM 2556 C C . GLU B 1 154 ? -12.93 -3.805 -13.648 1 98.5 154 GLU B C 1
ATOM 2558 O O . GLU B 1 154 ? -12.75 -5.02 -13.727 1 98.5 154 GLU B O 1
ATOM 2563 N N . GLY B 1 155 ? -13.609 -3.281 -12.633 1 98.38 155 GLY B N 1
ATOM 2564 C CA . GLY B 1 155 ? -14.445 -4.102 -11.773 1 98.38 155 GLY B CA 1
ATOM 2565 C C . GLY B 1 155 ? -13.711 -4.629 -10.555 1 98.38 155 GLY B C 1
ATOM 2566 O O . GLY B 1 155 ? -14.18 -5.566 -9.898 1 98.38 155 GLY B O 1
ATOM 2567 N N . PHE B 1 156 ? -12.578 -4.016 -10.211 1 98.38 156 PHE B N 1
ATOM 2568 C CA . PHE B 1 156 ? -11.797 -4.527 -9.094 1 98.38 156 PHE B CA 1
ATOM 2569 C C . PHE B 1 156 ? -12.023 -3.684 -7.844 1 98.38 156 PHE B C 1
ATOM 2571 O O . PHE B 1 156 ? -11.672 -4.098 -6.738 1 98.38 156 PHE B O 1
ATOM 2578 N N . VAL B 1 157 ? -12.578 -2.523 -7.98 1 97.81 157 VAL B N 1
ATOM 2579 C CA . VAL B 1 157 ? -12.953 -1.654 -6.871 1 97.81 157 VAL B CA 1
ATOM 2580 C C . VAL B 1 157 ? -14.352 -1.084 -7.105 1 97.81 157 VAL B C 1
ATOM 2582 O O . VAL B 1 157 ? -14.664 -0.63 -8.211 1 97.81 157 VAL B O 1
ATOM 2585 N N . ARG B 1 158 ? -15.227 -1.18 -6.168 1 96.5 158 ARG B N 1
ATOM 2586 C CA . ARG B 1 158 ? -16.516 -0.519 -6.27 1 96.5 158 ARG B CA 1
ATOM 2587 C C . ARG B 1 158 ? -16.359 0.998 -6.25 1 96.5 158 ARG B C 1
ATOM 2589 O O . ARG B 1 158 ? -15.539 1.534 -5.508 1 96.5 158 ARG B O 1
ATOM 2596 N N . ALA B 1 159 ? -17.203 1.642 -6.973 1 96.38 159 ALA B N 1
ATOM 2597 C CA . ALA B 1 159 ? -17.156 3.098 -7.082 1 96.38 159 ALA B CA 1
ATOM 2598 C C . ALA B 1 159 ? -17.281 3.754 -5.711 1 96.38 159 ALA B C 1
ATOM 2600 O O . ALA B 1 159 ? -16.641 4.777 -5.445 1 96.38 159 ALA B O 1
ATOM 2601 N N . ALA B 1 160 ? -18.062 3.199 -4.879 1 95.19 160 ALA B N 1
ATOM 2602 C CA . ALA B 1 160 ? -18.297 3.76 -3.551 1 95.19 160 ALA B CA 1
ATOM 2603 C C . ALA B 1 160 ? -17 3.82 -2.744 1 95.19 160 ALA B C 1
ATOM 2605 O O . ALA B 1 160 ? -16.797 4.746 -1.957 1 95.19 160 ALA B O 1
ATOM 2606 N N . TYR B 1 161 ? -16.125 2.826 -2.885 1 96.25 161 TYR B N 1
ATOM 2607 C CA . TYR B 1 161 ? -14.859 2.82 -2.166 1 96.25 161 TYR B CA 1
ATOM 2608 C C . TYR B 1 161 ? -13.883 3.814 -2.779 1 96.25 161 TYR B C 1
ATOM 2610 O O . TYR B 1 161 ? -13.094 4.438 -2.066 1 96.25 161 TYR B O 1
ATOM 2618 N N . ARG B 1 162 ? -13.898 3.973 -4.105 1 96.88 162 ARG B N 1
ATOM 2619 C CA . ARG B 1 162 ? -13.117 5.016 -4.77 1 96.88 162 ARG B CA 1
ATOM 2620 C C . ARG B 1 162 ? -13.492 6.395 -4.242 1 96.88 162 ARG B C 1
ATOM 2622 O O . ARG B 1 162 ? -12.625 7.25 -4.062 1 96.88 162 ARG B O 1
ATOM 2629 N N . ASP B 1 163 ? -14.734 6.59 -3.936 1 95.12 163 ASP B N 1
ATOM 2630 C CA . ASP B 1 163 ? -15.281 7.883 -3.533 1 95.12 163 ASP B CA 1
ATOM 2631 C C . ASP B 1 163 ? -14.875 8.227 -2.102 1 95.12 163 ASP B C 1
ATOM 2633 O O . ASP B 1 163 ? -15.023 9.367 -1.664 1 95.12 163 ASP B O 1
ATOM 2637 N N . MET B 1 164 ? -14.359 7.254 -1.353 1 95.75 164 MET B N 1
ATOM 2638 C CA . MET B 1 164 ? -13.891 7.508 0.006 1 95.75 164 MET B CA 1
ATOM 2639 C C . MET B 1 164 ? -12.727 8.492 0.005 1 95.75 164 MET B C 1
ATOM 2641 O O . MET B 1 164 ? -12.523 9.219 0.98 1 95.75 164 MET B O 1
ATOM 2645 N N . LEU B 1 165 ? -11.977 8.492 -1.088 1 98.06 165 LEU B N 1
ATOM 2646 C CA . LEU B 1 165 ? -10.758 9.281 -1.162 1 98.06 165 LEU B CA 1
ATOM 2647 C C . LEU B 1 165 ? -11.062 10.719 -1.563 1 98.06 165 LEU B C 1
ATOM 2649 O O . LEU B 1 165 ? -11.508 10.977 -2.688 1 98.06 165 LEU B O 1
ATOM 2653 N N . GLN B 1 166 ? -10.797 11.648 -0.666 1 98.19 166 GLN B N 1
ATOM 2654 C CA . GLN B 1 166 ? -10.938 13.07 -0.965 1 98.19 166 GLN B CA 1
ATOM 2655 C C . GLN B 1 166 ? -9.664 13.617 -1.603 1 98.19 166 GLN B C 1
ATOM 2657 O O . GLN B 1 166 ? -8.586 13.039 -1.46 1 98.19 166 GLN B O 1
ATOM 2662 N N . MET B 1 167 ? -9.789 14.695 -2.322 1 98.5 167 MET B N 1
ATOM 2663 C CA . MET B 1 167 ? -8.617 15.305 -2.951 1 98.5 167 MET B CA 1
ATOM 2664 C C . MET B 1 167 ? -8.789 16.812 -3.064 1 98.5 167 MET B C 1
ATOM 2666 O O . MET B 1 167 ? -9.875 17.297 -3.369 1 98.5 167 MET B O 1
ATOM 2670 N N . SER B 1 168 ? -7.777 17.531 -2.809 1 98.69 168 SER B N 1
ATOM 2671 C CA . SER B 1 168 ? -7.758 18.984 -2.986 1 98.69 168 SER B CA 1
ATOM 2672 C C . SER B 1 168 ? -6.336 19.484 -3.186 1 98.69 168 SER B C 1
ATOM 2674 O O . SER B 1 168 ? -5.375 18.875 -2.723 1 98.69 168 SER B O 1
ATOM 2676 N N . GLU B 1 169 ? -6.152 20.625 -3.846 1 98.44 169 GLU B N 1
ATOM 2677 C CA . GLU B 1 169 ? -4.867 21.297 -3.971 1 98.44 169 GLU B CA 1
ATOM 2678 C C . GLU B 1 169 ? -4.617 22.234 -2.785 1 98.44 169 GLU B C 1
ATOM 2680 O O . GLU B 1 169 ? -3.496 22.703 -2.59 1 98.44 169 GLU B O 1
ATOM 2685 N N . SER B 1 170 ? -5.68 22.469 -2.039 1 98.56 170 SER B N 1
ATOM 2686 C CA . SER B 1 170 ? -5.613 23.344 -0.874 1 98.56 170 SER B CA 1
ATOM 2687 C C . SER B 1 170 ? -5.68 22.547 0.423 1 98.56 170 SER B C 1
ATOM 2689 O O . SER B 1 170 ? -6.621 21.781 0.64 1 98.56 170 SER B O 1
ATOM 2691 N N . ALA B 1 171 ? -4.672 22.781 1.276 1 98.69 171 ALA B N 1
ATOM 2692 C CA . ALA B 1 171 ? -4.676 22.141 2.586 1 98.69 171 ALA B CA 1
ATOM 2693 C C . ALA B 1 171 ? -5.961 22.453 3.346 1 98.69 171 ALA B C 1
ATOM 2695 O O . ALA B 1 171 ? -6.582 21.562 3.928 1 98.69 171 ALA B O 1
ATOM 2696 N N . GLN B 1 172 ? -6.371 23.703 3.316 1 98.44 172 GLN B N 1
ATOM 2697 C CA . GLN B 1 172 ? -7.562 24.141 4.039 1 98.44 172 GLN B CA 1
ATOM 2698 C C . GLN B 1 172 ? -8.812 23.438 3.506 1 98.44 172 GLN B C 1
ATOM 2700 O O . GLN B 1 172 ? -9.617 22.922 4.281 1 98.44 172 GLN B O 1
ATOM 2705 N N . ASN B 1 173 ? -8.945 23.406 2.166 1 98.62 173 ASN B N 1
ATOM 2706 C CA . ASN B 1 173 ? -10.109 22.766 1.566 1 98.62 173 ASN B CA 1
ATOM 2707 C C . ASN B 1 173 ? -10.133 21.266 1.85 1 98.62 173 ASN B C 1
ATOM 2709 O O . ASN B 1 173 ? -11.203 20.703 2.07 1 98.62 173 ASN B O 1
ATOM 2713 N N . LEU B 1 174 ? -8.977 20.688 1.818 1 98.69 174 LEU B N 1
ATOM 2714 C CA . LEU B 1 174 ? -8.914 19.25 2.104 1 98.69 174 LEU B CA 1
ATOM 2715 C C . LEU B 1 174 ? -9.336 18.969 3.541 1 98.69 174 LEU B C 1
ATOM 2717 O O . LEU B 1 174 ? -10.109 18.047 3.793 1 98.69 174 LEU B O 1
ATOM 2721 N N . LEU B 1 175 ? -8.836 19.75 4.484 1 98.62 175 LEU B N 1
ATOM 2722 C CA . LEU B 1 175 ? -9.188 19.562 5.887 1 98.62 175 LEU B CA 1
ATOM 2723 C C . LEU B 1 175 ? -10.68 19.766 6.105 1 98.62 175 LEU B C 1
ATOM 2725 O O . LEU B 1 175 ? -11.305 19.062 6.898 1 98.62 175 LEU B O 1
ATOM 2729 N N . ASP B 1 176 ? -11.289 20.75 5.375 1 98.31 176 ASP B N 1
ATOM 2730 C CA . ASP B 1 176 ? -12.734 20.938 5.43 1 98.31 176 ASP B CA 1
ATOM 2731 C C . ASP B 1 176 ? -13.469 19.703 4.934 1 98.31 176 ASP B C 1
ATOM 2733 O O . ASP B 1 176 ? -14.422 19.234 5.57 1 98.31 176 ASP B O 1
ATOM 2737 N N . ALA B 1 177 ? -13.016 19.203 3.82 1 97.94 177 ALA B N 1
ATOM 2738 C CA . ALA B 1 177 ? -13.641 18.016 3.232 1 97.94 177 ALA B CA 1
ATOM 2739 C C . ALA B 1 177 ? -13.562 16.828 4.18 1 97.94 177 ALA B C 1
ATOM 2741 O O . ALA B 1 177 ? -14.539 16.078 4.328 1 97.94 177 ALA B O 1
ATOM 2742 N N . LEU B 1 178 ? -12.43 16.641 4.805 1 98.19 178 LEU B N 1
ATOM 2743 C CA . LEU B 1 178 ? -12.25 15.523 5.73 1 98.19 178 LEU B CA 1
ATOM 2744 C C . LEU B 1 178 ? -13.141 15.688 6.957 1 98.19 178 LEU B C 1
ATOM 2746 O O . LEU B 1 178 ? -13.703 14.711 7.453 1 98.19 178 LEU B O 1
ATOM 2750 N N . ASP B 1 179 ? -13.25 16.859 7.438 1 97.25 179 ASP B N 1
ATOM 2751 C CA . ASP B 1 179 ? -14.055 17.141 8.617 1 97.25 179 ASP B CA 1
ATOM 2752 C C . ASP B 1 179 ? -15.539 16.891 8.344 1 97.25 179 ASP B C 1
ATOM 2754 O O . ASP B 1 179 ? -16.281 16.484 9.242 1 97.25 179 ASP B O 1
ATOM 2758 N N . GLU B 1 180 ? -15.961 17.109 7.121 1 96.12 180 GLU B N 1
ATOM 2759 C CA . GLU B 1 180 ? -17.375 17.016 6.758 1 96.12 180 GLU B CA 1
ATOM 2760 C C . GLU B 1 180 ? -17.719 15.602 6.281 1 96.12 180 GLU B C 1
ATOM 2762 O O . GLU B 1 180 ? -18.891 15.242 6.172 1 96.12 180 GLU B O 1
ATOM 2767 N N . TRP B 1 181 ? -16.703 14.82 6.062 1 94.62 181 TRP B N 1
ATOM 2768 C CA . TRP B 1 181 ? -16.891 13.508 5.453 1 94.62 181 TRP B CA 1
ATOM 2769 C C . TRP B 1 181 ? -17.641 12.578 6.398 1 94.62 181 TRP B C 1
ATOM 2771 O O . TRP B 1 181 ? -17.375 12.555 7.602 1 94.62 181 TRP B O 1
ATOM 2781 N N . GLN B 1 182 ? -18.562 11.789 5.848 1 90.94 182 GLN B N 1
ATOM 2782 C CA . GLN B 1 182 ? -19.266 10.742 6.574 1 90.94 182 GLN B CA 1
ATOM 2783 C C . GLN B 1 182 ? -19.172 9.406 5.852 1 90.94 182 GLN B C 1
ATOM 2785 O O . GLN B 1 182 ? -19.234 9.352 4.621 1 90.94 182 GLN B O 1
ATOM 2790 N N . PRO B 1 183 ? -18.984 8.383 6.684 1 85.06 183 PRO B N 1
ATOM 2791 C CA . PRO B 1 183 ? -18.922 7.078 6.023 1 85.06 183 PRO B CA 1
ATOM 2792 C C . PRO B 1 183 ? -20.219 6.711 5.312 1 85.06 183 PRO B C 1
ATOM 2794 O O . PRO B 1 183 ? -21.312 6.957 5.84 1 85.06 183 PRO B O 1
ATOM 2797 N N . SER B 1 184 ? -20.234 6.43 4.07 1 73.06 184 SER B N 1
ATOM 2798 C CA . SER B 1 184 ? -21.469 6.121 3.355 1 73.06 184 SER B CA 1
ATOM 2799 C C . SER B 1 184 ? -21.5 4.66 2.916 1 73.06 184 SER B C 1
ATOM 2801 O O . SER B 1 184 ? -22.562 4.141 2.543 1 73.06 184 SER B O 1
ATOM 2803 N N . VAL B 1 185 ? -20.375 4.047 3.023 1 68.06 185 VAL B N 1
ATOM 2804 C CA . VAL B 1 185 ? -20.375 2.756 2.342 1 68.06 185 VAL B CA 1
ATOM 2805 C C . VAL B 1 185 ? -20.375 1.628 3.373 1 68.06 185 VAL B C 1
ATOM 2807 O O . VAL B 1 185 ? -19.719 1.735 4.418 1 68.06 185 VAL B O 1
ATOM 2810 N N . GLN B 1 186 ? -21.219 0.681 3.049 1 75.56 186 GLN B N 1
ATOM 2811 C CA . GLN B 1 186 ? -21.188 -0.545 3.84 1 75.56 186 GLN B CA 1
ATOM 2812 C C . GLN B 1 186 ? -19.875 -1.292 3.643 1 75.56 186 GLN B C 1
ATOM 2814 O O . GLN B 1 186 ? -19.328 -1.335 2.533 1 75.56 186 GLN B O 1
ATOM 2819 N N . PRO B 1 187 ? -19.344 -1.83 4.734 1 75.12 187 PRO B N 1
ATOM 2820 C CA . PRO B 1 187 ? -18.094 -2.578 4.629 1 75.12 187 PRO B CA 1
ATOM 2821 C C . PRO B 1 187 ? -18.156 -3.713 3.611 1 75.12 187 PRO B C 1
ATOM 2823 O O . PRO B 1 187 ? -19.234 -4.281 3.393 1 75.12 187 PRO B O 1
ATOM 2826 N N . LYS B 1 188 ? -16.953 -3.904 3.178 1 71.75 188 LYS B N 1
ATOM 2827 C CA . LYS B 1 188 ? -16.781 -5.012 2.238 1 71.75 188 LYS B CA 1
ATOM 2828 C C . LYS B 1 188 ? -16.938 -6.355 2.939 1 71.75 188 LYS B C 1
ATOM 2830 O O . LYS B 1 188 ? -16.422 -6.547 4.047 1 71.75 188 LYS B O 1
ATOM 2835 N N . TRP B 1 189 ? -17.828 -7.148 2.541 1 62.5 189 TRP B N 1
ATOM 2836 C CA . TRP B 1 189 ? -18.109 -8.516 2.959 1 62.5 189 TRP B CA 1
ATOM 2837 C C . TRP B 1 189 ? -19.188 -8.547 4.035 1 62.5 189 TRP B C 1
ATOM 2839 O O . TRP B 1 189 ? -19.391 -9.57 4.691 1 62.5 189 TRP B O 1
ATOM 2849 N N . VAL B 1 190 ? -19.594 -7.266 4.512 1 45.03 190 VAL B N 1
ATOM 2850 C CA . VAL B 1 190 ? -20.781 -7.297 5.367 1 45.03 190 VAL B CA 1
ATOM 2851 C C . VAL B 1 190 ? -22.016 -7.562 4.523 1 45.03 190 VAL B C 1
ATOM 2853 O O . VAL B 1 190 ? -22.297 -6.828 3.572 1 45.03 190 VAL B O 1
ATOM 2856 N N . VAL B 1 191 ? -22.375 -8.867 4.668 1 33.16 191 VAL B N 1
ATOM 2857 C CA . VAL B 1 191 ? -23.703 -9.227 4.191 1 33.16 191 VAL B CA 1
ATOM 2858 C C . VAL B 1 191 ? -24.766 -8.633 5.121 1 33.16 191 VAL B C 1
ATOM 2860 O O . VAL B 1 191 ? -24.594 -8.625 6.344 1 33.16 191 VAL B O 1
#

Secondary structure (DSSP, 8-state):
----EEEEE--SS--SSHHHHHHHHHHHHHHHHTTPEEEE--BSSHHHHHHHHHHHHTT--EEEEEEHHHHTTT-B-TTSSEEEEESHHHHHHHHHHHT-SEEEE-S--HHHHHHHHHHHHHHHHTS----EEEE--TTTTHHHHHHHHHHHHTTSS-HHHHTTEEEES-HHHHHHHHHH----S--TT--/----EEEEE--SS--SSHHHHHHHHHHHHHHHHTTPEEEE--BSSHHHHHHHHHHHHTT--EEEEEEHHHHTTT-B-TTSSEEEEESHHHHHHHHHHHT-SEEEE-S--HHHHHHHHHHHHHHHHTS----EEEE--TTTTHHHHHHHHHHHHTTSS-HHHHTTEEEESSHHHHHHHHHH----SPPTT--

Foldseek 3Di:
DFWQEEEEFEALAADDDCLLLVLLLQLLLLCLVVQHEYEYQFFCGHSVVSNQVSVVVNVHAYEHEYEPVVVVVVRGDPPHNYYHYDHDDVRRLVVSVVVTQEYEYGYYDDRSVVSQVVVLLCCQQVVDWAAYEYQDGPCRCVVVLVVVVVCCVVPNDPPLSNVSYYYDPHSNVRSVCRRPDGRDDDHDPDD/DFWQEEEEFEALAADDDCLLLVLLLQLLLLCLVVQHEYEYQFFCGHSVVSNQVSVVVNPHAYEHEYEPVVVVVVRGDPPHNYYHYDHDDVRRLVVSVVVTQEYEYGYYDDRSVVSQVVVLLCCQQVVDWAAYEYQDGPCRCVVVLVVVVVCCVVPNDPPLSNVSYYYDPHSNVRSVCRRPDGRDDDHDPPD

Solvent-accessible surface area (backbone atoms only — not comparable to full-atom values): 18936 Å² total; per-residue (Å²): 123,83,64,54,21,36,24,47,35,41,9,70,38,51,45,73,49,71,64,52,49,51,50,29,30,49,35,16,31,49,33,15,74,68,67,24,33,40,29,35,62,26,38,47,41,33,33,37,19,42,20,50,48,28,12,44,75,54,70,25,50,35,38,20,33,29,23,53,74,50,43,74,66,67,38,51,40,86,83,48,77,37,72,44,75,35,81,41,70,68,46,25,53,52,50,46,54,70,69,29,47,29,38,36,34,46,72,35,26,54,59,26,51,20,55,50,29,43,57,50,35,35,35,45,52,49,76,44,74,56,39,36,32,39,50,42,56,92,64,67,52,51,42,46,52,50,29,56,53,46,32,32,74,40,47,36,34,60,65,67,62,61,64,54,56,42,73,29,73,40,54,66,59,35,54,49,51,47,48,69,54,69,77,80,66,78,33,57,81,66,126,123,82,65,54,20,35,24,47,36,41,8,69,38,51,45,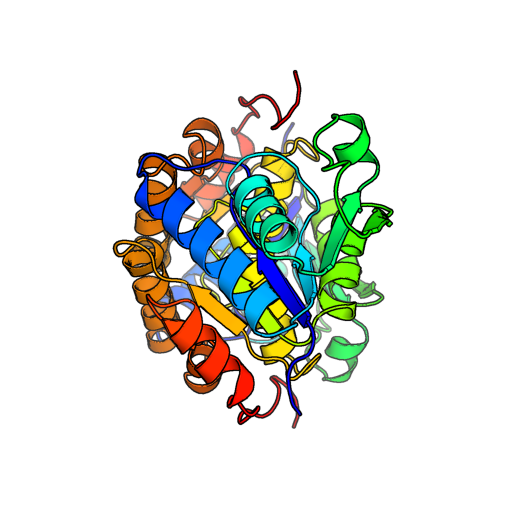73,48,71,62,53,49,51,50,28,32,49,35,16,33,51,34,14,73,67,66,24,32,40,29,34,61,27,39,48,41,33,33,37,20,41,19,49,50,29,13,45,75,53,71,26,50,34,38,20,32,29,23,54,76,49,43,72,65,66,39,52,40,85,84,48,77,37,73,44,75,34,80,40,70,69,47,26,54,51,52,46,54,69,68,29,47,29,38,35,34,46,74,35,27,54,60,27,51,22,54,50,28,43,57,49,34,35,35,44,53,48,74,42,74,57,39,37,32,39,50,44,55,93,63,68,51,50,40,44,52,51,30,55,53,46,32,32,75,39,46,35,34,59,65,69,61,61,63,53,56,41,72,28,74,41,55,64,59,36,53,51,51,48,49,68,55,71,77,80,67,80,33,56,83,67,124

Organism: NCBI:txid47879

pLDDT: mean 95.25, std 8.77, range [33.16, 98.94]

Radius of gyration: 20.17 Å; Cα contacts (8 Å, |Δi|>4): 839; chains: 2; bounding box: 49×58×43 Å

Nearest PDB structures (foldseek):
  5zbj-assembly1_A-2  TM=9.954E-01  e=2.249E-29  Pseudomonas aeruginosa PAO1
  5zbk-assembly1_A-2  TM=9.888E-01  e=1.277E-29  Pseudomonas aeruginosa PAO1
  5its-assembly2_C  TM=9.895E-01  e=5.115E-24  Corynebacterium glutamicum ATCC 13032
  5zbl-assembly1_B  TM=9.628E-01  e=1.049E-22  Corynebacterium glutamicum ATCC 13032
  1ydh-assembly1_B  TM=9.654E-01  e=4.697E-20  Arabidopsis thaliana